Protein AF-A0AAD6MPY4-F1 (afdb_monomer_lite)

pLDDT: mean 84.37, std 13.66, range [28.3, 98.56]

Organism: NCBI:txid1324776

Foldseek 3Di:
DDDPPPPDPDCLDFLVRVVVVDDPCLQPADLVVLVVLVVVLVVQLVVLLVVLVCLVVDPDPVSSVVSLVVSLQSNLLSLLLLLLSLVCLLLCRSDVDVVVSLVSNLQSCLLLLHLRLLCSLLVLQQLQQFLEQAAHLAQRDDDLVRVCVVVVHDSVCVVVVVPDDPPVVVVVLVCCLQCVVVCCQQFSVGHHNNNFPPPQDDDHRQAHSLDLPGRRDDVVSSVSSVSSNVSNVVSVVVLVVVCVVSHVVSSCSSPVSSSSSNSSCVSVLVCQFQDDPPQHRDYPVGDASSSRLPRTDADDPDCSCVRRNVVCRNDVDSSWSPADDLVVVQVLQVLLQVFPVSVVSNCVLAAQQAWEAADDQWPQTDTDRGPVRCCVPPVVLQQQFKDPPGWRKDFPDSVQFDADSRQWTKTKIWTDCIATDPPRHDQTKIKIWIFHAGSVNGTRYIYIYIPRVSCCVHSVVSVLLVVLLVDDPPDDADPPAADEDPAAEDPQVVVLVVVQQVLLFDLVNLVVNLVQADQFAWEADQPDIATGSVRSSVVSNVVVVFFPTKHKGWHYKAARGHHHQKIKIWTWMWTQTPVRDIDIWTKIWIFGWDDDVGIHTRYIHMDTSCSVPPPD

InterPro domains:
  IPR005804 Fatty acid desaturase domain [PF00487] (67-286)
  IPR012171 Fatty acid desaturase [PTHR32100] (12-321)
  IPR032710 NTF2-like domain superfamily [SSF54427] (345-457)
  IPR032710 NTF2-like domain superfamily [SSF54427] (494-606)

Structure (mmCIF, N/CA/C/O backbone):
data_AF-A0AAD6MPY4-F1
#
_entry.id   AF-A0AAD6MPY4-F1
#
loop_
_atom_site.group_PDB
_atom_site.id
_atom_site.type_symbol
_atom_site.label_atom_id
_atom_site.label_alt_id
_atom_site.label_comp_id
_atom_site.label_asym_id
_atom_site.label_entity_id
_atom_site.label_seq_id
_atom_site.pdbx_PDB_ins_code
_atom_site.Cartn_x
_atom_site.Cartn_y
_atom_site.Cartn_z
_atom_site.occupancy
_atom_site.B_iso_or_equiv
_atom_site.auth_seq_id
_atom_site.auth_comp_id
_atom_site.auth_asym_id
_atom_site.auth_atom_id
_atom_site.pdbx_PDB_model_num
ATOM 1 N N . MET A 1 1 ? -25.322 -12.530 -41.875 1.00 32.28 1 MET A N 1
ATOM 2 C CA . MET A 1 1 ? -25.881 -12.567 -40.505 1.00 32.28 1 MET A CA 1
ATOM 3 C C . MET A 1 1 ? -24.979 -13.442 -39.644 1.00 32.28 1 MET A C 1
ATOM 5 O O . MET A 1 1 ? -25.150 -14.650 -39.621 1.00 32.28 1 MET A O 1
ATOM 9 N N . SER A 1 2 ? -23.955 -12.846 -39.028 1.00 31.94 2 SER A N 1
ATOM 10 C CA . SER A 1 2 ? -23.051 -13.550 -38.111 1.00 31.94 2 SER A CA 1
ATOM 11 C C . SER A 1 2 ? -23.654 -13.478 -36.710 1.00 31.94 2 SER A C 1
ATOM 13 O O . SER A 1 2 ? -23.861 -12.381 -36.185 1.00 31.94 2 SER A O 1
ATOM 15 N N . GLN A 1 3 ? -24.023 -14.629 -36.149 1.00 30.62 3 GLN A N 1
ATOM 16 C CA . GLN A 1 3 ? -24.527 -14.736 -34.785 1.00 30.62 3 GLN A CA 1
ATOM 17 C C . GLN A 1 3 ? -23.417 -14.322 -33.811 1.00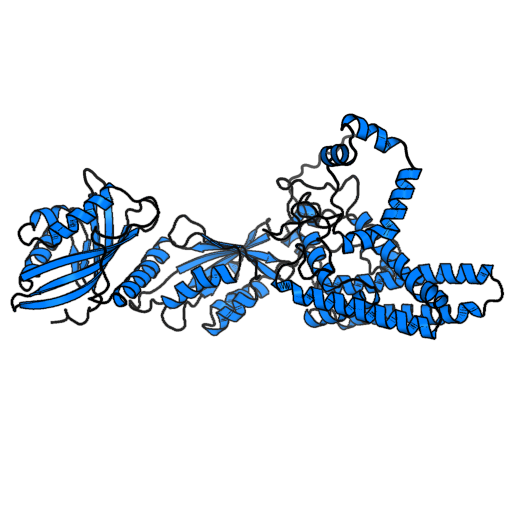 30.62 3 GLN A C 1
ATOM 19 O O . GLN A 1 3 ? -22.562 -15.122 -33.439 1.00 30.62 3 GLN A O 1
ATOM 24 N N . LYS A 1 4 ? -23.445 -13.058 -33.372 1.00 34.44 4 LYS A N 1
ATOM 25 C CA . LYS A 1 4 ? -22.760 -12.629 -32.153 1.00 34.44 4 LYS A CA 1
ATOM 26 C C . LYS A 1 4 ? -23.381 -13.405 -30.994 1.00 34.44 4 LYS A C 1
ATOM 28 O O . LYS A 1 4 ? -24.486 -13.093 -30.551 1.00 34.44 4 LYS A O 1
ATOM 33 N N . LYS A 1 5 ? -22.680 -14.440 -30.531 1.00 30.41 5 LYS A N 1
ATOM 34 C CA . LYS A 1 5 ? -22.959 -15.112 -29.263 1.00 30.41 5 LYS A CA 1
ATOM 35 C C . LYS A 1 5 ? -22.887 -14.034 -28.175 1.00 30.41 5 LYS A C 1
ATOM 37 O O . LYS A 1 5 ? -21.803 -13.563 -27.845 1.00 30.41 5 LYS A O 1
ATOM 42 N N . LYS A 1 6 ? -24.041 -13.590 -27.668 1.00 33.69 6 LYS A N 1
ATOM 43 C CA . LYS A 1 6 ? -24.117 -12.843 -26.409 1.00 33.69 6 LYS A CA 1
ATOM 44 C C . LYS A 1 6 ? -23.603 -13.788 -25.326 1.00 33.69 6 LYS A C 1
ATOM 46 O O . LYS A 1 6 ? -24.326 -14.686 -24.907 1.00 33.69 6 LYS A O 1
ATOM 51 N N . ILE A 1 7 ? -22.344 -13.627 -24.935 1.00 34.72 7 ILE A N 1
ATOM 52 C CA . ILE A 1 7 ? -21.832 -14.210 -23.699 1.00 34.72 7 ILE A CA 1
ATOM 53 C C . ILE A 1 7 ? -22.545 -13.447 -22.583 1.00 34.72 7 ILE A C 1
ATOM 55 O O . ILE A 1 7 ? -22.389 -12.233 -22.457 1.00 34.72 7 ILE A O 1
ATOM 59 N N . ALA A 1 8 ? -23.417 -14.137 -21.852 1.00 31.97 8 ALA A N 1
ATOM 60 C CA . ALA A 1 8 ? -23.993 -13.605 -20.630 1.00 31.97 8 ALA A CA 1
ATOM 61 C C . ALA A 1 8 ? -22.843 -13.345 -19.645 1.00 31.97 8 ALA A C 1
ATOM 63 O O . ALA A 1 8 ? -22.059 -14.241 -19.346 1.00 31.97 8 ALA A O 1
ATOM 64 N N . CYS A 1 9 ? -22.706 -12.094 -19.218 1.00 41.47 9 CYS A N 1
ATOM 65 C CA . CYS A 1 9 ? -21.720 -11.656 -18.245 1.00 41.47 9 CYS A CA 1
ATOM 66 C C . CYS A 1 9 ? -22.318 -11.861 -16.851 1.00 41.47 9 CYS A C 1
ATOM 68 O O . CYS A 1 9 ? -23.134 -11.039 -16.438 1.00 41.47 9 CYS A O 1
ATOM 70 N N . THR A 1 10 ? -21.957 -12.941 -16.153 1.00 46.44 10 THR A N 1
ATOM 71 C CA . THR A 1 10 ? -22.218 -13.039 -14.703 1.00 46.44 10 THR A CA 1
ATOM 72 C C . THR A 1 10 ? -21.074 -13.612 -13.876 1.00 46.44 10 THR A C 1
ATOM 74 O O . THR A 1 10 ? -20.912 -13.146 -12.758 1.00 46.44 10 THR A O 1
ATOM 77 N N . ASP A 1 11 ? -20.204 -14.487 -14.383 1.00 56.12 11 ASP A N 1
ATOM 78 C CA . ASP A 1 11 ? -19.299 -15.199 -13.463 1.00 56.12 11 ASP A CA 1
ATOM 79 C C . ASP A 1 11 ? -17.841 -14.767 -13.675 1.00 56.12 11 ASP A C 1
ATOM 81 O O . ASP A 1 11 ? -17.071 -15.397 -14.398 1.00 56.12 11 ASP A O 1
ATOM 85 N N . THR A 1 12 ? -17.453 -13.635 -13.076 1.00 59.59 12 THR A N 1
ATOM 86 C CA . THR A 1 12 ? -16.022 -13.307 -12.937 1.00 59.59 12 THR A CA 1
ATOM 87 C C . THR A 1 12 ? -15.449 -14.216 -11.847 1.00 59.59 12 THR A C 1
ATOM 89 O O . THR A 1 12 ? -15.938 -14.124 -10.716 1.00 59.59 12 THR A O 1
ATOM 92 N N . PRO A 1 13 ? -14.434 -15.054 -12.138 1.00 66.19 13 PRO A N 1
ATOM 93 C CA . PRO A 1 13 ? -13.916 -16.020 -11.176 1.00 66.19 13 PRO A CA 1
ATOM 94 C C . PRO A 1 13 ? -13.463 -15.317 -9.896 1.00 66.19 13 PRO A C 1
ATOM 96 O O . PRO A 1 13 ? -12.927 -14.201 -9.910 1.00 66.19 13 PRO A O 1
ATOM 99 N N . THR A 1 14 ? -13.714 -15.962 -8.767 1.00 64.25 14 THR A N 1
ATOM 100 C CA . THR A 1 14 ? -13.265 -15.493 -7.457 1.00 64.25 14 THR A CA 1
ATOM 101 C C . THR A 1 14 ? -11.738 -15.530 -7.373 1.00 64.25 14 THR A C 1
ATOM 103 O O . THR A 1 14 ? -11.068 -16.295 -8.070 1.00 64.25 14 THR A O 1
ATOM 106 N N . VAL A 1 15 ? -11.160 -14.720 -6.481 1.00 62.31 15 VAL A N 1
ATOM 107 C CA . VAL A 1 15 ? -9.705 -14.725 -6.241 1.00 62.31 15 VAL A CA 1
ATOM 108 C C . VAL A 1 15 ? -9.219 -16.120 -5.819 1.00 62.31 15 VAL A C 1
ATOM 110 O O . VAL A 1 15 ? -8.157 -16.562 -6.251 1.00 62.31 15 VAL A O 1
ATOM 113 N N . ASP A 1 16 ? -10.015 -16.855 -5.037 1.00 55.31 16 ASP A N 1
ATOM 114 C CA . ASP A 1 16 ? -9.676 -18.214 -4.605 1.00 55.31 16 ASP A CA 1
ATOM 115 C C . ASP A 1 16 ? -9.765 -19.246 -5.744 1.00 55.31 16 ASP A C 1
ATOM 117 O O . ASP A 1 16 ? -8.997 -20.209 -5.762 1.00 55.31 16 ASP A O 1
ATOM 121 N N . GLU A 1 17 ? -10.676 -19.082 -6.707 1.00 66.38 17 GLU A N 1
ATOM 122 C CA . GLU A 1 17 ? -10.710 -19.912 -7.921 1.00 66.38 17 GLU A CA 1
ATOM 123 C C . GLU A 1 17 ? -9.486 -19.670 -8.798 1.00 66.38 17 GLU A C 1
ATOM 125 O O . GLU A 1 17 ? -8.829 -20.632 -9.198 1.00 66.38 17 GLU A O 1
ATOM 130 N N . LEU A 1 18 ? -9.128 -18.403 -9.018 1.00 72.06 18 LEU A N 1
ATOM 131 C CA . LEU A 1 18 ? -7.921 -18.030 -9.757 1.00 72.06 18 LEU A CA 1
ATOM 132 C C . LEU A 1 18 ? -6.668 -18.589 -9.079 1.00 72.06 18 LEU A C 1
ATOM 134 O O . LEU A 1 18 ? -5.834 -19.216 -9.727 1.00 72.06 18 LEU A O 1
ATOM 138 N N . ARG A 1 19 ? -6.567 -18.458 -7.753 1.00 69.19 19 ARG A N 1
ATOM 139 C CA . ARG A 1 19 ? -5.446 -19.008 -6.986 1.00 69.19 19 ARG A CA 1
ATOM 140 C C . ARG A 1 19 ? -5.370 -20.530 -7.075 1.00 69.19 19 ARG A C 1
ATOM 142 O O . ARG A 1 19 ? -4.277 -21.067 -7.219 1.00 69.19 19 ARG A O 1
ATOM 149 N N . ARG A 1 20 ? -6.503 -21.235 -6.974 1.00 72.69 20 ARG A N 1
ATOM 150 C CA . ARG A 1 20 ? -6.549 -22.705 -7.087 1.00 72.69 20 ARG A CA 1
ATOM 151 C C . ARG A 1 20 ? -6.167 -23.202 -8.480 1.00 72.69 20 ARG A C 1
ATOM 153 O O . ARG A 1 20 ? -5.688 -24.327 -8.586 1.00 72.69 20 ARG A O 1
ATOM 160 N N . ALA A 1 21 ? -6.362 -22.387 -9.516 1.00 82.19 21 ALA A N 1
ATOM 161 C CA . ALA A 1 21 ? -5.938 -22.708 -10.875 1.00 82.19 21 ALA A CA 1
ATOM 162 C C . ALA A 1 21 ? -4.412 -22.613 -11.068 1.00 82.19 21 ALA A C 1
ATOM 164 O O . ALA A 1 21 ? -3.872 -23.261 -11.964 1.00 82.19 21 ALA A O 1
ATOM 165 N N . ILE A 1 22 ? -3.708 -21.849 -10.225 1.00 81.44 22 ILE A N 1
ATOM 166 C CA . ILE A 1 22 ? -2.252 -21.690 -10.296 1.00 81.44 22 ILE A CA 1
ATOM 167 C C . ILE A 1 22 ? -1.564 -22.853 -9.552 1.00 81.44 22 ILE A C 1
ATOM 169 O O . ILE A 1 22 ? -1.865 -23.104 -8.379 1.00 81.44 22 ILE A O 1
ATOM 173 N N . PRO A 1 23 ? -0.611 -23.570 -10.182 1.00 85.56 23 PRO A N 1
ATOM 174 C CA . PRO A 1 23 ? 0.137 -24.635 -9.520 1.00 85.56 23 PRO A CA 1
ATOM 175 C C . PRO A 1 23 ? 0.851 -24.163 -8.245 1.00 85.56 23 PRO A C 1
ATOM 177 O O . PRO A 1 23 ? 1.473 -23.105 -8.222 1.00 85.56 23 PRO A O 1
ATOM 180 N N . LYS A 1 24 ? 0.833 -24.986 -7.184 1.00 79.31 24 LYS A N 1
ATOM 181 C CA . LYS A 1 24 ? 1.408 -24.624 -5.869 1.00 79.31 24 LYS A CA 1
ATOM 182 C C . LYS A 1 24 ? 2.877 -24.191 -5.934 1.00 79.31 24 LYS A C 1
ATOM 184 O O . LYS A 1 24 ? 3.253 -23.244 -5.254 1.00 79.31 24 LYS A O 1
ATOM 189 N N . HIS A 1 25 ? 3.674 -24.845 -6.779 1.00 81.75 25 HIS A N 1
ATOM 190 C CA . HIS A 1 25 ? 5.096 -24.534 -6.934 1.00 81.75 25 HIS A CA 1
ATOM 191 C C . HIS A 1 25 ? 5.347 -23.127 -7.507 1.00 81.75 25 HIS A C 1
ATOM 193 O O . HIS A 1 25 ? 6.415 -22.574 -7.281 1.00 81.75 25 HIS A O 1
ATOM 199 N N . CYS A 1 26 ? 4.377 -22.506 -8.196 1.00 82.81 26 CYS A N 1
ATOM 200 C CA . CYS A 1 26 ? 4.499 -21.124 -8.675 1.00 82.81 26 CYS A CA 1
ATOM 201 C C . CYS A 1 26 ? 4.508 -20.096 -7.529 1.00 82.81 26 CYS A C 1
ATOM 203 O O . CYS A 1 26 ? 4.938 -18.966 -7.732 1.00 82.81 26 CYS A O 1
ATOM 205 N N . PHE A 1 27 ? 4.055 -20.477 -6.329 1.00 79.50 27 PHE A N 1
ATOM 206 C CA . PHE A 1 27 ? 4.105 -19.633 -5.130 1.00 79.50 27 PHE A CA 1
ATOM 207 C C . PHE A 1 27 ? 5.394 -19.836 -4.311 1.00 79.50 27 PHE A C 1
ATOM 209 O O . PHE A 1 27 ? 5.620 -19.133 -3.323 1.00 79.50 27 PHE A O 1
ATOM 216 N N . GLU A 1 28 ? 6.245 -20.794 -4.691 1.00 81.50 28 GLU A N 1
ATOM 217 C CA . GLU A 1 28 ? 7.492 -21.100 -3.991 1.00 81.50 28 GLU A CA 1
ATOM 218 C C . GLU A 1 28 ? 8.643 -20.253 -4.547 1.00 81.50 28 GLU A C 1
ATOM 220 O O . GLU A 1 28 ? 9.189 -20.503 -5.620 1.00 81.50 28 GLU A O 1
ATOM 225 N N . LYS A 1 29 ? 9.031 -19.224 -3.789 1.00 86.38 29 LYS A N 1
ATOM 226 C CA . LYS A 1 29 ? 10.104 -18.297 -4.171 1.00 86.38 29 LYS A CA 1
ATOM 227 C C . LYS A 1 29 ? 11.466 -18.933 -3.897 1.00 86.38 29 LYS A C 1
ATOM 229 O O . LYS A 1 29 ? 11.774 -19.273 -2.754 1.00 86.38 29 LYS A O 1
ATOM 234 N N . SER A 1 30 ? 12.310 -19.041 -4.922 1.00 91.69 30 SER A N 1
ATOM 235 C CA . SER A 1 30 ? 13.659 -19.605 -4.803 1.00 91.69 30 SER A CA 1
ATOM 236 C C . SER A 1 30 ? 14.726 -18.521 -4.898 1.00 91.69 30 SER A C 1
ATOM 238 O O . SER A 1 30 ? 14.998 -17.991 -5.972 1.00 91.69 30 SER A O 1
ATOM 240 N N . VAL A 1 31 ? 15.393 -18.251 -3.773 1.00 93.38 31 VAL A N 1
ATOM 241 C CA . VAL A 1 31 ? 16.500 -17.282 -3.698 1.00 93.38 31 VAL A CA 1
ATOM 242 C C . VAL A 1 31 ? 17.601 -17.628 -4.705 1.00 93.38 31 VAL A C 1
ATOM 244 O O . VAL A 1 31 ? 18.106 -16.748 -5.392 1.00 93.38 31 VAL A O 1
ATOM 247 N N . ILE A 1 32 ? 17.941 -18.912 -4.852 1.00 96.25 32 ILE A N 1
ATOM 248 C CA . ILE A 1 32 ? 18.998 -19.356 -5.774 1.00 96.25 32 ILE A CA 1
ATOM 249 C C . ILE A 1 32 ? 18.630 -19.031 -7.225 1.00 96.25 32 ILE A C 1
ATOM 251 O O . ILE A 1 32 ? 19.474 -18.544 -7.972 1.00 96.25 32 ILE A O 1
ATOM 255 N N . ILE A 1 33 ? 17.376 -19.269 -7.620 1.00 95.12 33 ILE A N 1
ATOM 256 C CA . ILE A 1 33 ? 16.914 -18.997 -8.986 1.00 95.12 33 ILE A CA 1
ATOM 257 C C . ILE A 1 33 ? 16.892 -17.487 -9.246 1.00 95.12 33 ILE A C 1
ATOM 259 O O . ILE A 1 33 ? 17.448 -17.040 -10.247 1.00 95.12 33 ILE A O 1
ATOM 263 N N . SER A 1 34 ? 16.334 -16.694 -8.328 1.00 95.50 34 SER A N 1
ATOM 264 C CA . SER A 1 34 ? 16.256 -15.234 -8.460 1.00 95.50 34 SER A CA 1
ATOM 265 C C . SER A 1 34 ? 17.635 -14.584 -8.585 1.00 95.50 34 SER A C 1
ATOM 267 O O . SER A 1 34 ? 17.875 -13.786 -9.493 1.00 95.50 34 SER A O 1
ATOM 269 N N . PHE A 1 35 ? 18.586 -14.979 -7.733 1.00 97.69 35 PHE A N 1
ATOM 270 C CA . PHE A 1 35 ? 19.968 -14.507 -7.842 1.00 97.69 35 PHE A CA 1
ATOM 271 C C . PHE A 1 35 ? 20.701 -15.083 -9.058 1.00 97.69 35 PHE A C 1
ATOM 273 O O . PHE A 1 35 ? 21.584 -14.417 -9.591 1.00 97.69 35 PHE A O 1
ATOM 280 N N . GLY A 1 36 ? 20.323 -16.269 -9.539 1.00 98.25 36 GLY A N 1
ATOM 281 C CA . GLY A 1 36 ? 20.811 -16.826 -10.800 1.00 98.25 36 GLY A CA 1
ATOM 282 C C . GLY A 1 36 ? 20.428 -15.963 -12.005 1.00 98.25 36 GLY A C 1
ATOM 283 O O . GLY A 1 36 ? 21.293 -15.645 -12.823 1.00 98.25 36 GLY A O 1
ATOM 284 N N . TYR A 1 37 ? 19.169 -15.517 -12.083 1.00 97.75 37 TYR A N 1
ATOM 285 C CA . TYR A 1 37 ? 18.713 -14.569 -13.107 1.00 97.75 37 TYR A CA 1
ATOM 286 C C . TYR A 1 37 ? 19.421 -13.220 -12.995 1.00 97.75 37 TYR A C 1
ATOM 288 O O . TYR A 1 37 ? 19.902 -12.699 -14.001 1.00 97.75 37 TYR A O 1
ATOM 296 N N . LEU A 1 38 ? 19.568 -12.690 -11.777 1.00 98.06 38 LEU A N 1
ATOM 297 C CA . LEU A 1 38 ? 20.302 -11.444 -11.566 1.00 98.06 38 LEU A CA 1
ATOM 298 C C . LEU A 1 38 ? 21.765 -11.562 -12.011 1.00 98.06 38 LEU A C 1
ATOM 300 O O . LEU A 1 38 ? 22.259 -10.713 -12.749 1.00 98.06 38 LEU A O 1
ATOM 304 N N . PHE A 1 39 ? 22.461 -12.625 -11.606 1.00 98.31 39 PHE A N 1
ATOM 305 C CA . PHE A 1 39 ? 23.849 -12.863 -12.000 1.00 98.31 39 PHE A CA 1
ATOM 306 C C . PHE A 1 39 ? 23.999 -12.976 -13.521 1.00 98.31 39 PHE A C 1
ATOM 308 O O . PHE A 1 39 ? 24.903 -12.369 -14.096 1.00 98.31 39 PHE A O 1
ATOM 315 N N . ARG A 1 40 ? 23.094 -13.711 -14.180 1.00 98.06 40 ARG A N 1
ATOM 316 C CA . ARG A 1 40 ? 23.048 -13.837 -15.642 1.00 98.06 40 ARG A CA 1
ATOM 317 C C . ARG A 1 40 ? 22.935 -12.469 -16.315 1.00 98.06 40 ARG A C 1
ATOM 319 O O . ARG A 1 40 ? 23.710 -12.176 -17.225 1.00 98.06 40 ARG A O 1
ATOM 326 N N . ASP A 1 41 ? 22.006 -11.633 -15.865 1.00 98.19 41 ASP A N 1
ATOM 327 C CA . ASP A 1 41 ? 21.770 -10.327 -16.479 1.00 98.19 41 ASP A CA 1
ATOM 328 C C . ASP A 1 41 ? 22.965 -9.387 -16.256 1.00 98.19 41 ASP A C 1
ATOM 330 O O . ASP A 1 41 ? 23.419 -8.739 -17.198 1.00 98.19 41 ASP A O 1
ATOM 334 N N . ILE A 1 42 ? 23.572 -9.389 -15.063 1.00 98.12 42 ILE A N 1
ATOM 335 C CA . ILE A 1 42 ? 24.805 -8.628 -14.790 1.00 98.12 42 ILE A CA 1
ATOM 336 C C . ILE A 1 42 ? 25.980 -9.106 -15.658 1.00 98.12 42 ILE A C 1
ATOM 338 O O . ILE A 1 42 ? 26.760 -8.280 -16.149 1.00 98.12 42 ILE A O 1
ATOM 342 N N . LEU A 1 43 ? 26.104 -10.415 -15.894 1.00 98.44 43 LEU A N 1
ATOM 343 C CA . LEU A 1 43 ? 27.112 -10.972 -16.797 1.00 98.44 43 LEU A CA 1
ATOM 344 C C . LEU A 1 43 ? 26.908 -10.477 -18.236 1.00 98.44 43 LEU A C 1
ATOM 346 O O . LEU A 1 43 ? 27.881 -10.087 -18.888 1.00 98.44 43 LEU A O 1
ATOM 350 N N . TYR A 1 44 ? 25.666 -10.438 -18.726 1.00 98.50 44 TYR A N 1
ATOM 351 C CA . TYR A 1 44 ? 25.354 -9.872 -20.041 1.00 98.50 44 TYR A CA 1
ATOM 352 C C . TYR A 1 44 ? 25.684 -8.381 -20.115 1.00 98.50 44 TYR A C 1
ATOM 354 O O . TYR A 1 44 ? 26.370 -7.972 -21.053 1.00 98.50 44 TYR A O 1
ATOM 362 N N . VAL A 1 45 ? 25.283 -7.596 -19.107 1.00 98.12 45 VAL A N 1
ATOM 363 C CA . VAL A 1 45 ? 25.620 -6.165 -19.004 1.00 98.12 45 VAL A CA 1
ATOM 364 C C . VAL A 1 45 ? 27.132 -5.965 -19.097 1.00 98.12 45 VAL A C 1
ATOM 366 O O . VAL A 1 45 ? 27.612 -5.182 -19.911 1.00 98.12 45 VAL A O 1
ATOM 369 N N . SER A 1 46 ? 27.899 -6.709 -18.303 1.00 97.38 46 SER A N 1
ATOM 370 C CA . SER A 1 46 ? 29.357 -6.571 -18.253 1.00 97.38 46 SER A CA 1
ATOM 371 C C . SER A 1 46 ? 30.027 -6.995 -19.559 1.00 97.38 46 SER A C 1
ATOM 373 O O . SER A 1 46 ? 30.947 -6.327 -20.026 1.00 97.38 46 SER A O 1
ATOM 375 N N . THR A 1 47 ? 29.541 -8.068 -20.185 1.00 98.19 47 THR A N 1
ATOM 376 C CA . THR A 1 47 ? 30.076 -8.568 -21.459 1.00 98.19 47 THR A CA 1
ATOM 377 C C . THR A 1 47 ? 29.848 -7.569 -22.592 1.00 98.19 47 THR A C 1
ATOM 379 O O . THR A 1 47 ? 30.765 -7.280 -23.363 1.00 98.19 47 THR A O 1
ATOM 382 N N . LEU A 1 48 ? 28.642 -7.007 -22.683 1.00 98.19 48 LEU A N 1
ATOM 383 C CA . LEU A 1 48 ? 28.299 -6.012 -23.696 1.00 98.19 48 LEU A CA 1
ATOM 384 C C . LEU A 1 48 ? 29.079 -4.708 -23.488 1.00 98.19 48 LEU A C 1
ATOM 386 O O . LEU A 1 48 ? 29.632 -4.187 -24.456 1.00 98.19 48 LEU A O 1
ATOM 390 N N . ILE A 1 49 ? 29.199 -4.220 -22.246 1.00 96.12 49 ILE A N 1
ATOM 391 C CA . ILE A 1 49 ? 30.026 -3.045 -21.919 1.00 96.12 49 ILE A CA 1
ATOM 392 C C . ILE A 1 49 ? 31.485 -3.292 -22.310 1.00 96.12 49 ILE A C 1
ATOM 394 O O . ILE A 1 49 ? 32.101 -2.446 -22.959 1.00 96.12 49 ILE A O 1
ATOM 398 N N . PHE A 1 50 ? 32.040 -4.457 -21.969 1.00 95.25 50 PHE A N 1
ATOM 399 C CA . PHE A 1 50 ? 33.408 -4.814 -22.339 1.00 95.25 50 PHE A CA 1
ATOM 400 C C . PHE A 1 50 ? 33.612 -4.797 -23.861 1.00 95.25 50 PHE A C 1
ATOM 402 O O . PHE A 1 50 ? 34.596 -4.235 -24.347 1.00 95.25 50 PHE A O 1
ATOM 409 N N . GLY A 1 51 ? 32.665 -5.343 -24.629 1.00 95.56 51 GLY A N 1
ATOM 410 C CA . GLY A 1 51 ? 32.681 -5.257 -26.091 1.00 95.56 51 GLY A CA 1
ATOM 411 C C . GLY A 1 51 ? 32.598 -3.814 -26.599 1.00 95.56 51 GLY A C 1
ATOM 412 O O . GLY A 1 51 ? 33.368 -3.420 -27.477 1.00 95.56 51 GLY A O 1
ATOM 413 N N . ALA A 1 52 ? 31.723 -2.996 -26.009 1.00 95.50 52 ALA A N 1
ATOM 414 C CA . ALA A 1 52 ? 31.539 -1.597 -26.386 1.00 95.50 52 ALA A CA 1
ATOM 415 C C . ALA A 1 52 ? 32.801 -0.750 -26.182 1.00 95.50 52 ALA A C 1
ATOM 417 O O . ALA A 1 52 ? 33.126 0.090 -27.025 1.00 95.50 52 ALA A O 1
ATOM 418 N N . LEU A 1 53 ? 33.572 -1.029 -25.125 1.00 92.62 53 LEU A N 1
ATOM 419 C CA . LEU A 1 53 ? 34.862 -0.379 -24.879 1.00 92.62 53 LEU A CA 1
ATOM 420 C C . LEU A 1 53 ? 35.866 -0.596 -26.022 1.00 92.62 53 LEU A C 1
ATOM 422 O O . LEU A 1 53 ? 36.747 0.239 -26.202 1.00 92.62 53 LEU A O 1
ATOM 426 N N . HIS A 1 54 ? 35.706 -1.639 -26.841 1.00 93.38 54 HIS A N 1
ATOM 427 C CA . HIS A 1 54 ? 36.577 -1.949 -27.981 1.00 93.38 54 HIS A CA 1
ATOM 428 C C . HIS A 1 54 ? 36.010 -1.501 -29.340 1.00 93.38 54 HIS A C 1
ATOM 430 O O . HIS A 1 54 ? 36.675 -1.668 -30.363 1.00 93.38 54 HIS A O 1
ATOM 436 N N . ILE A 1 55 ? 34.825 -0.873 -29.396 1.00 94.12 55 ILE A N 1
ATOM 437 C CA . ILE A 1 55 ? 34.241 -0.384 -30.664 1.00 94.12 55 ILE A CA 1
ATOM 438 C C . ILE A 1 55 ? 35.169 0.626 -31.353 1.00 94.12 55 ILE A C 1
ATOM 440 O O . ILE A 1 55 ? 35.232 0.681 -32.581 1.00 94.12 55 ILE A O 1
ATOM 444 N N . HIS A 1 56 ? 35.942 1.398 -30.586 1.00 90.19 56 HIS A N 1
ATOM 445 C CA . HIS A 1 56 ? 36.904 2.355 -31.134 1.00 90.19 56 HIS A CA 1
ATOM 446 C C . HIS A 1 56 ? 38.000 1.700 -32.000 1.00 90.19 56 HIS A C 1
ATOM 448 O O . HIS A 1 56 ? 38.560 2.377 -32.859 1.00 90.19 56 HIS A O 1
ATOM 454 N N . CYS A 1 57 ? 38.270 0.400 -31.828 1.00 93.75 57 CYS A N 1
ATOM 455 C CA . CYS A 1 57 ? 39.231 -0.356 -32.636 1.00 93.75 57 CYS A CA 1
ATOM 456 C C . CYS A 1 57 ? 38.723 -0.658 -34.062 1.00 93.75 57 CYS A C 1
ATOM 458 O O . CYS A 1 57 ? 39.494 -1.091 -34.920 1.00 93.75 57 CYS A O 1
ATOM 460 N N . ILE A 1 58 ? 37.433 -0.447 -34.346 1.00 94.81 58 ILE A N 1
ATOM 461 C CA . ILE A 1 58 ? 36.850 -0.659 -35.675 1.00 94.81 58 ILE A CA 1
ATOM 462 C C . ILE A 1 58 ? 37.202 0.533 -36.578 1.00 94.81 58 ILE A C 1
ATOM 464 O O . ILE A 1 58 ? 36.744 1.654 -36.368 1.00 94.81 58 ILE A O 1
ATOM 468 N N . HIS A 1 59 ? 37.980 0.292 -37.634 1.00 93.81 59 HIS A N 1
ATOM 469 C CA . HIS A 1 59 ? 38.466 1.353 -38.527 1.00 93.81 59 HIS A CA 1
ATOM 470 C C . HIS A 1 59 ? 37.327 2.087 -39.265 1.00 93.81 59 HIS A C 1
ATOM 472 O O . HIS A 1 59 ? 37.290 3.321 -39.316 1.00 93.81 59 HIS A O 1
ATOM 478 N N . SER A 1 60 ? 36.351 1.342 -39.796 1.00 96.44 60 SER A N 1
ATOM 479 C CA . SER A 1 60 ? 35.219 1.910 -40.538 1.00 96.44 60 SER A CA 1
ATOM 480 C C . SER A 1 60 ? 34.274 2.694 -39.623 1.00 96.44 60 SER 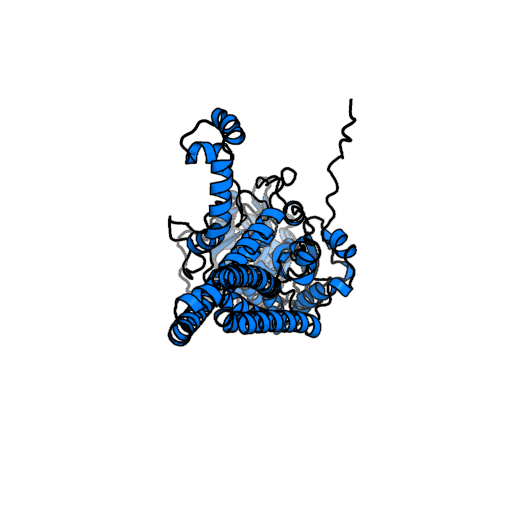A C 1
ATOM 482 O O . SER A 1 60 ? 33.754 2.164 -38.642 1.00 96.44 60 SER A O 1
ATOM 484 N N . VAL A 1 61 ? 34.020 3.963 -39.961 1.00 94.75 61 VAL A N 1
ATOM 485 C CA . VAL A 1 61 ? 33.070 4.830 -39.238 1.00 94.75 61 VAL A CA 1
ATOM 486 C C . VAL A 1 61 ? 31.658 4.247 -39.287 1.00 94.75 61 VAL A C 1
ATOM 488 O O . VAL A 1 61 ? 30.993 4.172 -38.258 1.00 94.75 61 VAL A O 1
ATOM 491 N N . THR A 1 62 ? 31.222 3.768 -40.453 1.00 96.19 62 THR A N 1
ATOM 492 C CA . THR A 1 62 ? 29.898 3.155 -40.616 1.00 96.19 62 THR A CA 1
ATOM 493 C C . THR A 1 62 ? 29.743 1.932 -39.719 1.00 96.19 62 THR A C 1
ATOM 495 O O . THR A 1 62 ? 28.747 1.817 -39.011 1.00 96.19 62 THR A O 1
ATOM 498 N N . LEU A 1 63 ? 30.750 1.050 -39.678 1.00 96.31 63 LEU A N 1
ATOM 499 C CA . LEU A 1 63 ? 30.705 -0.129 -38.809 1.00 96.31 63 LEU A CA 1
ATOM 500 C C . LEU A 1 63 ? 30.739 0.244 -37.323 1.00 96.31 63 LEU A C 1
ATOM 502 O O . LEU A 1 63 ? 30.085 -0.423 -36.531 1.00 96.31 63 LEU A O 1
ATOM 506 N N . ARG A 1 64 ? 31.428 1.326 -36.936 1.00 94.94 64 ARG A N 1
ATOM 507 C CA . ARG A 1 64 ? 31.377 1.848 -35.560 1.00 94.94 64 ARG A CA 1
ATOM 508 C C . ARG A 1 64 ? 29.991 2.341 -35.174 1.00 94.94 64 ARG A C 1
ATOM 510 O O . ARG A 1 64 ? 29.520 2.009 -34.093 1.00 94.94 64 ARG A O 1
ATOM 517 N N . ILE A 1 65 ? 29.343 3.117 -36.041 1.00 94.75 65 ILE A N 1
ATOM 518 C CA . ILE A 1 65 ? 27.984 3.622 -35.797 1.00 94.75 65 ILE A CA 1
ATOM 519 C C . ILE A 1 65 ? 27.011 2.448 -35.652 1.00 94.75 65 ILE A C 1
ATOM 521 O O . ILE A 1 65 ? 26.236 2.409 -34.699 1.00 94.75 65 ILE A O 1
ATOM 525 N N . LEU A 1 66 ? 27.094 1.463 -36.551 1.00 96.44 66 LEU A N 1
ATOM 526 C CA . LEU A 1 66 ? 26.274 0.255 -36.474 1.00 96.44 66 LEU A CA 1
ATOM 527 C C . LEU A 1 66 ? 26.560 -0.548 -35.199 1.00 96.44 66 LEU A C 1
ATOM 529 O O . LEU A 1 66 ? 25.620 -0.977 -34.539 1.00 96.44 66 LEU A O 1
ATOM 533 N N . ALA A 1 67 ? 27.827 -0.703 -34.808 1.00 96.94 67 ALA A N 1
ATOM 534 C CA . ALA A 1 67 ? 28.196 -1.392 -33.573 1.00 96.94 67 ALA A CA 1
ATOM 535 C C . ALA A 1 67 ? 27.638 -0.684 -32.328 1.00 96.94 67 ALA A C 1
ATOM 537 O O . ALA A 1 67 ? 27.103 -1.350 -31.446 1.00 96.94 67 ALA A O 1
ATOM 538 N N . TRP A 1 68 ? 27.691 0.651 -32.273 1.00 96.50 68 TRP A N 1
ATOM 539 C CA . TRP A 1 68 ? 27.079 1.431 -31.192 1.00 96.50 68 TRP A CA 1
ATOM 540 C C . TRP A 1 68 ? 25.556 1.296 -31.158 1.00 96.50 68 TRP A C 1
ATOM 542 O O . TRP A 1 68 ? 24.988 1.171 -30.075 1.00 96.50 68 TRP A O 1
ATOM 552 N N . ALA A 1 69 ? 24.894 1.287 -32.317 1.00 96.50 69 ALA A N 1
ATOM 553 C CA . ALA A 1 69 ? 23.449 1.088 -32.399 1.00 96.50 69 ALA A CA 1
ATOM 554 C C . ALA A 1 69 ? 23.040 -0.313 -31.916 1.00 96.50 69 ALA A C 1
ATOM 556 O O . ALA A 1 69 ? 22.118 -0.443 -31.110 1.00 96.50 69 ALA A O 1
ATOM 557 N N . VAL A 1 70 ? 23.763 -1.351 -32.354 1.00 97.75 70 VAL A N 1
ATOM 558 C CA . VAL A 1 70 ? 23.544 -2.741 -31.927 1.00 97.75 70 VAL A CA 1
ATOM 559 C C . VAL A 1 70 ? 23.801 -2.897 -30.430 1.00 97.75 70 VAL A C 1
ATOM 561 O O . VAL A 1 70 ? 22.962 -3.462 -29.734 1.00 97.75 70 VAL A O 1
ATOM 564 N N . TYR A 1 71 ? 24.911 -2.358 -29.917 1.00 98.12 71 TYR A N 1
ATOM 565 C CA . TYR A 1 71 ? 25.192 -2.343 -28.482 1.00 98.12 71 TYR A CA 1
ATOM 566 C C . TYR A 1 71 ? 24.070 -1.649 -27.709 1.00 98.12 71 TYR A C 1
ATOM 568 O O . TYR A 1 71 ? 23.532 -2.241 -26.782 1.00 98.12 71 TYR A O 1
ATOM 576 N N . GLY A 1 72 ? 23.685 -0.433 -28.106 1.00 97.94 72 GLY A N 1
ATOM 577 C CA . GLY A 1 72 ? 22.657 0.346 -27.419 1.00 97.94 72 GLY A CA 1
ATOM 578 C C . GLY A 1 72 ? 21.336 -0.409 -27.303 1.00 97.94 72 GLY A C 1
ATOM 579 O O . GLY A 1 72 ? 20.755 -0.466 -26.222 1.00 97.94 72 GLY A O 1
ATOM 580 N N . PHE A 1 73 ? 20.909 -1.044 -28.397 1.00 97.56 73 PHE A N 1
ATOM 581 C CA . PHE A 1 73 ? 19.702 -1.863 -28.431 1.00 97.56 73 PHE A CA 1
ATOM 582 C C . PHE A 1 73 ? 19.812 -3.107 -27.535 1.00 97.56 73 PHE A C 1
ATOM 584 O O . PHE A 1 73 ? 18.954 -3.320 -26.681 1.00 97.56 73 PHE A O 1
ATOM 591 N N . LEU A 1 74 ? 20.875 -3.909 -27.683 1.00 98.38 74 LEU A N 1
ATOM 592 C CA . LEU A 1 74 ? 21.064 -5.140 -26.902 1.00 98.38 74 LEU A CA 1
ATOM 593 C C . LEU A 1 74 ? 21.242 -4.855 -25.407 1.00 98.38 74 LEU A C 1
ATOM 595 O O . LEU A 1 74 ? 20.635 -5.521 -24.572 1.00 98.38 74 LEU A O 1
ATOM 599 N N . GLN A 1 75 ? 22.037 -3.843 -25.068 1.00 98.44 75 GLN A N 1
ATOM 600 C CA . GLN A 1 75 ? 22.237 -3.391 -23.696 1.00 98.44 75 GLN A CA 1
ATOM 601 C C . GLN A 1 75 ? 20.929 -2.863 -23.100 1.00 98.44 75 GLN A C 1
ATOM 603 O O . GLN A 1 75 ? 20.665 -3.095 -21.923 1.00 98.44 75 GLN A O 1
ATOM 608 N N . GLY A 1 76 ? 20.097 -2.203 -23.912 1.00 98.00 76 GLY A N 1
ATOM 609 C CA . GLY A 1 76 ? 18.740 -1.812 -23.550 1.00 98.00 76 GLY A CA 1
ATOM 610 C C . GLY A 1 76 ? 17.861 -3.007 -23.186 1.00 98.00 76 GLY A C 1
ATOM 611 O O . GLY A 1 76 ? 17.255 -2.995 -22.122 1.00 98.00 76 GLY A O 1
ATOM 612 N N . LEU A 1 77 ? 17.848 -4.068 -24.004 1.00 97.81 77 LEU A N 1
ATOM 613 C CA . LEU A 1 77 ? 17.084 -5.292 -23.712 1.00 97.81 77 LEU A CA 1
ATOM 614 C C . LEU A 1 77 ? 17.502 -5.934 -22.384 1.00 97.81 77 LEU A C 1
ATOM 616 O O . LEU A 1 77 ? 16.655 -6.266 -21.557 1.00 97.81 77 LEU A O 1
ATOM 620 N N . VAL A 1 78 ? 18.811 -6.081 -22.167 1.00 98.19 78 VAL A N 1
ATOM 621 C CA . VAL A 1 78 ? 19.353 -6.644 -20.922 1.00 98.19 78 VAL A CA 1
ATOM 622 C C . VAL A 1 78 ? 19.050 -5.727 -19.733 1.00 98.19 78 VAL A C 1
ATOM 624 O O . VAL A 1 78 ? 18.661 -6.202 -18.669 1.00 98.19 78 VAL A O 1
ATOM 627 N N . GLY A 1 79 ? 19.189 -4.411 -19.905 1.00 98.06 79 GLY A N 1
ATOM 628 C CA . GLY A 1 79 ? 18.869 -3.420 -18.879 1.00 98.06 79 GLY A CA 1
ATOM 629 C C . GLY A 1 79 ? 17.391 -3.431 -18.484 1.00 98.06 79 GLY A C 1
ATOM 630 O O . GLY A 1 79 ? 17.080 -3.279 -17.305 1.00 98.06 79 GLY A O 1
ATOM 631 N N . THR A 1 80 ? 16.483 -3.684 -19.429 1.00 97.62 80 THR A N 1
ATOM 632 C CA . THR A 1 80 ? 15.061 -3.912 -19.139 1.00 97.62 80 THR A CA 1
ATOM 633 C C . THR A 1 80 ? 14.865 -5.169 -18.294 1.00 97.62 80 THR A C 1
ATOM 635 O O . THR A 1 80 ? 14.090 -5.128 -17.345 1.00 97.62 80 THR A O 1
ATOM 638 N N . GLY A 1 81 ? 15.612 -6.247 -18.548 1.00 97.31 81 GLY A N 1
ATOM 639 C CA . GLY A 1 81 ? 15.622 -7.431 -17.679 1.00 97.31 81 GLY A CA 1
ATOM 640 C C . GLY A 1 81 ? 16.023 -7.110 -16.237 1.00 97.31 81 GLY A C 1
ATOM 641 O O . GLY A 1 81 ? 15.321 -7.480 -15.297 1.00 97.31 81 GLY A O 1
ATOM 642 N N . VAL A 1 82 ? 17.083 -6.317 -16.053 1.00 98.31 82 VAL A N 1
ATOM 643 C CA . VAL A 1 82 ? 17.502 -5.829 -14.725 1.00 98.31 82 VAL A CA 1
ATOM 644 C C . VAL A 1 82 ? 16.413 -4.970 -14.072 1.00 98.31 82 VAL A C 1
ATOM 646 O O . VAL A 1 82 ? 16.147 -5.117 -12.877 1.00 98.31 82 VAL A O 1
ATOM 649 N N . TRP A 1 83 ? 15.758 -4.099 -14.846 1.00 97.88 83 TRP A N 1
ATOM 650 C CA . TRP A 1 83 ? 14.633 -3.295 -14.367 1.00 97.88 83 TRP A CA 1
ATOM 651 C C . TRP A 1 83 ? 13.483 -4.175 -13.866 1.00 97.88 83 TRP A C 1
ATOM 653 O O . TRP A 1 83 ? 12.920 -3.898 -12.807 1.00 97.88 83 TRP A O 1
ATOM 663 N N . ILE A 1 84 ? 13.174 -5.249 -14.598 1.00 96.19 84 ILE A N 1
ATOM 664 C CA . ILE A 1 84 ? 12.105 -6.202 -14.278 1.00 96.19 84 ILE A CA 1
ATOM 665 C C . ILE A 1 84 ? 12.423 -6.980 -12.999 1.00 96.19 84 ILE A C 1
ATOM 667 O O . ILE A 1 84 ? 11.565 -7.098 -12.133 1.00 96.19 84 ILE A O 1
ATOM 671 N N . LEU A 1 85 ? 13.663 -7.431 -12.795 1.00 96.69 85 LEU A N 1
ATOM 672 C CA . LEU A 1 85 ? 14.043 -8.089 -11.535 1.00 96.69 85 LEU A CA 1
ATOM 673 C C . LEU A 1 85 ? 13.872 -7.159 -10.324 1.00 96.69 85 LEU A C 1
ATOM 675 O O . LEU A 1 85 ? 13.400 -7.579 -9.268 1.00 96.69 85 LEU A O 1
ATOM 679 N N . ALA A 1 86 ? 14.202 -5.877 -10.478 1.00 97.44 86 ALA A N 1
ATOM 680 C CA . ALA A 1 86 ? 13.963 -4.870 -9.449 1.00 97.44 86 ALA A CA 1
ATOM 681 C C . ALA A 1 86 ? 12.466 -4.540 -9.270 1.00 97.44 86 ALA A C 1
ATOM 683 O O . ALA A 1 86 ? 12.021 -4.258 -8.157 1.00 97.44 86 ALA A O 1
ATOM 684 N N . HIS A 1 87 ? 11.668 -4.639 -10.332 1.00 94.69 87 HIS A N 1
ATOM 685 C CA . HIS A 1 87 ? 10.209 -4.589 -10.256 1.00 94.69 87 HIS A CA 1
ATOM 686 C C . HIS A 1 87 ? 9.644 -5.764 -9.438 1.00 94.69 87 HIS A C 1
ATOM 688 O O . HIS A 1 87 ? 8.832 -5.543 -8.537 1.00 94.69 87 HIS A O 1
ATOM 694 N N . GLU A 1 88 ? 10.149 -6.984 -9.641 1.00 92.25 88 GLU A N 1
ATOM 695 C CA . GLU A 1 88 ? 9.770 -8.162 -8.847 1.00 92.25 88 GLU A CA 1
ATOM 696 C C . GLU A 1 88 ? 10.181 -8.041 -7.372 1.00 92.25 88 GLU A C 1
ATOM 698 O O . GLU A 1 88 ? 9.495 -8.562 -6.487 1.00 92.25 88 GLU A O 1
ATOM 703 N N . CYS A 1 89 ? 11.264 -7.318 -7.065 1.00 94.44 89 CYS A N 1
ATOM 704 C CA . CYS A 1 89 ? 11.573 -6.922 -5.690 1.00 94.44 89 CYS A CA 1
ATOM 705 C C . CYS A 1 89 ? 10.462 -6.040 -5.095 1.00 94.44 89 CYS A C 1
ATOM 707 O O . CYS A 1 89 ? 10.045 -6.263 -3.956 1.00 94.44 89 CYS A O 1
ATOM 709 N N . GLY A 1 90 ? 9.936 -5.088 -5.873 1.00 87.62 90 GLY A N 1
ATOM 710 C CA . GLY A 1 90 ? 8.826 -4.219 -5.474 1.00 87.62 90 GLY A CA 1
ATOM 711 C C . GLY A 1 90 ? 7.543 -4.986 -5.136 1.00 87.62 90 GLY A C 1
ATOM 712 O O . GLY A 1 90 ? 6.857 -4.628 -4.175 1.00 87.62 90 GLY A O 1
ATOM 713 N N . HIS A 1 91 ? 7.276 -6.080 -5.855 1.00 85.44 91 HIS A N 1
ATOM 714 C CA . HIS A 1 91 ? 6.172 -7.018 -5.586 1.00 85.44 91 HIS A CA 1
ATOM 715 C C . HIS A 1 91 ? 6.466 -8.037 -4.484 1.00 85.44 91 HIS A C 1
ATOM 717 O O . HIS A 1 91 ? 5.574 -8.753 -4.034 1.00 85.44 91 HIS A O 1
ATOM 723 N N . GLY A 1 92 ? 7.720 -8.138 -4.045 1.00 86.12 92 GLY A N 1
ATOM 724 C CA . GLY A 1 92 ? 8.159 -9.171 -3.114 1.00 86.12 92 GLY A CA 1
ATOM 725 C C . GLY A 1 92 ? 8.174 -10.581 -3.717 1.00 86.12 92 GLY A C 1
ATOM 726 O O . GLY A 1 92 ? 8.098 -11.561 -2.972 1.00 86.12 92 GLY A O 1
ATOM 727 N N . ALA A 1 93 ? 8.237 -10.700 -5.044 1.00 86.31 93 ALA A N 1
ATOM 728 C CA . ALA A 1 93 ? 8.331 -11.969 -5.765 1.00 86.31 93 ALA A CA 1
ATOM 729 C C . ALA A 1 93 ? 9.784 -12.454 -5.894 1.00 86.31 93 ALA A C 1
ATOM 731 O O . ALA A 1 93 ? 10.025 -13.660 -5.913 1.00 86.31 93 ALA A O 1
ATOM 732 N N . PHE A 1 94 ? 10.756 -11.532 -5.889 1.00 90.12 94 PHE A N 1
ATOM 733 C CA . PHE A 1 94 ? 12.177 -11.863 -6.033 1.00 90.12 94 PHE A CA 1
ATOM 734 C C . PHE A 1 94 ? 12.678 -12.803 -4.918 1.00 90.12 94 PHE A C 1
ATOM 736 O O . PHE A 1 94 ? 13.332 -13.806 -5.192 1.00 90.12 94 PHE A O 1
ATOM 743 N N . THR A 1 95 ? 12.325 -12.556 -3.656 1.00 89.88 95 THR A N 1
ATOM 744 C CA . THR A 1 95 ? 12.575 -13.467 -2.523 1.00 89.88 95 THR A CA 1
ATOM 745 C C . THR A 1 95 ? 11.440 -13.405 -1.501 1.00 89.88 95 THR A C 1
ATOM 747 O O . THR A 1 95 ? 10.627 -12.484 -1.517 1.00 89.88 95 THR A O 1
ATOM 750 N N . SER A 1 96 ? 11.393 -14.345 -0.553 1.00 82.81 96 SER A N 1
ATOM 751 C CA . SER A 1 96 ? 10.467 -14.281 0.589 1.00 82.81 96 SER A CA 1
ATOM 752 C C . SER A 1 96 ? 10.852 -13.237 1.651 1.00 82.81 96 SER A C 1
ATOM 754 O O . SER A 1 96 ? 10.067 -12.990 2.564 1.00 82.81 96 SER A O 1
ATOM 756 N N . ASN A 1 97 ? 12.035 -12.615 1.553 1.00 83.31 97 ASN A N 1
ATOM 757 C CA . ASN A 1 97 ? 12.527 -11.635 2.519 1.00 83.31 97 ASN A CA 1
ATOM 758 C C . ASN A 1 97 ? 12.357 -10.205 1.984 1.00 83.31 97 ASN A C 1
ATOM 760 O O . ASN A 1 97 ? 13.056 -9.776 1.067 1.00 83.31 97 ASN A O 1
ATOM 764 N N . THR A 1 98 ? 11.467 -9.439 2.614 1.00 83.94 98 THR A N 1
ATOM 765 C CA . THR A 1 98 ? 11.161 -8.056 2.223 1.00 83.94 98 THR A CA 1
ATOM 766 C C . THR A 1 98 ? 12.374 -7.132 2.280 1.00 83.94 98 THR A C 1
ATOM 768 O O . THR A 1 98 ? 12.564 -6.337 1.367 1.00 83.94 98 THR A O 1
ATOM 771 N N . THR A 1 99 ? 13.226 -7.245 3.302 1.00 85.12 99 THR A N 1
ATOM 772 C CA . THR A 1 99 ? 14.439 -6.420 3.414 1.00 85.12 99 THR A CA 1
ATOM 773 C C . THR A 1 99 ? 15.413 -6.716 2.281 1.00 85.12 99 THR A C 1
ATOM 775 O O . THR A 1 99 ? 16.015 -5.797 1.729 1.00 85.12 99 THR A O 1
ATOM 778 N N . LEU A 1 100 ? 15.551 -7.989 1.906 1.00 91.44 100 LEU A N 1
ATOM 779 C CA . LEU A 1 100 ? 16.417 -8.396 0.804 1.00 91.44 100 LEU A CA 1
ATOM 780 C C . LEU A 1 100 ? 15.892 -7.860 -0.532 1.00 91.44 100 LEU A C 1
ATOM 782 O O . LEU A 1 100 ? 16.655 -7.264 -1.290 1.00 91.44 100 LEU A O 1
ATOM 786 N N . ASN A 1 101 ? 14.587 -7.989 -0.770 1.00 91.38 101 ASN A N 1
ATOM 787 C CA . ASN A 1 101 ? 13.929 -7.404 -1.936 1.00 91.38 101 ASN A CA 1
ATOM 788 C C . ASN A 1 101 ? 14.141 -5.889 -1.985 1.00 91.38 101 ASN A C 1
ATOM 790 O O . ASN A 1 101 ? 14.602 -5.370 -2.992 1.00 91.38 101 ASN A O 1
ATOM 794 N N . ASP A 1 102 ? 13.894 -5.181 -0.884 1.00 94.56 102 ASP A N 1
ATOM 795 C CA . ASP A 1 102 ? 14.043 -3.727 -0.847 1.00 94.56 102 ASP A CA 1
ATOM 796 C C . ASP A 1 102 ? 15.486 -3.264 -1.030 1.00 94.56 102 ASP A C 1
ATOM 798 O O . ASP A 1 102 ? 15.723 -2.266 -1.705 1.00 94.56 102 ASP A O 1
ATOM 802 N N . THR A 1 103 ? 16.457 -4.017 -0.516 1.00 97.81 103 THR A N 1
ATOM 803 C CA . THR A 1 103 ? 17.881 -3.721 -0.715 1.00 97.81 103 THR A CA 1
ATOM 804 C C . THR A 1 103 ? 18.271 -3.843 -2.187 1.00 97.81 103 THR A C 1
ATOM 806 O O . THR A 1 103 ? 18.844 -2.915 -2.758 1.00 97.81 103 THR A O 1
ATOM 809 N N . PHE A 1 104 ? 17.954 -4.975 -2.822 1.00 98.12 104 PHE A N 1
ATOM 810 C CA . PHE A 1 104 ? 18.341 -5.215 -4.213 1.00 98.12 104 PHE A CA 1
ATOM 811 C C . PHE A 1 104 ? 17.505 -4.400 -5.197 1.00 98.12 104 PHE A C 1
ATOM 813 O O . PHE A 1 104 ? 18.060 -3.856 -6.147 1.00 98.12 104 PHE A O 1
ATOM 820 N N . GLY A 1 105 ? 16.209 -4.238 -4.943 1.00 98.19 105 GLY A N 1
ATOM 821 C CA . GLY A 1 105 ? 15.347 -3.341 -5.704 1.00 98.19 105 GLY A CA 1
ATOM 822 C C . GLY A 1 105 ? 15.887 -1.913 -5.695 1.00 98.19 105 GLY A C 1
ATOM 823 O O . GLY A 1 105 ? 16.081 -1.332 -6.761 1.00 98.19 105 GLY A O 1
ATOM 824 N N . TRP A 1 106 ? 16.255 -1.390 -4.519 1.00 98.56 106 TRP A N 1
ATOM 825 C CA . TRP A 1 106 ? 16.848 -0.058 -4.394 1.00 98.56 106 TRP A CA 1
ATOM 826 C C . TRP A 1 106 ? 18.164 0.086 -5.163 1.00 98.56 106 TRP A C 1
ATOM 828 O O . TRP A 1 106 ? 18.323 1.056 -5.902 1.00 98.56 106 TRP A O 1
ATOM 838 N N . ILE A 1 107 ? 19.082 -0.881 -5.059 1.00 98.50 107 ILE A N 1
ATOM 839 C CA . ILE A 1 107 ? 20.362 -0.855 -5.789 1.00 98.50 107 ILE A CA 1
ATOM 840 C C . ILE A 1 107 ? 20.133 -0.870 -7.307 1.00 98.50 107 ILE A C 1
ATOM 842 O O . ILE A 1 107 ? 20.660 -0.019 -8.024 1.00 98.50 107 ILE A O 1
ATOM 846 N N . LEU A 1 108 ? 19.351 -1.829 -7.803 1.00 98.44 108 LEU A N 1
ATOM 847 C CA . LEU A 1 108 ? 19.183 -2.069 -9.236 1.00 98.44 108 LEU A CA 1
ATOM 848 C C . LEU A 1 108 ? 18.400 -0.948 -9.925 1.00 98.44 108 LEU A C 1
ATOM 850 O O . LEU A 1 108 ? 18.804 -0.486 -10.991 1.00 98.44 108 LEU A O 1
ATOM 854 N N . HIS A 1 109 ? 17.323 -0.456 -9.308 1.00 98.31 109 HIS A N 1
ATOM 855 C CA . HIS A 1 109 ? 16.609 0.712 -9.829 1.00 98.31 109 HIS A CA 1
ATOM 856 C C . HIS A 1 109 ? 17.448 1.987 -9.730 1.00 98.31 109 HIS A C 1
ATOM 858 O O . HIS A 1 109 ? 17.434 2.761 -10.682 1.00 98.31 109 HIS A O 1
ATOM 864 N N . SER A 1 110 ? 18.265 2.176 -8.686 1.00 98.31 110 SER A N 1
ATOM 865 C CA . SER A 1 110 ? 19.182 3.330 -8.617 1.00 98.31 110 SER A CA 1
ATOM 866 C C . SER A 1 110 ? 20.202 3.328 -9.757 1.00 98.31 110 SER A C 1
ATOM 868 O O . SER A 1 110 ? 20.425 4.372 -10.368 1.00 98.31 110 SER A O 1
ATOM 870 N N . ILE A 1 111 ? 20.767 2.161 -10.103 1.00 97.25 111 ILE A N 1
ATOM 871 C CA . ILE A 1 111 ? 21.664 1.995 -11.267 1.00 97.25 111 ILE A CA 1
ATOM 872 C C . ILE A 1 111 ? 20.971 2.407 -12.570 1.00 97.25 111 ILE A C 1
ATOM 874 O O . ILE A 1 111 ? 21.634 2.881 -13.491 1.00 97.25 111 ILE A O 1
ATOM 878 N N . LEU A 1 112 ? 19.651 2.260 -12.644 1.00 97.19 112 LEU A N 1
ATOM 879 C CA . LEU A 1 112 ? 18.813 2.641 -13.778 1.00 97.19 112 LEU A CA 1
ATOM 880 C C . LEU A 1 112 ? 18.102 3.986 -13.570 1.00 97.19 112 LEU A C 1
ATOM 882 O O . LEU A 1 112 ? 17.131 4.252 -14.259 1.00 97.19 112 LEU A O 1
ATOM 886 N N . LEU A 1 113 ? 18.546 4.820 -12.625 1.00 97.06 113 LEU A N 1
ATOM 887 C CA . LEU A 1 113 ? 17.954 6.126 -12.298 1.00 97.06 113 LEU A CA 1
ATOM 888 C C . LEU A 1 113 ? 16.428 6.104 -12.058 1.00 97.06 113 LEU A C 1
ATOM 890 O O . LEU A 1 113 ? 15.722 7.070 -12.354 1.00 97.06 113 LEU A O 1
ATOM 894 N N . VAL A 1 114 ? 15.921 5.021 -11.470 1.00 96.94 114 VAL A N 1
ATOM 895 C CA . VAL A 1 114 ? 14.528 4.871 -11.037 1.00 96.94 114 VAL A CA 1
ATOM 896 C C . VAL A 1 114 ? 14.441 5.000 -9.511 1.00 96.94 114 VAL A C 1
ATOM 898 O O . VAL A 1 114 ? 15.158 4.295 -8.798 1.00 96.94 114 VAL A O 1
ATOM 901 N N . PRO A 1 115 ? 13.592 5.893 -8.963 1.00 97.44 115 PRO A N 1
ATOM 902 C CA . PRO A 1 115 ? 13.479 6.065 -7.518 1.00 97.44 115 PRO A CA 1
ATOM 903 C C . PRO A 1 115 ? 12.677 4.904 -6.907 1.00 97.44 115 PRO A C 1
ATOM 905 O O . PRO A 1 115 ? 11.453 4.969 -6.817 1.00 97.44 115 PRO A O 1
ATOM 908 N N . TYR A 1 116 ? 13.368 3.829 -6.508 1.00 98.06 116 TYR A N 1
ATOM 909 C CA . TYR A 1 116 ? 12.766 2.531 -6.164 1.00 98.06 116 TYR A CA 1
ATOM 910 C C . TYR A 1 116 ? 11.576 2.601 -5.203 1.00 98.06 116 TYR A C 1
ATOM 912 O O . TYR A 1 116 ? 10.516 2.084 -5.532 1.00 98.06 116 TYR A O 1
ATOM 920 N N . PHE A 1 117 ? 11.706 3.219 -4.025 1.00 97.06 117 PHE A N 1
ATOM 921 C CA . PHE A 1 117 ? 10.608 3.233 -3.054 1.00 97.06 117 PHE A CA 1
ATOM 922 C C . PHE A 1 117 ? 9.473 4.153 -3.495 1.00 97.06 117 PHE A C 1
ATOM 924 O O . PHE A 1 117 ? 8.307 3.796 -3.325 1.00 97.06 117 PHE A O 1
ATOM 931 N N . SER A 1 118 ? 9.800 5.302 -4.093 1.00 96.56 118 SER A N 1
ATOM 932 C CA . SER A 1 118 ? 8.806 6.211 -4.669 1.00 96.56 118 SER A CA 1
ATOM 933 C C . SER A 1 118 ? 7.954 5.491 -5.707 1.00 96.56 118 SER A C 1
ATOM 935 O O . SER A 1 118 ? 6.726 5.514 -5.626 1.00 96.56 118 SER A O 1
ATOM 937 N N . TRP A 1 119 ? 8.619 4.801 -6.634 1.00 95.75 119 TRP A N 1
ATOM 938 C CA . TRP A 1 119 ? 7.989 3.993 -7.665 1.00 95.75 119 TRP A CA 1
ATOM 939 C C . TRP A 1 119 ? 7.241 2.796 -7.072 1.00 95.75 119 TRP A C 1
ATOM 941 O O . TRP A 1 119 ? 6.075 2.613 -7.380 1.00 95.75 119 TRP A O 1
ATOM 951 N N . LYS A 1 120 ? 7.837 2.023 -6.159 1.00 94.12 120 LYS A N 1
ATOM 952 C CA . LYS A 1 120 ? 7.199 0.865 -5.506 1.00 94.12 120 LYS A CA 1
ATOM 953 C C . LYS A 1 120 ? 5.855 1.246 -4.879 1.00 94.12 120 LYS A C 1
ATOM 955 O O . LYS A 1 120 ? 4.887 0.498 -4.989 1.00 94.12 120 LYS A O 1
ATOM 960 N N . ILE A 1 121 ? 5.776 2.412 -4.233 1.00 89.06 121 ILE A N 1
ATOM 961 C CA . ILE A 1 121 ? 4.551 2.900 -3.583 1.00 89.06 121 ILE A CA 1
ATOM 962 C C . ILE A 1 121 ? 3.480 3.303 -4.608 1.00 89.06 121 ILE A C 1
ATOM 964 O O . ILE A 1 121 ? 2.301 2.992 -4.417 1.00 89.06 121 ILE A O 1
ATOM 968 N N . THR A 1 122 ? 3.840 4.031 -5.667 1.00 89.81 122 THR A N 1
ATOM 969 C CA . THR A 1 122 ? 2.878 4.434 -6.710 1.00 89.81 122 THR A CA 1
ATOM 970 C C . THR A 1 122 ? 2.461 3.244 -7.566 1.00 89.81 122 THR A C 1
ATOM 972 O O . THR A 1 122 ? 1.274 3.057 -7.804 1.00 89.81 122 THR A O 1
ATOM 975 N N . HIS A 1 123 ? 3.390 2.354 -7.888 1.00 89.88 123 HIS A N 1
ATOM 976 C CA . HIS A 1 123 ? 3.151 1.097 -8.591 1.00 89.88 123 HIS A CA 1
ATOM 977 C C . HIS A 1 123 ? 2.222 0.147 -7.827 1.00 89.88 123 HIS A C 1
ATOM 979 O O . HIS A 1 123 ? 1.276 -0.401 -8.388 1.00 89.88 1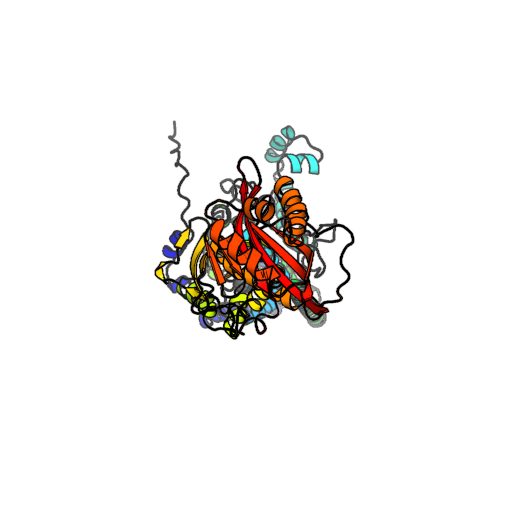23 HIS A O 1
ATOM 985 N N . ALA A 1 124 ? 2.399 0.008 -6.510 1.00 82.56 124 ALA A N 1
ATOM 986 C CA . ALA A 1 124 ? 1.470 -0.767 -5.685 1.00 82.56 124 ALA A CA 1
ATOM 987 C C . ALA A 1 124 ? 0.044 -0.180 -5.691 1.00 82.56 124 ALA A C 1
ATOM 989 O O . ALA A 1 124 ? -0.932 -0.925 -5.584 1.00 82.56 124 ALA A O 1
ATOM 990 N N . ARG A 1 125 ? -0.097 1.149 -5.824 1.00 83.25 125 ARG A N 1
ATOM 991 C CA . ARG A 1 125 ? -1.404 1.800 -6.008 1.00 83.25 125 ARG A CA 1
ATOM 992 C C . ARG A 1 125 ? -1.965 1.574 -7.406 1.00 83.25 125 ARG A C 1
ATOM 994 O O . ARG A 1 125 ? -3.151 1.267 -7.491 1.00 83.25 125 ARG A O 1
ATOM 1001 N N . HIS A 1 126 ? -1.138 1.655 -8.450 1.00 86.94 126 HIS A N 1
ATOM 1002 C CA . HIS A 1 126 ? -1.523 1.283 -9.811 1.00 86.94 126 HIS A CA 1
ATOM 1003 C C . HIS A 1 126 ? -2.149 -0.111 -9.822 1.00 86.94 126 HIS A C 1
ATOM 1005 O O . HIS A 1 126 ? -3.320 -0.239 -10.145 1.00 86.94 126 HIS A O 1
ATOM 1011 N N . HIS A 1 127 ? -1.445 -1.136 -9.335 1.00 83.56 127 HIS A N 1
ATOM 1012 C CA . HIS A 1 127 ? -1.972 -2.506 -9.317 1.00 83.56 127 HIS A CA 1
ATOM 1013 C C . HIS A 1 127 ? -3.194 -2.715 -8.409 1.00 83.56 127 HIS A C 1
ATOM 1015 O O . HIS A 1 127 ? -3.945 -3.677 -8.583 1.00 83.56 127 HIS A O 1
ATOM 1021 N N . ARG A 1 128 ? -3.409 -1.841 -7.418 1.00 78.19 128 ARG A N 1
ATOM 1022 C CA . ARG A 1 128 ? -4.622 -1.858 -6.586 1.00 78.19 128 ARG A CA 1
ATOM 1023 C C . ARG A 1 128 ? -5.828 -1.300 -7.336 1.00 78.19 128 ARG A C 1
ATOM 1025 O O . ARG A 1 128 ? -6.937 -1.780 -7.113 1.00 78.19 128 ARG A O 1
ATOM 1032 N N . TYR A 1 129 ? -5.619 -0.285 -8.169 1.00 82.06 129 TYR A N 1
ATOM 1033 C CA . TYR A 1 129 ? -6.676 0.489 -8.815 1.00 82.06 129 TYR A CA 1
ATOM 1034 C C . TYR A 1 129 ? -6.650 0.406 -10.341 1.00 82.06 129 TYR A C 1
ATOM 1036 O O . TYR A 1 129 ? -7.291 1.233 -10.980 1.00 82.06 129 TYR A O 1
ATOM 1044 N N . THR A 1 130 ? -5.967 -0.582 -10.924 1.00 85.94 130 THR A N 1
ATOM 1045 C CA . THR A 1 130 ? -5.794 -0.710 -12.377 1.00 85.94 130 THR A CA 1
ATOM 1046 C C . THR A 1 130 ? -7.125 -0.547 -13.108 1.00 85.94 130 THR A C 1
ATOM 1048 O O . THR A 1 130 ? -8.129 -1.176 -12.752 1.00 85.94 130 THR A O 1
ATOM 1051 N N . GLY A 1 131 ? -7.156 0.339 -14.100 1.00 87.25 131 GLY A N 1
ATOM 1052 C CA . GLY A 1 131 ? -8.338 0.625 -14.908 1.00 87.25 131 GLY A CA 1
ATOM 1053 C C . GLY A 1 131 ? -9.423 1.441 -14.196 1.00 87.25 131 GLY A C 1
ATOM 1054 O O . GLY A 1 131 ? -10.498 1.621 -14.761 1.00 87.25 131 GLY A O 1
ATOM 1055 N N . HIS A 1 132 ? -9.203 1.937 -12.974 1.00 88.69 132 HIS A N 1
ATOM 1056 C CA . HIS A 1 132 ? -10.128 2.847 -12.292 1.00 88.69 132 HIS A CA 1
ATOM 1057 C C . HIS A 1 132 ? -9.890 4.294 -12.745 1.00 88.69 132 HIS A C 1
ATOM 1059 O O . HIS A 1 132 ? -8.855 4.880 -12.433 1.00 88.69 132 HIS A O 1
ATOM 1065 N N . MET A 1 133 ? -10.893 4.930 -13.359 1.00 90.06 133 MET A N 1
ATOM 1066 C CA . MET A 1 133 ? -10.765 6.265 -13.978 1.00 90.06 133 MET A CA 1
ATOM 1067 C C . MET A 1 133 ? -10.300 7.392 -13.038 1.00 90.06 133 MET A C 1
ATOM 1069 O O . MET A 1 133 ? -9.733 8.378 -13.489 1.00 90.06 133 MET A O 1
ATOM 1073 N N . GLU A 1 134 ? -10.552 7.283 -11.732 1.00 87.50 134 GLU A N 1
ATOM 1074 C CA . GLU A 1 134 ? -10.149 8.324 -10.773 1.00 87.50 134 GLU A CA 1
ATOM 1075 C C . GLU A 1 134 ? -8.953 7.970 -9.880 1.00 87.50 134 GLU A C 1
ATOM 1077 O O . GLU A 1 134 ? -8.280 8.883 -9.408 1.00 87.50 134 GLU A O 1
ATOM 1082 N N . LYS A 1 135 ? -8.703 6.682 -9.610 1.00 85.75 135 LYS A N 1
ATOM 1083 C CA . LYS A 1 135 ? -7.789 6.225 -8.546 1.00 85.75 135 LYS A CA 1
ATOM 1084 C C . LYS A 1 135 ? -6.543 5.518 -9.066 1.00 85.75 135 LYS A C 1
ATOM 1086 O O . LYS A 1 135 ? -5.580 5.381 -8.314 1.00 85.75 135 LYS A O 1
ATOM 1091 N N . ASP A 1 136 ? -6.554 5.074 -10.320 1.00 88.38 136 ASP A N 1
ATOM 1092 C CA . ASP A 1 136 ? -5.361 4.537 -10.961 1.00 88.38 136 ASP A CA 1
ATOM 1093 C C . ASP A 1 136 ? -4.291 5.638 -11.087 1.00 88.38 136 ASP A C 1
ATOM 1095 O O . ASP A 1 136 ? -4.598 6.825 -11.214 1.00 88.38 136 ASP A O 1
ATOM 1099 N N . THR A 1 137 ? -3.024 5.258 -10.994 1.00 86.44 137 THR A N 1
ATOM 1100 C CA . THR A 1 137 ? -1.877 6.166 -11.020 1.00 86.44 137 THR A CA 1
ATOM 1101 C C . THR A 1 137 ? -1.163 6.180 -12.369 1.00 86.44 137 THR A C 1
ATOM 1103 O O . THR A 1 137 ? -0.270 7.008 -12.556 1.00 86.44 137 THR A O 1
ATOM 1106 N N . ALA A 1 138 ? -1.490 5.267 -13.287 1.00 84.69 138 ALA A N 1
ATOM 1107 C CA . ALA A 1 138 ? -0.788 5.123 -14.559 1.00 84.69 138 ALA A CA 1
ATOM 1108 C C . ALA A 1 138 ? -1.761 5.013 -15.740 1.00 84.69 138 ALA A C 1
ATOM 1110 O O . ALA A 1 138 ? -2.769 4.323 -15.665 1.00 84.69 138 ALA A O 1
ATOM 1111 N N . PHE A 1 139 ? -1.420 5.688 -16.842 1.00 84.75 139 PHE A N 1
ATOM 1112 C CA . PHE A 1 139 ? -2.126 5.637 -18.131 1.00 84.75 139 PHE A CA 1
ATOM 1113 C C . PHE A 1 139 ? -3.638 5.917 -18.094 1.00 84.75 139 PHE A C 1
ATOM 1115 O O . PHE A 1 139 ? -4.358 5.479 -18.987 1.00 84.75 139 PHE A O 1
ATOM 1122 N N . VAL A 1 140 ? -4.121 6.701 -17.123 1.00 87.88 140 VAL A N 1
ATOM 1123 C CA . VAL A 1 140 ? -5.543 7.059 -17.046 1.00 87.88 140 VAL A CA 1
ATOM 1124 C C . VAL A 1 140 ? -5.937 7.924 -18.251 1.00 87.88 140 VAL A C 1
ATOM 1126 O O . VAL A 1 140 ? -5.392 9.021 -18.417 1.00 87.88 140 VAL A O 1
ATOM 1129 N N . PRO A 1 141 ? -6.874 7.476 -19.107 1.00 86.06 141 PRO A N 1
ATOM 1130 C CA . PRO A 1 141 ? -7.293 8.253 -20.260 1.00 86.06 141 PRO A CA 1
ATOM 1131 C C . PRO A 1 141 ? -8.164 9.436 -19.831 1.00 86.06 141 PRO A C 1
ATOM 1133 O O . PRO A 1 141 ? -8.903 9.384 -18.848 1.00 86.06 141 PRO A O 1
ATOM 1136 N N . LEU A 1 142 ? -8.119 10.512 -20.616 1.00 82.88 142 LEU A N 1
ATOM 1137 C CA . LEU A 1 142 ? -9.091 11.593 -20.486 1.00 82.88 142 LEU A CA 1
ATOM 1138 C C . LEU A 1 142 ? -10.452 11.120 -21.005 1.00 82.88 142 LEU A C 1
ATOM 1140 O O . LEU A 1 142 ? -10.526 10.439 -22.027 1.00 82.88 142 LEU A O 1
ATOM 1144 N N . THR A 1 143 ? -11.529 11.530 -20.336 1.00 83.75 143 THR A N 1
ATOM 1145 C CA . THR A 1 143 ? -12.875 11.430 -20.913 1.00 83.75 143 THR A CA 1
ATOM 1146 C C . THR A 1 143 ? -12.997 12.361 -22.120 1.00 83.75 143 THR A C 1
ATOM 1148 O O . THR A 1 143 ? -12.254 13.341 -22.224 1.00 83.75 143 THR A O 1
ATOM 1151 N N . GLU A 1 144 ? -13.942 12.086 -23.022 1.00 81.38 144 GLU A N 1
ATOM 1152 C CA . GLU A 1 144 ? -14.214 12.948 -24.183 1.00 81.38 144 GLU A CA 1
ATOM 1153 C C . GLU A 1 144 ? -14.461 14.402 -23.750 1.00 81.38 144 GLU A C 1
ATOM 1155 O O . GLU A 1 144 ? -13.811 15.313 -24.260 1.00 81.38 144 GLU A O 1
ATOM 1160 N N . ASP A 1 145 ? -15.272 14.608 -22.708 1.00 82.75 145 ASP A N 1
ATOM 1161 C CA . ASP A 1 145 ? -15.533 15.923 -22.109 1.00 82.75 145 ASP A CA 1
ATOM 1162 C C . ASP A 1 145 ? -14.255 16.613 -21.610 1.00 82.75 145 ASP A C 1
ATOM 1164 O O . ASP A 1 145 ? -14.022 17.801 -21.859 1.00 82.75 145 ASP A O 1
ATOM 1168 N N . ALA A 1 146 ? -13.400 15.877 -20.890 1.00 81.62 146 ALA A N 1
ATOM 1169 C CA . ALA A 1 146 ? -12.155 16.416 -20.353 1.00 81.62 146 ALA A CA 1
ATOM 1170 C C . ALA A 1 146 ? -11.166 16.755 -21.477 1.00 81.62 146 ALA A C 1
ATOM 1172 O O . ALA A 1 146 ? -10.467 17.769 -21.402 1.00 81.62 146 ALA A O 1
ATOM 1173 N N . PHE A 1 147 ? -11.127 15.940 -22.531 1.00 81.06 147 PHE A N 1
ATOM 1174 C CA . PHE A 1 147 ? -10.301 16.168 -23.708 1.00 81.06 147 PHE A CA 1
ATOM 1175 C C . PHE A 1 147 ? -10.777 17.382 -24.516 1.00 81.06 147 PHE A C 1
ATOM 1177 O O . PHE A 1 147 ? -9.955 18.248 -24.832 1.00 81.06 147 PHE A O 1
ATOM 1184 N N . ALA A 1 148 ? -12.081 17.493 -24.786 1.00 81.31 148 ALA A N 1
ATOM 1185 C CA . ALA A 1 148 ? -12.713 18.659 -25.406 1.00 81.31 148 ALA A CA 1
ATOM 1186 C C . ALA A 1 148 ? -12.358 19.938 -24.639 1.00 81.31 148 ALA A C 1
ATOM 1188 O O . ALA A 1 148 ? -11.791 20.878 -25.201 1.00 81.31 148 ALA A O 1
ATOM 1189 N N . LYS A 1 149 ? -12.569 19.935 -23.318 1.00 83.50 149 LYS A N 1
ATOM 1190 C CA . LYS A 1 149 ? -12.271 21.078 -22.449 1.00 83.50 149 LYS A CA 1
ATOM 1191 C C . LYS A 1 149 ? -10.785 21.443 -22.429 1.00 83.50 149 LYS A C 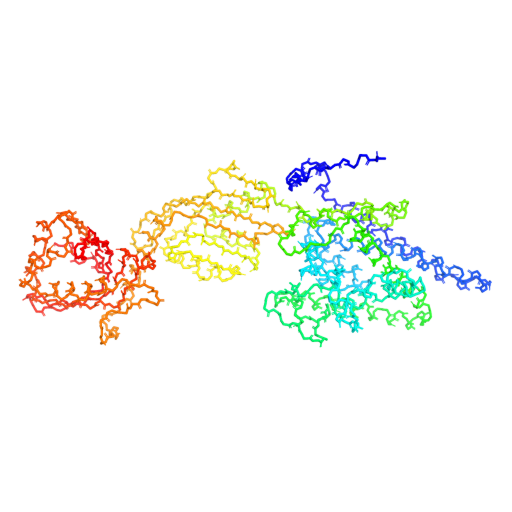1
ATOM 1193 O O . LYS A 1 149 ? -10.458 22.626 -22.495 1.00 83.50 149 LYS A O 1
ATOM 1198 N N . LYS A 1 150 ? -9.880 20.457 -22.348 1.00 79.44 150 LYS A N 1
ATOM 1199 C CA . LYS A 1 150 ? -8.419 20.685 -22.325 1.00 79.44 150 LYS A CA 1
ATOM 1200 C C . LYS A 1 150 ? -7.917 21.323 -23.623 1.00 79.44 150 LYS A C 1
ATOM 1202 O O . LYS A 1 150 ? -6.968 22.100 -23.579 1.00 79.44 150 LYS A O 1
ATOM 1207 N N . ASN A 1 151 ? -8.550 21.008 -24.751 1.00 74.94 151 ASN A N 1
ATOM 1208 C CA . ASN A 1 151 ? -8.139 21.480 -26.073 1.00 74.94 151 ASN A CA 1
ATOM 1209 C C . ASN A 1 151 ? -9.012 22.624 -26.622 1.00 74.94 151 ASN A C 1
ATOM 1211 O O . ASN A 1 151 ? -8.745 23.098 -27.722 1.00 74.94 151 ASN A O 1
ATOM 1215 N N . GLY A 1 152 ? -10.031 23.077 -25.882 1.00 77.12 152 GLY A N 1
ATOM 1216 C CA . GLY A 1 152 ? -10.944 24.135 -26.327 1.00 77.12 152 GLY A CA 1
ATOM 1217 C C . GLY A 1 152 ? -11.816 23.738 -27.524 1.00 77.12 152 GLY A C 1
ATOM 1218 O O . GLY A 1 152 ? -12.073 24.575 -28.384 1.00 77.12 152 GLY A O 1
ATOM 1219 N N . MET A 1 153 ? -12.231 22.471 -27.599 1.00 72.44 153 MET A N 1
ATOM 1220 C CA . MET A 1 153 ? -12.996 21.892 -28.715 1.00 72.44 153 MET A CA 1
ATOM 1221 C C . MET A 1 153 ? -14.401 21.469 -28.268 1.00 72.44 153 MET A C 1
ATOM 1223 O O . MET A 1 153 ? -14.632 21.309 -27.068 1.00 72.44 153 MET A O 1
ATOM 1227 N N . GLN A 1 154 ? -15.327 21.266 -29.212 1.00 74.56 154 GLN A N 1
ATOM 1228 C CA . GLN A 1 154 ? -16.601 20.588 -28.935 1.00 74.56 154 GLN A CA 1
ATOM 1229 C C . GLN A 1 154 ? -16.440 19.065 -29.058 1.00 74.56 154 GLN A C 1
ATOM 1231 O O . GLN A 1 154 ? -15.507 18.583 -29.703 1.00 74.56 154 GLN A O 1
ATOM 1236 N N . ILE A 1 155 ? -17.312 18.297 -28.399 1.00 67.69 155 ILE A N 1
ATOM 1237 C CA . ILE A 1 155 ? -17.205 16.827 -28.333 1.00 67.69 155 ILE A CA 1
ATOM 1238 C C . ILE A 1 155 ? -17.441 16.213 -29.718 1.00 67.69 155 ILE A C 1
ATOM 1240 O O . ILE A 1 155 ? -16.752 15.273 -30.114 1.00 67.69 155 ILE A O 1
ATOM 1244 N N . GLU A 1 156 ? -18.351 16.801 -30.491 1.00 68.12 156 GLU A N 1
ATOM 1245 C CA . GLU A 1 156 ? -18.726 16.391 -31.844 1.00 68.12 156 GLU A CA 1
ATOM 1246 C C . GLU A 1 156 ? -17.542 16.448 -32.830 1.00 68.12 156 GLU A C 1
ATOM 1248 O O . GLU A 1 156 ? -17.491 15.667 -33.781 1.00 68.12 156 GLU A O 1
ATOM 1253 N N . ASP A 1 157 ? -16.549 17.304 -32.563 1.00 65.69 157 ASP A N 1
ATOM 1254 C CA . ASP A 1 157 ? -15.346 17.474 -33.388 1.00 65.69 157 ASP A CA 1
ATOM 1255 C C . ASP A 1 157 ? -14.243 16.438 -33.072 1.00 65.69 157 ASP A C 1
ATOM 1257 O O . ASP A 1 157 ? -13.308 16.251 -33.860 1.00 65.69 157 ASP A O 1
ATOM 1261 N N . ILE A 1 158 ? -14.334 15.723 -31.939 1.00 63.44 158 ILE A N 1
ATOM 1262 C CA . ILE A 1 158 ? -13.328 14.728 -31.511 1.00 63.44 158 ILE A CA 1
ATOM 1263 C C . ILE A 1 158 ? -13.284 13.542 -32.484 1.00 63.44 158 ILE A C 1
ATOM 1265 O O . ILE A 1 158 ? -12.199 13.066 -32.835 1.00 63.44 158 ILE A O 1
ATOM 1269 N N . GLY A 1 159 ? -14.451 13.092 -32.958 1.00 56.69 159 GLY A N 1
ATOM 1270 C CA . GLY A 1 159 ? -14.574 11.948 -33.867 1.00 56.69 159 GLY A CA 1
ATOM 1271 C C . GLY A 1 159 ? -13.841 12.141 -35.201 1.00 56.69 159 GLY A C 1
ATOM 1272 O O . GLY A 1 159 ? -13.276 11.182 -35.725 1.00 56.69 159 GLY A O 1
ATOM 1273 N N . GLY A 1 160 ? -13.778 13.377 -35.714 1.00 57.84 160 GLY A N 1
ATOM 1274 C CA . GLY A 1 160 ? -13.043 13.721 -36.941 1.00 57.84 160 GLY A CA 1
ATOM 1275 C C . GLY A 1 160 ? -11.524 13.829 -36.747 1.00 57.84 160 GLY A C 1
ATOM 1276 O O . GLY A 1 160 ? -10.756 13.502 -37.647 1.00 57.84 160 GLY A O 1
ATOM 1277 N N . LEU A 1 161 ? -11.056 14.212 -35.553 1.00 58.19 161 LEU A N 1
ATOM 1278 C CA . LEU A 1 161 ? -9.623 14.322 -35.232 1.00 58.19 161 LEU A CA 1
ATOM 1279 C C . LEU A 1 161 ? -8.926 12.969 -35.065 1.00 58.19 161 LEU A C 1
ATOM 1281 O O . LEU A 1 161 ? -7.728 12.859 -35.339 1.00 58.19 161 LEU A O 1
ATOM 1285 N N . MET A 1 162 ? -9.657 11.945 -34.618 1.00 54.53 162 MET A N 1
ATOM 1286 C CA . MET A 1 162 ? -9.122 10.586 -34.488 1.00 54.53 162 MET A CA 1
ATOM 1287 C C . MET A 1 162 ? -8.853 9.914 -35.841 1.00 54.53 162 MET A C 1
ATOM 1289 O O . MET A 1 162 ? -8.099 8.942 -35.884 1.00 54.53 162 MET A O 1
ATOM 1293 N N . GLN A 1 163 ? -9.427 10.422 -36.937 1.00 51.94 163 GLN A N 1
ATOM 1294 C CA . GLN A 1 163 ? -9.359 9.764 -38.241 1.00 51.94 163 GLN A CA 1
ATOM 1295 C C . GLN A 1 163 ? -8.165 10.202 -39.116 1.00 51.94 163 GLN A C 1
ATOM 1297 O O . GLN A 1 163 ? -7.729 9.391 -39.925 1.00 51.94 163 GLN A O 1
ATOM 1302 N N . ASP A 1 164 ? -7.542 11.379 -38.910 1.00 56.56 164 ASP A N 1
ATOM 1303 C CA . ASP A 1 164 ? -6.746 11.995 -40.000 1.00 56.56 164 ASP A CA 1
ATOM 1304 C C . ASP A 1 164 ? -5.368 12.620 -39.677 1.00 56.56 164 ASP A C 1
ATOM 1306 O O . ASP A 1 164 ? -4.906 13.505 -40.396 1.00 56.56 164 ASP A O 1
ATOM 1310 N N . THR A 1 165 ? -4.604 12.161 -38.673 1.00 72.62 165 THR A N 1
ATOM 1311 C CA . THR A 1 165 ? -3.198 12.637 -38.541 1.00 72.62 165 THR A CA 1
ATOM 1312 C C . THR A 1 165 ? -2.158 11.569 -38.163 1.00 72.62 165 THR A C 1
ATOM 1314 O O . THR A 1 165 ? -1.534 11.669 -37.103 1.00 72.62 165 THR A O 1
ATOM 1317 N N . PRO A 1 166 ? -1.847 10.593 -39.049 1.00 80.00 166 PRO A N 1
ATOM 1318 C CA . PRO A 1 166 ? -0.815 9.575 -38.799 1.00 80.00 166 PRO A CA 1
ATOM 1319 C C . PRO A 1 166 ? 0.527 10.146 -38.326 1.00 80.00 166 PRO A C 1
ATOM 1321 O O . PRO A 1 166 ? 1.167 9.584 -37.441 1.00 80.00 166 PRO A O 1
ATOM 1324 N N . LEU A 1 167 ? 0.929 11.304 -38.861 1.00 79.31 167 LEU A N 1
ATOM 1325 C CA . LEU A 1 167 ? 2.172 11.972 -38.476 1.00 79.31 167 LEU A CA 1
ATOM 1326 C C . LEU A 1 167 ? 2.125 12.555 -37.054 1.00 79.31 167 LEU A C 1
ATOM 1328 O O . LEU A 1 167 ? 3.113 12.468 -36.329 1.00 79.31 167 LEU A O 1
ATOM 1332 N N . LYS A 1 168 ? 0.984 13.112 -36.628 1.00 78.12 168 LYS A N 1
ATOM 1333 C CA . LYS A 1 168 ? 0.789 13.613 -35.257 1.00 78.12 168 LYS A CA 1
ATOM 1334 C C . LYS A 1 168 ? 0.744 12.455 -34.266 1.00 78.12 168 LYS A C 1
ATOM 1336 O O . LYS A 1 168 ? 1.377 12.542 -33.219 1.00 78.12 168 LYS A O 1
ATOM 1341 N N . THR A 1 169 ? 0.056 11.366 -34.612 1.00 81.62 169 THR A N 1
ATOM 1342 C CA . THR A 1 169 ? 0.034 10.135 -33.811 1.00 81.62 169 THR A CA 1
ATOM 1343 C C . THR A 1 169 ? 1.436 9.554 -33.669 1.00 81.62 169 THR A C 1
ATOM 1345 O O . THR A 1 169 ? 1.861 9.261 -32.556 1.00 81.62 169 THR A O 1
ATOM 1348 N N . LEU A 1 170 ? 2.200 9.464 -34.761 1.00 84.06 170 LEU A N 1
ATOM 1349 C CA . LEU A 1 170 ? 3.589 9.008 -34.726 1.00 84.06 170 LEU A CA 1
ATOM 1350 C C . LEU A 1 170 ? 4.469 9.918 -33.858 1.00 84.06 170 LEU A C 1
ATOM 1352 O O . LEU A 1 170 ? 5.208 9.421 -33.013 1.00 84.06 170 LEU A O 1
ATOM 1356 N N . ALA A 1 171 ? 4.368 11.241 -34.018 1.00 82.94 171 ALA A N 1
ATOM 1357 C CA . ALA A 1 171 ? 5.118 12.197 -33.206 1.00 82.94 171 ALA A CA 1
ATOM 1358 C C . ALA A 1 171 ? 4.759 12.094 -31.714 1.00 82.94 171 ALA A C 1
ATOM 1360 O O . ALA A 1 171 ? 5.648 12.115 -30.864 1.00 82.94 171 ALA A O 1
ATOM 1361 N N . HIS A 1 172 ? 3.473 11.928 -31.395 1.00 83.94 172 HIS A N 1
ATOM 1362 C CA . HIS A 1 172 ? 3.007 11.714 -30.030 1.00 83.94 172 HIS A CA 1
ATOM 1363 C C . HIS A 1 172 ? 3.544 10.403 -29.450 1.00 83.94 172 HIS A C 1
ATOM 1365 O O . HIS A 1 172 ? 4.054 10.411 -28.335 1.00 83.94 172 HIS A O 1
ATOM 1371 N N . LEU A 1 173 ? 3.502 9.302 -30.207 1.00 85.25 173 LEU A N 1
ATOM 1372 C CA . LEU A 1 173 ? 4.057 8.018 -29.777 1.00 85.25 173 LEU A CA 1
ATOM 1373 C C . LEU A 1 173 ? 5.565 8.115 -29.535 1.00 85.25 173 LEU A C 1
ATOM 1375 O O . LEU A 1 173 ? 6.035 7.648 -28.505 1.00 85.25 173 LEU A O 1
ATOM 1379 N N . ILE A 1 174 ? 6.324 8.769 -30.418 1.00 87.06 174 ILE A N 1
ATOM 1380 C CA . ILE A 1 174 ? 7.766 8.982 -30.217 1.00 87.06 174 ILE A CA 1
ATOM 1381 C C . ILE A 1 174 ? 8.019 9.799 -28.943 1.00 87.06 174 ILE A C 1
ATOM 1383 O O . ILE A 1 174 ? 8.841 9.406 -28.117 1.00 87.06 174 ILE A O 1
ATOM 1387 N N . ALA A 1 175 ? 7.294 10.904 -28.748 1.00 87.06 175 ALA A N 1
ATOM 1388 C CA . ALA A 1 175 ? 7.431 11.727 -27.548 1.00 87.06 175 ALA A CA 1
ATOM 1389 C C . ALA A 1 175 ? 7.070 10.944 -26.275 1.00 87.06 175 ALA A C 1
ATOM 1391 O O . ALA A 1 175 ? 7.790 11.009 -25.281 1.00 87.06 175 ALA A O 1
ATOM 1392 N N . HIS A 1 176 ? 5.994 10.163 -26.325 1.00 87.31 176 HIS A N 1
ATOM 1393 C CA . HIS A 1 176 ? 5.542 9.313 -25.232 1.00 87.31 176 HIS A CA 1
ATOM 1394 C C . HIS A 1 176 ? 6.590 8.255 -24.861 1.00 87.31 176 HIS A C 1
ATOM 1396 O O . HIS A 1 176 ? 6.926 8.113 -23.689 1.00 87.31 176 HIS A O 1
ATOM 1402 N N . GLN A 1 177 ? 7.168 7.573 -25.852 1.00 88.94 177 GLN A N 1
ATOM 1403 C CA . GLN A 1 177 ? 8.176 6.533 -25.633 1.00 88.94 177 GLN A CA 1
ATOM 1404 C C . GLN A 1 177 ? 9.511 7.077 -25.100 1.00 88.94 177 GLN A C 1
ATOM 1406 O O . GLN A 1 177 ? 10.196 6.379 -24.359 1.00 88.94 177 GLN A O 1
ATOM 1411 N N . LEU A 1 178 ? 9.888 8.310 -25.454 1.00 85.44 178 LEU A N 1
ATOM 1412 C CA . LEU A 1 178 ? 11.162 8.904 -25.030 1.00 85.44 178 LEU A CA 1
ATOM 1413 C C . LEU A 1 178 ? 11.074 9.689 -23.715 1.00 85.44 178 LEU A C 1
ATOM 1415 O O . LEU A 1 178 ? 12.046 9.706 -22.956 1.00 85.44 178 LEU A O 1
ATOM 1419 N N . PHE A 1 179 ? 9.943 10.359 -23.470 1.00 87.38 179 PHE A N 1
ATOM 1420 C CA . PHE A 1 179 ? 9.795 11.337 -22.386 1.00 87.38 179 PHE A CA 1
ATOM 1421 C C . PHE A 1 179 ? 8.653 11.035 -21.412 1.00 87.38 179 PHE A C 1
ATOM 1423 O O . PHE A 1 179 ? 8.576 11.681 -20.365 1.00 87.38 179 PHE A O 1
ATOM 1430 N N . GLY A 1 180 ? 7.759 10.091 -21.726 1.00 88.00 180 GLY A N 1
ATOM 1431 C CA . GLY A 1 180 ? 6.580 9.801 -20.906 1.00 88.00 180 GLY A CA 1
ATOM 1432 C C . GLY A 1 180 ? 6.944 9.378 -19.485 1.00 88.00 180 GLY A C 1
ATOM 1433 O O . GLY A 1 180 ? 6.372 9.885 -18.523 1.00 88.00 180 GLY A O 1
ATOM 1434 N N . TRP A 1 181 ? 7.962 8.529 -19.342 1.00 90.50 181 TRP A N 1
ATOM 1435 C CA . TRP A 1 181 ? 8.443 8.070 -18.040 1.00 90.50 181 TRP A CA 1
ATOM 1436 C C . TRP A 1 181 ? 9.017 9.202 -17.178 1.00 90.50 181 TRP A C 1
ATOM 1438 O O . TRP A 1 181 ? 8.680 9.342 -16.005 1.00 90.50 181 TRP A O 1
ATOM 1448 N N . GLN A 1 182 ? 9.856 10.055 -17.759 1.00 89.94 182 GLN A N 1
ATOM 1449 C CA . GLN A 1 182 ? 10.466 11.179 -17.056 1.00 89.94 182 GLN A CA 1
ATOM 1450 C C . GLN A 1 182 ? 9.383 12.176 -16.645 1.00 89.94 182 GLN A C 1
ATOM 1452 O O . GLN A 1 182 ? 9.347 12.602 -15.493 1.00 89.94 182 GLN A O 1
ATOM 1457 N N . LEU A 1 183 ? 8.456 12.495 -17.553 1.00 88.81 183 LEU A N 1
ATOM 1458 C CA . LEU A 1 183 ? 7.323 13.360 -17.243 1.00 88.81 183 LEU A CA 1
ATOM 1459 C C . LEU A 1 183 ? 6.487 12.779 -16.094 1.00 88.81 183 LEU A C 1
ATOM 1461 O O . LEU A 1 183 ? 6.168 13.508 -15.157 1.00 88.81 183 LEU A O 1
ATOM 1465 N N . TYR A 1 184 ? 6.204 11.475 -16.109 1.00 89.62 184 TYR A N 1
ATOM 1466 C CA . TYR A 1 184 ? 5.500 10.798 -15.021 1.00 89.62 184 TYR A CA 1
ATOM 1467 C C . TYR A 1 184 ? 6.225 10.937 -13.676 1.00 89.62 184 TYR A C 1
ATOM 1469 O O . TYR A 1 184 ? 5.604 11.305 -12.677 1.00 89.62 184 TYR A O 1
ATOM 1477 N N . LEU A 1 185 ? 7.543 10.724 -13.643 1.00 92.31 185 LEU A N 1
ATOM 1478 C CA . LEU A 1 185 ? 8.317 10.858 -12.410 1.00 92.31 185 LEU A CA 1
ATOM 1479 C C . LEU A 1 185 ? 8.292 12.289 -11.855 1.00 92.31 185 LEU A C 1
ATOM 1481 O O . LEU A 1 185 ? 8.079 12.461 -10.656 1.00 92.31 185 LEU A O 1
ATOM 1485 N N . PHE A 1 186 ? 8.451 13.305 -12.708 1.00 91.06 186 PHE A N 1
ATOM 1486 C CA . PHE A 1 186 ? 8.530 14.707 -12.278 1.00 91.06 186 PHE A CA 1
ATOM 1487 C C . PHE A 1 186 ? 7.179 15.387 -12.036 1.00 91.06 186 PHE A C 1
ATOM 1489 O O . PHE A 1 186 ? 7.140 16.389 -11.325 1.00 91.06 186 PHE A O 1
ATOM 1496 N N . THR A 1 187 ? 6.100 14.905 -12.658 1.00 88.06 187 THR A N 1
ATOM 1497 C CA . THR A 1 187 ? 4.817 15.636 -12.683 1.00 88.06 187 THR A CA 1
ATOM 1498 C C . THR A 1 187 ? 3.588 14.795 -12.369 1.00 88.06 187 THR A C 1
ATOM 1500 O O . THR A 1 187 ? 2.521 15.366 -12.158 1.00 88.06 187 THR A O 1
ATOM 1503 N N . TYR A 1 188 ? 3.709 13.463 -12.340 1.00 88.31 188 TYR A N 1
ATOM 1504 C CA . TYR A 1 188 ? 2.594 12.552 -12.064 1.00 88.31 188 TYR A CA 1
ATOM 1505 C C . TYR A 1 188 ? 1.400 12.704 -13.036 1.00 88.31 188 TYR A C 1
ATOM 1507 O O . TYR A 1 188 ? 0.276 12.329 -12.713 1.00 88.31 188 TYR A O 1
ATOM 1515 N N . GLU A 1 189 ? 1.641 13.235 -14.244 1.00 81.44 189 GLU A N 1
ATOM 1516 C CA . GLU A 1 189 ? 0.611 13.662 -15.216 1.00 81.44 189 GLU A CA 1
ATOM 1517 C C . GLU A 1 189 ? -0.361 12.544 -15.644 1.00 81.44 189 GLU A C 1
ATOM 1519 O O . GLU A 1 189 ? -1.461 12.831 -16.103 1.00 81.44 189 GLU A O 1
ATOM 1524 N N . THR A 1 190 ? 0.016 11.269 -15.499 1.00 82.56 190 THR A N 1
ATOM 1525 C CA . THR A 1 190 ? -0.818 10.120 -15.900 1.00 82.56 190 THR A CA 1
ATOM 1526 C C . THR A 1 190 ? -1.710 9.567 -14.784 1.00 82.56 190 THR A C 1
ATOM 1528 O O . THR A 1 190 ? -2.387 8.563 -15.005 1.00 82.56 190 THR A O 1
ATOM 1531 N N . GLY A 1 191 ? -1.669 10.152 -13.582 1.00 84.12 191 GLY A N 1
ATOM 1532 C CA . GLY A 1 191 ? -2.482 9.724 -12.446 1.00 84.12 191 GLY A CA 1
ATOM 1533 C C . GLY A 1 191 ? -3.904 10.281 -12.491 1.00 84.12 191 GLY A C 1
ATOM 1534 O O . GLY A 1 191 ? -4.133 11.422 -12.890 1.00 84.12 191 GLY A O 1
ATOM 1535 N N . GLY A 1 192 ? -4.870 9.485 -12.039 1.00 84.38 192 GLY A N 1
ATOM 1536 C CA . GLY A 1 192 ? -6.259 9.907 -11.895 1.00 84.38 192 GLY A CA 1
ATOM 1537 C C . GLY A 1 192 ? -6.426 11.014 -10.848 1.00 84.38 192 GLY A C 1
ATOM 1538 O O . GLY A 1 192 ? -5.624 11.148 -9.919 1.00 84.38 192 GLY A O 1
ATOM 1539 N N . ALA A 1 193 ? -7.495 11.802 -10.981 1.00 81.88 193 ALA A N 1
ATOM 1540 C CA . ALA A 1 193 ? -7.735 12.989 -10.153 1.00 81.88 193 ALA A CA 1
ATOM 1541 C C . ALA A 1 193 ? -7.820 12.700 -8.639 1.00 81.88 193 ALA A C 1
ATOM 1543 O O . ALA A 1 193 ? -7.459 13.557 -7.837 1.00 81.88 193 ALA A O 1
ATOM 1544 N N . ASN A 1 194 ? -8.240 11.488 -8.259 1.00 84.19 194 ASN A N 1
ATOM 1545 C CA . ASN A 1 194 ? -8.406 11.030 -6.876 1.00 84.19 194 ASN A CA 1
ATOM 1546 C C . ASN A 1 194 ? -7.418 9.897 -6.522 1.00 84.19 194 ASN A C 1
ATOM 1548 O O . ASN A 1 194 ? -7.710 9.049 -5.682 1.00 84.19 194 ASN A O 1
ATOM 1552 N N . SER A 1 195 ? -6.260 9.843 -7.186 1.00 85.75 195 SER A N 1
ATOM 1553 C CA . SER A 1 195 ? -5.239 8.796 -6.984 1.00 85.75 195 SER A CA 1
ATOM 1554 C C . SER A 1 195 ? -4.238 9.096 -5.852 1.00 85.75 195 SER A C 1
ATOM 1556 O O . SER A 1 195 ? -3.371 8.277 -5.513 1.00 85.75 195 SER A O 1
ATOM 1558 N N . LEU A 1 196 ? -4.341 10.285 -5.256 1.00 86.12 196 LEU A N 1
ATOM 1559 C CA . LEU A 1 196 ? -3.536 10.720 -4.117 1.00 86.12 196 LEU A CA 1
ATOM 1560 C C . LEU A 1 196 ? -4.120 10.186 -2.796 1.00 86.12 196 LEU A C 1
ATOM 1562 O O . LEU A 1 196 ? -5.300 9.845 -2.751 1.00 86.12 196 LEU A O 1
ATOM 1566 N N . PRO A 1 197 ? -3.319 10.101 -1.718 1.00 77.38 197 PRO A N 1
ATOM 1567 C CA . PRO A 1 197 ? -3.828 9.782 -0.386 1.00 77.38 197 PRO A CA 1
ATOM 1568 C C . PRO A 1 197 ? -4.942 10.746 0.052 1.00 77.38 197 PRO A C 1
ATOM 1570 O O . PRO A 1 197 ? -4.904 11.934 -0.273 1.00 77.38 197 PRO A O 1
ATOM 1573 N N . ASP A 1 198 ? -5.910 10.251 0.825 1.00 65.56 198 ASP A N 1
ATOM 1574 C CA . ASP A 1 198 ? -7.054 11.051 1.267 1.00 65.56 198 ASP A CA 1
ATOM 1575 C C . ASP A 1 198 ? -6.613 12.302 2.047 1.00 65.56 198 ASP A C 1
ATOM 1577 O O . ASP A 1 198 ? -5.747 12.258 2.923 1.00 65.56 198 ASP A O 1
ATOM 1581 N N . GLY A 1 199 ? -7.211 13.447 1.704 1.00 65.00 199 GLY A N 1
ATOM 1582 C CA . GLY A 1 199 ? -6.864 14.750 2.280 1.00 65.00 199 GLY A CA 1
ATOM 1583 C C . GLY A 1 199 ? -5.602 15.399 1.696 1.00 65.00 199 GLY A C 1
ATOM 1584 O O . GLY A 1 199 ? -5.269 16.522 2.083 1.00 65.00 199 GLY A O 1
ATOM 1585 N N . ALA A 1 200 ? -4.907 14.749 0.757 1.00 73.62 200 ALA A N 1
ATOM 1586 C CA . ALA A 1 200 ? -3.821 15.374 0.015 1.00 73.62 200 ALA A CA 1
ATOM 1587 C C . ALA A 1 200 ? -4.371 16.383 -1.006 1.00 73.62 200 ALA A C 1
ATOM 1589 O O . ALA A 1 200 ? -5.290 16.091 -1.770 1.00 73.62 200 ALA A O 1
ATOM 1590 N N . ILE A 1 201 ? -3.783 17.579 -1.042 1.00 69.25 201 ILE A N 1
ATOM 1591 C CA . ILE A 1 201 ? -4.131 18.625 -2.008 1.00 69.25 201 ILE A CA 1
ATOM 1592 C C . ILE A 1 201 ? -2.994 18.714 -3.023 1.00 69.25 201 ILE A C 1
ATOM 1594 O O . ILE A 1 201 ? -1.883 19.115 -2.676 1.00 69.25 201 ILE A O 1
ATOM 1598 N N . ALA A 1 202 ? -3.267 18.357 -4.279 1.00 68.06 202 ALA A N 1
ATOM 1599 C CA . ALA A 1 202 ? -2.338 18.622 -5.371 1.00 68.06 202 ALA A CA 1
ATOM 1600 C C . ALA A 1 202 ? -2.355 20.106 -5.732 1.00 68.06 202 ALA A C 1
ATOM 1602 O O . ALA A 1 202 ? -3.385 20.658 -6.122 1.00 68.06 202 ALA A O 1
ATOM 1603 N N . THR A 1 203 ? -1.193 20.745 -5.660 1.00 64.50 203 THR A N 1
ATOM 1604 C CA . THR A 1 203 ? -0.965 22.048 -6.285 1.00 64.50 203 THR A CA 1
ATOM 1605 C C . THR A 1 203 ? -0.147 21.852 -7.557 1.00 64.50 203 THR A C 1
ATOM 1607 O O . THR A 1 203 ? 0.668 20.938 -7.678 1.00 64.50 203 THR A O 1
ATOM 1610 N N . LYS A 1 204 ? -0.402 22.678 -8.573 1.00 57.34 204 LYS A N 1
ATOM 1611 C CA . LYS A 1 204 ? 0.234 22.527 -9.885 1.00 57.34 204 LYS A CA 1
ATOM 1612 C C . LYS A 1 204 ? 1.761 22.635 -9.736 1.00 57.34 204 LYS A C 1
ATOM 1614 O O . LYS A 1 204 ? 2.253 23.677 -9.315 1.00 57.34 204 LYS A O 1
ATOM 1619 N N . GLY A 1 205 ? 2.486 21.564 -10.067 1.00 59.12 205 GLY A N 1
ATOM 1620 C CA . GLY A 1 205 ? 3.950 21.492 -9.966 1.00 59.12 205 GLY A CA 1
ATOM 1621 C C . GLY A 1 205 ? 4.521 20.938 -8.652 1.00 59.12 205 GLY A C 1
ATOM 1622 O O . GLY A 1 205 ? 5.739 20.884 -8.532 1.00 59.12 205 GLY A O 1
ATOM 1623 N N . THR A 1 206 ? 3.697 20.505 -7.688 1.00 64.56 206 THR A N 1
ATOM 1624 C CA . THR A 1 206 ? 4.172 19.892 -6.422 1.00 64.56 206 THR A CA 1
ATOM 1625 C C . THR A 1 206 ? 4.079 18.365 -6.395 1.00 64.56 206 THR A C 1
ATOM 1627 O O . THR A 1 206 ? 4.364 17.737 -5.382 1.00 64.56 206 THR A O 1
ATOM 1630 N N . VAL A 1 207 ? 3.676 17.743 -7.504 1.00 82.69 207 VAL A N 1
ATOM 1631 C CA . VAL A 1 207 ? 3.368 16.310 -7.584 1.00 82.69 207 VAL A CA 1
ATOM 1632 C C . VAL A 1 207 ? 4.529 15.595 -8.287 1.00 82.69 207 VAL A C 1
ATOM 1634 O O . VAL A 1 207 ? 4.527 15.448 -9.503 1.00 82.69 207 VAL A O 1
ATOM 1637 N N . SER A 1 208 ? 5.553 15.199 -7.522 1.00 92.06 208 SER A N 1
ATOM 1638 C CA . SER A 1 208 ? 6.782 14.560 -8.028 1.00 92.06 208 SER A CA 1
ATOM 1639 C C . SER A 1 208 ? 7.187 13.345 -7.191 1.00 92.06 208 SER A C 1
ATOM 1641 O O . SER A 1 208 ? 7.131 13.380 -5.962 1.00 92.06 208 SER A O 1
ATOM 1643 N N . HIS A 1 209 ? 7.662 12.283 -7.845 1.00 94.12 209 HIS A N 1
ATOM 1644 C CA . HIS A 1 209 ? 8.201 11.087 -7.182 1.00 94.12 209 HIS A CA 1
ATOM 1645 C C . HIS A 1 209 ? 9.497 11.358 -6.401 1.00 94.12 209 HIS A C 1
ATOM 1647 O O . HIS A 1 209 ? 9.891 10.526 -5.585 1.00 94.12 209 HIS A O 1
ATOM 1653 N N . PHE A 1 210 ? 10.134 12.503 -6.650 1.00 94.88 210 PHE A N 1
ATOM 1654 C CA . PHE A 1 210 ? 11.360 12.957 -5.988 1.00 94.88 210 PHE A CA 1
ATOM 1655 C C . PHE A 1 210 ? 11.093 13.974 -4.866 1.00 94.88 210 PHE A C 1
ATOM 1657 O O . PHE A 1 210 ? 12.022 14.618 -4.389 1.00 94.88 210 PHE A O 1
ATOM 1664 N N . ASP A 1 211 ? 9.827 14.203 -4.493 1.00 93.06 211 ASP A N 1
ATOM 1665 C CA . ASP A 1 211 ? 9.476 15.084 -3.377 1.00 93.06 211 ASP A CA 1
ATOM 1666 C C . ASP A 1 211 ? 8.949 14.262 -2.185 1.00 93.06 211 ASP A C 1
ATOM 1668 O O . ASP A 1 211 ? 7.776 13.873 -2.169 1.00 93.06 211 ASP A O 1
ATOM 1672 N N . PRO A 1 212 ? 9.769 14.027 -1.140 1.00 91.75 212 PRO A N 1
ATOM 1673 C CA . PRO A 1 212 ? 9.333 13.367 0.092 1.00 91.75 212 PRO A CA 1
ATOM 1674 C C . PRO A 1 212 ? 8.193 14.101 0.801 1.00 91.75 212 PRO A C 1
ATOM 1676 O O . PRO A 1 212 ? 7.459 13.505 1.587 1.00 91.75 212 PRO A O 1
ATOM 1679 N N . HIS A 1 213 ? 8.044 15.403 0.581 1.00 89.25 213 HIS A N 1
ATOM 1680 C CA . HIS A 1 213 ? 6.975 16.205 1.164 1.00 89.25 213 HIS A CA 1
ATOM 1681 C C . HIS A 1 213 ? 5.774 16.362 0.228 1.00 89.25 213 HIS A C 1
ATOM 1683 O O . HIS A 1 213 ? 4.758 16.911 0.665 1.00 89.25 213 HIS A O 1
ATOM 1689 N N . GLY A 1 214 ? 5.871 15.834 -0.993 1.00 86.88 214 GLY A N 1
ATOM 1690 C CA . GLY A 1 214 ? 4.849 15.919 -2.019 1.00 86.88 214 GLY A CA 1
ATOM 1691 C C . GLY A 1 214 ? 3.556 15.190 -1.634 1.00 86.88 214 GLY A C 1
ATOM 1692 O O . GLY A 1 214 ? 3.564 14.255 -0.827 1.00 86.88 214 GLY A O 1
ATOM 1693 N N . PRO A 1 215 ? 2.421 15.572 -2.244 1.00 88.88 215 PRO A N 1
ATOM 1694 C CA . PRO A 1 215 ? 1.104 15.030 -1.922 1.00 88.88 215 PRO A CA 1
ATOM 1695 C C . PRO A 1 215 ? 0.923 13.579 -2.391 1.00 88.88 215 PRO A C 1
ATOM 1697 O O . PRO A 1 215 ? -0.086 12.965 -2.072 1.00 88.88 215 PRO A O 1
ATOM 1700 N N . ILE A 1 216 ? 1.879 13.014 -3.140 1.00 88.94 216 ILE A N 1
ATOM 1701 C CA . ILE A 1 216 ? 1.855 11.615 -3.592 1.00 88.94 216 ILE A CA 1
ATOM 1702 C C . ILE A 1 216 ? 2.032 10.647 -2.414 1.00 88.94 216 ILE A C 1
ATOM 1704 O O . ILE A 1 216 ? 1.514 9.529 -2.482 1.00 88.94 216 ILE A O 1
ATOM 1708 N N . PHE A 1 217 ? 2.752 11.049 -1.360 1.00 87.62 217 PHE A N 1
ATOM 1709 C CA . PHE A 1 217 ? 3.216 10.161 -0.293 1.00 87.62 217 PHE A CA 1
ATOM 1710 C C . PHE A 1 217 ? 2.691 10.572 1.084 1.00 87.62 217 PHE A C 1
ATOM 1712 O O . PHE A 1 217 ? 2.522 11.752 1.395 1.00 87.62 217 PHE A O 1
ATOM 1719 N N . THR A 1 218 ? 2.477 9.589 1.958 1.00 85.06 218 THR A N 1
ATOM 1720 C CA . THR A 1 218 ? 2.104 9.851 3.354 1.00 85.06 218 THR A CA 1
ATOM 1721 C C . THR A 1 218 ? 3.322 10.267 4.183 1.00 85.06 218 THR A C 1
ATOM 1723 O O . THR A 1 218 ? 4.476 10.000 3.838 1.00 85.06 218 THR A O 1
ATOM 1726 N N . ARG A 1 219 ? 3.094 10.885 5.353 1.00 84.56 219 ARG A N 1
ATOM 1727 C CA . ARG A 1 219 ? 4.186 11.303 6.259 1.00 84.56 219 ARG A CA 1
ATOM 1728 C C . ARG A 1 219 ? 5.096 10.148 6.697 1.00 84.56 219 ARG A C 1
ATOM 1730 O O . ARG A 1 219 ? 6.261 10.389 6.994 1.00 84.56 219 ARG A O 1
ATOM 1737 N N . LYS A 1 220 ? 4.583 8.916 6.734 1.00 81.38 220 LYS A N 1
ATOM 1738 C CA . LYS A 1 220 ? 5.349 7.720 7.118 1.00 81.38 220 LYS A CA 1
ATOM 1739 C C . LYS A 1 220 ? 6.275 7.228 6.004 1.00 81.38 220 LYS A C 1
ATOM 1741 O O . LYS A 1 220 ? 7.286 6.599 6.285 1.00 81.38 220 LYS A O 1
ATOM 1746 N N . GLN A 1 221 ? 5.957 7.541 4.750 1.00 86.50 221 GLN A N 1
ATOM 1747 C CA . GLN A 1 221 ? 6.709 7.078 3.581 1.00 86.50 221 GLN A CA 1
ATOM 1748 C C . GLN A 1 221 ? 7.935 7.946 3.270 1.00 86.50 221 GLN A C 1
ATOM 1750 O O . GLN A 1 221 ? 8.829 7.498 2.559 1.00 86.50 221 GLN A O 1
ATOM 1755 N N . ARG A 1 222 ? 8.021 9.161 3.830 1.00 92.38 222 ARG A N 1
ATOM 1756 C CA . ARG A 1 222 ? 9.037 10.174 3.479 1.00 92.38 222 ARG A CA 1
ATOM 1757 C C . ARG A 1 222 ? 10.475 9.674 3.540 1.00 92.38 222 ARG A C 1
ATOM 1759 O O . ARG A 1 222 ? 11.257 9.964 2.644 1.00 92.38 222 ARG A O 1
ATOM 1766 N N . THR A 1 223 ? 10.820 8.900 4.567 1.00 93.81 223 THR A N 1
ATOM 1767 C CA . THR A 1 223 ? 12.174 8.345 4.711 1.00 93.81 223 THR A CA 1
ATOM 1768 C C . THR A 1 223 ? 12.526 7.408 3.557 1.00 93.81 223 THR A C 1
ATOM 1770 O O . THR A 1 223 ? 13.655 7.424 3.080 1.00 93.81 223 THR A O 1
ATOM 1773 N N . ALA A 1 224 ? 11.564 6.629 3.060 1.00 92.62 224 ALA A N 1
ATOM 1774 C CA . ALA A 1 224 ? 11.779 5.747 1.917 1.00 92.62 224 ALA A CA 1
ATOM 1775 C C . ALA A 1 224 ? 11.975 6.542 0.610 1.00 92.62 224 ALA A C 1
ATOM 1777 O O . ALA A 1 224 ? 12.805 6.173 -0.223 1.00 92.62 224 ALA A O 1
ATOM 1778 N N . ILE A 1 225 ? 11.273 7.671 0.458 1.00 96.88 225 ILE A N 1
ATOM 1779 C CA . ILE A 1 225 ? 11.461 8.589 -0.679 1.00 96.88 225 ILE A CA 1
ATOM 1780 C C . ILE A 1 225 ? 12.870 9.181 -0.646 1.00 96.88 225 ILE A C 1
ATOM 1782 O O . ILE A 1 225 ? 13.609 9.050 -1.615 1.00 96.88 225 ILE A O 1
ATOM 1786 N N . LEU A 1 226 ? 13.298 9.685 0.517 1.00 97.25 226 LEU A N 1
ATOM 1787 C CA . LEU A 1 226 ? 14.661 10.187 0.715 1.00 97.25 226 LEU A CA 1
ATOM 1788 C C . LEU A 1 226 ? 15.724 9.133 0.383 1.00 97.25 226 LEU A C 1
ATOM 1790 O O . LEU A 1 226 ? 16.721 9.453 -0.256 1.00 97.25 226 LEU A O 1
ATOM 1794 N N . LEU A 1 227 ? 15.523 7.873 0.784 1.00 97.50 227 LEU A N 1
ATOM 1795 C CA . LEU A 1 227 ? 16.434 6.788 0.412 1.00 97.50 227 LEU A CA 1
ATOM 1796 C C . LEU A 1 227 ? 16.492 6.598 -1.106 1.00 97.50 227 LEU A C 1
ATOM 1798 O O . LEU A 1 227 ? 17.582 6.442 -1.652 1.00 97.50 227 LEU A O 1
ATOM 1802 N N . SER A 1 228 ? 15.353 6.646 -1.799 1.00 97.56 228 SER A N 1
ATOM 1803 C CA . SER A 1 228 ? 15.318 6.573 -3.267 1.00 97.56 228 SER A CA 1
ATOM 1804 C C . SER A 1 228 ? 16.127 7.701 -3.897 1.00 97.56 228 SER A C 1
ATOM 1806 O O . SER A 1 228 ? 17.009 7.429 -4.708 1.00 97.56 228 SER A O 1
ATOM 1808 N N . ASP A 1 229 ? 15.902 8.939 -3.459 1.00 97.94 229 ASP A N 1
ATOM 1809 C CA . ASP A 1 229 ? 16.606 10.118 -3.969 1.00 97.94 229 ASP A CA 1
ATOM 1810 C C . ASP A 1 229 ? 18.116 10.031 -3.714 1.00 97.94 229 ASP A C 1
ATOM 1812 O O . ASP A 1 229 ? 18.917 10.343 -4.596 1.00 97.94 229 ASP A O 1
ATOM 1816 N N . LEU A 1 230 ? 18.529 9.533 -2.544 1.00 98.25 230 LEU A N 1
ATOM 1817 C CA . LEU A 1 230 ? 19.938 9.276 -2.235 1.00 98.25 230 LEU A CA 1
ATOM 1818 C C . LEU A 1 230 ? 20.560 8.245 -3.184 1.00 98.25 230 LEU A C 1
ATOM 1820 O O . LEU A 1 230 ? 21.703 8.423 -3.602 1.00 98.25 230 LEU A O 1
ATOM 1824 N N . GLY A 1 231 ? 19.819 7.197 -3.551 1.00 98.00 231 GLY A N 1
ATOM 1825 C CA . GLY A 1 231 ? 20.263 6.198 -4.526 1.00 98.00 231 GLY A CA 1
ATOM 1826 C C . GLY A 1 231 ? 20.490 6.803 -5.913 1.00 98.00 231 GLY A C 1
ATOM 1827 O O . GLY A 1 231 ? 21.533 6.580 -6.533 1.00 98.00 231 GLY A O 1
ATOM 1828 N N . ILE A 1 232 ? 19.567 7.660 -6.357 1.00 98.00 232 ILE A N 1
ATOM 1829 C CA . ILE A 1 232 ? 19.687 8.413 -7.613 1.00 98.00 232 ILE A CA 1
ATOM 1830 C C . ILE A 1 232 ? 20.894 9.351 -7.582 1.00 98.00 232 ILE A C 1
ATOM 1832 O O . ILE A 1 232 ? 21.709 9.338 -8.505 1.00 98.00 232 ILE A O 1
ATOM 1836 N N . LEU A 1 233 ? 21.047 10.144 -6.519 1.00 98.25 233 LEU A N 1
ATOM 1837 C CA . LEU A 1 233 ? 22.167 11.075 -6.369 1.00 98.25 233 LEU A CA 1
ATOM 1838 C C . LEU A 1 233 ? 23.514 10.346 -6.341 1.00 98.25 233 LEU A C 1
ATOM 1840 O O . LEU A 1 233 ? 24.468 10.798 -6.977 1.00 98.25 233 LEU A O 1
ATOM 1844 N N . ALA A 1 234 ? 23.586 9.204 -5.655 1.00 98.38 234 ALA A N 1
ATOM 1845 C CA . ALA A 1 234 ? 24.774 8.361 -5.643 1.00 98.38 234 ALA A CA 1
ATOM 1846 C C . ALA A 1 234 ? 25.114 7.862 -7.055 1.00 98.38 234 ALA A C 1
ATOM 1848 O O . ALA A 1 234 ? 26.260 7.998 -7.489 1.00 98.38 234 ALA A O 1
ATOM 1849 N N . MET A 1 235 ? 24.125 7.362 -7.804 1.00 97.94 235 MET A N 1
ATOM 1850 C CA . MET A 1 235 ? 24.350 6.893 -9.173 1.00 97.94 235 MET A CA 1
ATOM 1851 C C . MET A 1 235 ? 24.748 8.031 -10.120 1.00 97.94 235 MET A C 1
ATOM 1853 O O . MET A 1 235 ? 25.685 7.877 -10.902 1.00 97.94 235 MET A O 1
ATOM 1857 N N . ILE A 1 236 ? 24.123 9.207 -10.018 1.00 97.56 236 ILE A N 1
ATOM 1858 C CA . ILE A 1 236 ? 24.536 10.399 -10.777 1.00 97.56 236 ILE A CA 1
ATOM 1859 C C . ILE A 1 236 ? 25.995 10.752 -10.463 1.00 97.56 236 ILE A C 1
ATOM 1861 O O . ILE A 1 236 ? 26.773 11.011 -11.382 1.00 97.56 236 ILE A O 1
ATOM 1865 N N . GLY A 1 237 ? 26.396 10.714 -9.189 1.00 97.88 237 GLY A N 1
ATOM 1866 C CA . GLY A 1 237 ? 27.785 10.921 -8.777 1.00 97.88 237 GLY A CA 1
ATOM 1867 C C . GLY A 1 237 ? 28.751 9.928 -9.430 1.00 97.88 237 GLY A C 1
ATOM 1868 O O . GLY A 1 237 ? 29.787 10.339 -9.960 1.00 97.88 237 GLY A O 1
ATOM 1869 N N . ILE A 1 238 ? 28.385 8.642 -9.468 1.00 96.75 238 ILE A N 1
ATOM 1870 C CA . ILE A 1 238 ? 29.153 7.581 -10.142 1.00 96.75 238 ILE A CA 1
ATOM 1871 C C . ILE A 1 238 ? 29.273 7.863 -11.644 1.00 96.75 238 ILE A C 1
ATOM 1873 O O . ILE A 1 238 ? 30.374 7.795 -12.189 1.00 96.75 238 ILE A O 1
ATOM 1877 N N . LEU A 1 239 ? 28.178 8.230 -12.313 1.00 95.94 239 LEU A N 1
ATOM 1878 C CA . LEU A 1 239 ? 28.164 8.531 -13.748 1.00 95.94 239 LEU A CA 1
ATOM 1879 C C . LEU A 1 239 ? 29.004 9.763 -14.092 1.00 95.94 239 LEU A C 1
ATOM 1881 O O . LEU A 1 239 ? 29.755 9.744 -15.067 1.00 95.94 239 LEU A O 1
ATOM 1885 N N . VAL A 1 240 ? 28.929 10.822 -13.283 1.00 95.81 240 VAL A N 1
ATOM 1886 C CA . VAL A 1 240 ? 29.758 12.025 -13.457 1.00 95.81 240 VAL A CA 1
ATOM 1887 C C . VAL A 1 240 ? 31.234 11.686 -13.270 1.00 95.81 240 VAL A C 1
ATOM 1889 O O . VAL A 1 240 ? 32.063 12.096 -14.085 1.00 95.81 240 VAL A O 1
ATOM 1892 N N . TYR A 1 241 ? 31.573 10.923 -12.230 1.00 95.88 241 TYR A N 1
ATOM 1893 C CA . TYR A 1 241 ? 32.945 10.485 -11.986 1.00 95.88 241 TYR A CA 1
ATOM 1894 C C . TYR A 1 241 ? 33.471 9.623 -13.139 1.00 95.88 241 TYR A C 1
ATOM 1896 O O . TYR A 1 241 ? 34.511 9.934 -13.720 1.00 95.88 241 TYR A O 1
ATOM 1904 N N . ALA A 1 242 ? 32.723 8.597 -13.543 1.00 93.00 242 ALA A N 1
ATOM 1905 C CA . ALA A 1 242 ? 33.098 7.732 -14.653 1.00 93.00 242 ALA A CA 1
ATOM 1906 C C . ALA A 1 242 ? 33.204 8.517 -15.973 1.00 93.00 242 ALA A C 1
ATOM 1908 O O . ALA A 1 242 ? 34.146 8.305 -16.732 1.00 93.00 242 ALA A O 1
ATOM 1909 N N . GLY A 1 243 ? 32.319 9.488 -16.220 1.00 93.75 243 GLY A N 1
ATOM 1910 C CA . GLY A 1 243 ? 32.345 10.337 -17.413 1.00 93.75 243 GLY A CA 1
ATOM 1911 C C . GLY A 1 243 ? 33.584 11.230 -17.490 1.00 93.75 243 GLY A C 1
ATOM 1912 O O . GLY A 1 243 ? 34.085 11.480 -18.586 1.00 93.75 243 GLY A O 1
ATOM 1913 N N . ARG A 1 244 ? 34.135 11.652 -16.343 1.00 95.00 244 ARG A N 1
ATOM 1914 C CA . ARG A 1 244 ? 35.436 12.342 -16.283 1.00 95.00 244 ARG A CA 1
ATOM 1915 C C . ARG A 1 244 ? 36.609 11.418 -16.615 1.00 95.00 244 ARG A C 1
ATOM 1917 O O . ARG A 1 244 ? 37.602 11.900 -17.147 1.00 95.00 244 ARG A O 1
ATOM 1924 N N . MET A 1 245 ? 36.491 10.121 -16.329 1.00 92.75 245 MET A N 1
ATOM 1925 C CA . MET A 1 245 ? 37.545 9.131 -16.581 1.00 92.75 245 MET A CA 1
ATOM 1926 C C . MET A 1 245 ? 37.553 8.630 -18.028 1.00 92.75 245 MET A C 1
ATOM 1928 O O . MET A 1 245 ? 38.611 8.549 -18.642 1.00 92.75 245 MET A O 1
ATOM 1932 N N . ILE A 1 246 ? 36.382 8.292 -18.578 1.00 89.56 246 ILE A N 1
ATOM 1933 C CA . ILE A 1 246 ? 36.265 7.662 -19.907 1.00 89.56 246 ILE A CA 1
ATOM 1934 C C . ILE A 1 246 ? 35.841 8.638 -21.009 1.00 89.56 246 ILE A C 1
ATOM 1936 O O . ILE A 1 246 ? 35.846 8.277 -22.183 1.00 89.56 246 ILE A O 1
ATOM 1940 N N . GLY A 1 247 ? 35.488 9.873 -20.651 1.00 91.88 247 GLY A N 1
ATOM 1941 C CA . GLY A 1 247 ? 35.052 10.916 -21.573 1.00 91.88 247 GLY A CA 1
ATOM 1942 C C . GLY A 1 247 ? 33.534 10.977 -21.759 1.00 91.88 247 GLY A C 1
ATOM 1943 O O . GLY A 1 247 ? 32.820 9.973 -21.725 1.00 91.88 247 GLY A O 1
ATOM 1944 N N . PHE A 1 248 ? 33.041 12.191 -22.009 1.00 89.06 248 PHE A N 1
ATOM 1945 C CA . PHE A 1 248 ? 31.613 12.502 -22.101 1.00 89.06 248 PHE A CA 1
ATOM 1946 C C . PHE A 1 248 ? 30.874 11.688 -23.176 1.00 89.06 248 PHE A C 1
ATOM 1948 O O . PHE A 1 248 ? 29.835 11.095 -22.898 1.00 89.06 248 PHE A O 1
ATOM 1955 N N . PHE A 1 249 ? 31.425 11.598 -24.391 1.00 89.12 249 PHE A N 1
ATOM 1956 C CA . PHE A 1 249 ? 30.787 10.862 -25.489 1.00 89.12 249 PHE A CA 1
ATOM 1957 C C . PHE A 1 249 ? 30.741 9.349 -25.251 1.00 89.12 249 PHE A C 1
ATOM 1959 O O . PHE A 1 249 ? 29.748 8.709 -25.591 1.00 89.12 249 PHE A O 1
ATOM 1966 N N . ASN A 1 250 ? 31.771 8.786 -24.613 1.00 90.19 250 ASN A N 1
ATOM 1967 C CA . ASN A 1 250 ? 31.759 7.379 -24.220 1.00 90.19 250 ASN A CA 1
ATOM 1968 C C . ASN A 1 250 ? 30.706 7.128 -23.139 1.00 90.19 250 ASN A C 1
ATOM 1970 O O . ASN A 1 250 ? 30.009 6.125 -23.211 1.00 90.19 250 ASN A O 1
ATOM 1974 N N . MET A 1 251 ? 30.519 8.052 -22.191 1.00 93.56 251 MET A N 1
ATOM 1975 C CA . MET A 1 251 ? 29.449 7.942 -21.196 1.00 93.56 251 MET A CA 1
ATOM 1976 C C . MET A 1 251 ? 28.052 7.989 -21.833 1.00 93.56 251 MET A C 1
ATOM 1978 O O . MET A 1 251 ? 27.175 7.208 -21.463 1.00 93.56 251 MET A O 1
ATOM 1982 N N . ILE A 1 252 ? 27.853 8.851 -22.837 1.00 92.88 252 ILE A N 1
ATOM 1983 C CA . ILE A 1 252 ? 26.604 8.874 -23.611 1.00 92.88 252 ILE A CA 1
ATOM 1984 C C . ILE A 1 252 ? 26.360 7.515 -24.273 1.00 92.88 252 ILE A C 1
ATOM 1986 O O . ILE A 1 252 ? 25.281 6.947 -24.120 1.00 92.88 252 ILE A O 1
ATOM 1990 N N . GLY A 1 253 ? 27.354 6.990 -24.992 1.00 94.44 253 GLY A N 1
ATOM 1991 C CA . GLY A 1 253 ? 27.222 5.722 -25.705 1.00 94.44 253 GLY A CA 1
ATOM 1992 C C . GLY A 1 253 ? 27.018 4.533 -24.768 1.00 94.44 253 GLY A C 1
ATOM 1993 O O . GLY A 1 253 ? 26.142 3.711 -25.013 1.00 94.44 253 GLY A O 1
ATOM 1994 N N . LEU A 1 254 ? 27.800 4.449 -23.689 1.00 95.69 254 LEU A N 1
ATOM 1995 C CA . LEU A 1 254 ? 27.813 3.307 -22.773 1.00 95.69 254 LEU A CA 1
ATOM 1996 C C . LEU A 1 254 ? 26.609 3.264 -21.838 1.00 95.69 254 LEU A C 1
ATOM 1998 O O . LEU A 1 254 ? 26.178 2.164 -21.502 1.00 95.69 254 LEU A O 1
ATOM 2002 N N . TYR A 1 255 ? 26.087 4.420 -21.421 1.00 96.12 255 TYR A N 1
ATOM 2003 C CA . TYR A 1 255 ? 25.037 4.492 -20.408 1.00 96.12 255 TYR A CA 1
ATOM 2004 C C . TYR A 1 255 ? 23.766 5.178 -20.907 1.00 96.12 255 TYR A C 1
ATOM 2006 O O . TYR A 1 255 ? 22.699 4.571 -20.863 1.00 96.12 255 TYR A O 1
ATOM 2014 N N . LEU A 1 256 ? 23.856 6.415 -21.416 1.00 94.44 256 LEU A N 1
ATOM 2015 C CA . LEU A 1 256 ? 22.660 7.198 -21.756 1.00 94.44 256 LEU A CA 1
ATOM 2016 C C . LEU A 1 256 ? 21.843 6.556 -22.886 1.00 94.44 256 LEU A C 1
ATOM 2018 O O . LEU A 1 256 ? 20.621 6.490 -22.792 1.00 94.44 256 LEU A O 1
ATOM 2022 N N . VAL A 1 257 ? 22.497 6.069 -23.943 1.00 95.12 257 VAL A N 1
ATOM 2023 C CA . VAL A 1 257 ? 21.803 5.428 -25.071 1.00 95.12 257 VAL A CA 1
ATOM 2024 C C . VAL A 1 257 ? 21.083 4.141 -24.632 1.00 95.12 257 VAL A C 1
ATOM 2026 O O . VAL A 1 257 ? 19.880 4.046 -24.880 1.00 95.12 257 VAL A O 1
ATOM 2029 N N . PRO A 1 258 ? 21.731 3.176 -23.947 1.00 96.62 258 PRO A N 1
ATOM 2030 C CA . PRO A 1 258 ? 21.022 2.026 -23.384 1.00 96.62 258 PRO A CA 1
ATOM 2031 C C . PRO A 1 258 ? 19.915 2.399 -22.397 1.00 96.62 258 PRO A C 1
ATOM 2033 O O . PRO A 1 258 ? 18.843 1.807 -22.440 1.00 96.62 258 PRO A O 1
ATOM 2036 N N . TYR A 1 259 ? 20.137 3.395 -21.540 1.00 94.94 259 TYR A N 1
ATOM 2037 C CA . TYR A 1 259 ? 19.140 3.882 -20.585 1.00 94.94 259 TYR A CA 1
ATOM 2038 C C . TYR A 1 259 ? 17.856 4.365 -21.277 1.00 94.94 259 TYR A C 1
ATOM 2040 O O . TYR A 1 259 ? 16.755 4.011 -20.860 1.00 94.94 259 TYR A O 1
ATOM 2048 N N . LEU A 1 260 ? 17.978 5.092 -22.393 1.00 93.69 260 LEU A N 1
ATOM 2049 C CA . LEU A 1 260 ? 16.820 5.491 -23.199 1.00 93.69 260 LEU A CA 1
ATOM 2050 C C . LEU A 1 260 ? 16.089 4.287 -23.812 1.00 93.69 260 LEU A C 1
ATOM 2052 O O . LEU A 1 260 ? 14.863 4.308 -23.902 1.00 93.69 260 LEU A O 1
ATOM 2056 N N . TRP A 1 261 ? 16.807 3.223 -24.185 1.00 95.75 261 TRP A N 1
ATOM 2057 C CA . TRP A 1 261 ? 16.178 1.969 -24.612 1.00 95.75 261 TRP A CA 1
ATOM 2058 C C . TRP A 1 261 ? 15.440 1.265 -23.470 1.00 95.75 261 TRP A C 1
ATOM 2060 O O . TRP A 1 261 ? 14.323 0.803 -23.686 1.00 95.75 261 TRP A O 1
ATOM 2070 N N . VAL A 1 262 ? 16.011 1.220 -22.260 1.00 95.75 262 VAL A N 1
ATOM 2071 C CA . VAL A 1 262 ? 15.323 0.671 -21.075 1.00 95.75 262 VAL A CA 1
ATOM 2072 C C . VAL A 1 262 ? 14.009 1.413 -20.835 1.00 95.75 262 VAL A C 1
ATOM 2074 O O . VAL A 1 262 ? 12.972 0.787 -20.635 1.00 95.75 262 VAL A O 1
ATOM 2077 N N . HIS A 1 263 ? 14.039 2.743 -20.919 1.00 93.50 263 HIS A N 1
ATOM 2078 C CA . HIS A 1 263 ? 12.863 3.594 -20.745 1.00 93.50 263 HIS A CA 1
ATOM 2079 C C . HIS A 1 263 ? 11.813 3.385 -21.829 1.00 93.50 263 HIS A C 1
ATOM 2081 O O . HIS A 1 263 ? 10.628 3.276 -21.516 1.00 93.50 263 HIS A O 1
ATOM 2087 N N . HIS A 1 264 ? 12.243 3.283 -23.087 1.00 93.62 264 HIS A N 1
ATOM 2088 C CA . HIS A 1 264 ? 11.348 2.935 -24.179 1.00 93.62 264 HIS A CA 1
ATOM 2089 C C . HIS A 1 264 ? 10.628 1.616 -23.891 1.00 93.62 264 HIS A C 1
ATOM 2091 O O . HIS A 1 264 ? 9.403 1.566 -23.954 1.00 93.62 264 HIS A O 1
ATOM 2097 N N . TRP A 1 265 ? 11.361 0.560 -23.529 1.00 94.31 265 TRP A N 1
ATOM 2098 C CA . TRP A 1 265 ? 10.742 -0.733 -23.250 1.00 94.31 265 TRP A CA 1
ATOM 2099 C C . TRP A 1 265 ? 9.823 -0.694 -22.032 1.00 94.31 265 TRP A C 1
ATOM 2101 O O . TRP A 1 265 ? 8.746 -1.274 -22.090 1.00 94.31 265 TRP A O 1
ATOM 2111 N N . LEU A 1 266 ? 10.179 0.040 -20.977 1.00 92.50 266 LEU A N 1
ATOM 2112 C CA . LEU A 1 266 ? 9.317 0.241 -19.811 1.00 92.50 266 LEU A CA 1
ATOM 2113 C C . LEU A 1 266 ? 7.961 0.854 -20.197 1.00 92.50 266 LEU A C 1
ATOM 2115 O O . LEU A 1 266 ? 6.906 0.326 -19.833 1.00 92.50 266 LEU A O 1
ATOM 2119 N N . VAL A 1 267 ? 7.982 1.949 -20.963 1.00 91.75 267 VAL A N 1
ATOM 2120 C CA . VAL A 1 267 ? 6.760 2.631 -21.411 1.00 91.75 267 VAL A CA 1
ATOM 2121 C C . VAL A 1 267 ? 5.989 1.751 -22.393 1.00 91.75 267 VAL A C 1
ATOM 2123 O O . VAL A 1 267 ? 4.771 1.640 -22.284 1.00 91.75 267 VAL A O 1
ATOM 2126 N N . ALA A 1 268 ? 6.676 1.102 -23.335 1.00 91.88 268 ALA A N 1
ATOM 2127 C CA . ALA A 1 268 ? 6.060 0.226 -24.321 1.00 91.88 268 ALA A CA 1
ATOM 2128 C C . ALA A 1 268 ? 5.370 -0.978 -23.672 1.00 91.88 268 ALA A C 1
ATOM 2130 O O . ALA A 1 268 ? 4.199 -1.199 -23.954 1.00 91.88 268 ALA A O 1
ATOM 2131 N N . ILE A 1 269 ? 6.052 -1.724 -22.798 1.00 91.00 269 ILE A N 1
ATOM 2132 C CA . ILE A 1 269 ? 5.503 -2.912 -22.126 1.00 91.00 269 ILE A CA 1
ATOM 2133 C C . ILE A 1 269 ? 4.248 -2.524 -21.341 1.00 91.00 269 ILE A C 1
ATOM 2135 O O . ILE A 1 269 ? 3.170 -3.038 -21.627 1.00 91.00 269 ILE A O 1
ATOM 2139 N N . THR A 1 270 ? 4.357 -1.533 -20.452 1.00 88.12 270 THR A N 1
ATOM 2140 C CA . THR A 1 270 ? 3.230 -1.104 -19.608 1.00 88.12 270 THR A CA 1
ATOM 2141 C C . THR A 1 270 ? 2.051 -0.592 -20.442 1.00 88.12 270 THR A C 1
ATOM 2143 O O . THR A 1 270 ? 0.903 -0.970 -20.214 1.00 88.12 270 THR A O 1
ATOM 2146 N N . TYR A 1 271 ? 2.316 0.226 -21.466 1.00 88.00 271 TYR A N 1
ATOM 2147 C CA . TYR A 1 271 ? 1.266 0.708 -22.364 1.00 88.00 271 TYR A CA 1
ATOM 2148 C C . TYR A 1 271 ? 0.577 -0.448 -23.100 1.00 88.00 271 TYR A C 1
ATOM 2150 O O . TYR A 1 271 ? -0.648 -0.480 -23.196 1.00 88.00 271 TYR A O 1
ATOM 2158 N N . LEU A 1 272 ? 1.351 -1.410 -23.604 1.00 88.62 272 LEU A N 1
ATOM 2159 C CA . LEU A 1 272 ? 0.844 -2.552 -24.359 1.00 88.62 272 LEU A CA 1
ATOM 2160 C C . LEU A 1 272 ? 0.063 -3.550 -23.491 1.00 88.62 272 LEU A C 1
ATOM 2162 O O . LEU A 1 272 ? -0.850 -4.183 -24.031 1.00 88.62 272 LEU A O 1
ATOM 2166 N N . HIS A 1 273 ? 0.395 -3.661 -22.199 1.00 86.69 273 HIS A N 1
ATOM 2167 C CA . HIS A 1 273 ? -0.330 -4.455 -21.199 1.00 86.69 273 HIS A CA 1
ATOM 2168 C C . HIS A 1 273 ? -1.698 -3.876 -20.865 1.00 86.69 273 HIS A C 1
ATOM 2170 O O . HIS A 1 273 ? -2.666 -4.626 -20.762 1.00 86.69 273 HIS A O 1
ATOM 2176 N N . HIS A 1 274 ? -1.786 -2.555 -20.711 1.00 85.69 274 HIS A N 1
ATOM 2177 C CA . HIS A 1 274 ? -2.987 -1.892 -20.191 1.00 85.69 274 HIS A CA 1
ATOM 2178 C C . HIS A 1 274 ? -3.823 -1.174 -21.257 1.00 85.69 274 HIS A C 1
ATOM 2180 O O . HIS A 1 274 ? -4.893 -0.654 -20.951 1.00 85.69 274 HIS A O 1
ATOM 2186 N N . THR A 1 275 ? -3.373 -1.159 -22.517 1.00 84.94 275 THR A N 1
ATOM 2187 C CA . THR A 1 275 ? -4.082 -0.485 -23.613 1.00 84.94 275 THR A CA 1
ATOM 2188 C C . THR A 1 275 ? -4.454 -1.457 -24.726 1.00 84.94 275 THR A C 1
ATOM 2190 O O . THR A 1 275 ? -3.610 -1.924 -25.499 1.00 84.94 275 THR A O 1
ATOM 2193 N N . HIS A 1 276 ? -5.755 -1.717 -24.847 1.00 85.56 276 HIS A N 1
ATOM 2194 C CA . HIS A 1 276 ? -6.350 -2.471 -25.945 1.00 85.56 276 HIS A CA 1
ATOM 2195 C C . HIS A 1 276 ? -7.811 -2.037 -26.149 1.00 85.56 276 HIS A C 1
ATOM 2197 O O . HIS A 1 276 ? -8.482 -1.774 -25.153 1.00 85.56 276 HIS A O 1
ATOM 2203 N N . PRO A 1 277 ? -8.347 -1.997 -27.388 1.00 83.44 277 PRO A N 1
ATOM 2204 C CA . PRO A 1 277 ? -9.741 -1.605 -27.637 1.00 83.44 277 PRO A CA 1
ATOM 2205 C C . PRO A 1 277 ? -10.794 -2.431 -26.882 1.00 83.44 277 PRO A C 1
ATOM 2207 O O . PRO A 1 277 ? -11.915 -1.973 -26.691 1.00 83.44 277 PRO A O 1
ATOM 2210 N N . GLU A 1 278 ? -10.442 -3.648 -26.464 1.00 83.81 278 GLU A N 1
ATOM 2211 C CA . GLU A 1 278 ? -11.330 -4.550 -25.718 1.00 83.81 278 GLU A CA 1
ATOM 2212 C C . GLU A 1 278 ? -11.166 -4.461 -24.192 1.00 83.81 278 GLU A C 1
ATOM 2214 O O . GLU A 1 278 ? -11.949 -5.077 -23.472 1.00 83.81 278 GLU A O 1
ATOM 2219 N N . ILE A 1 279 ? -10.182 -3.705 -23.684 1.00 85.38 279 ILE A N 1
ATOM 2220 C CA . ILE A 1 279 ? -9.984 -3.500 -22.244 1.00 85.38 279 ILE A CA 1
ATOM 2221 C C . ILE A 1 279 ? -10.581 -2.148 -21.843 1.00 85.38 279 ILE A C 1
ATOM 2223 O O . ILE A 1 279 ? -10.034 -1.101 -22.201 1.00 85.38 279 ILE A O 1
ATOM 2227 N N . PRO A 1 280 ? -11.698 -2.133 -21.097 1.00 86.69 280 PRO A N 1
ATOM 2228 C CA . PRO A 1 280 ? -12.310 -0.892 -20.657 1.00 86.69 280 PRO A CA 1
ATOM 2229 C C . PRO A 1 280 ? -11.582 -0.309 -19.442 1.00 86.69 280 PRO A C 1
ATOM 2231 O O . PRO A 1 280 ? -11.117 -1.031 -18.561 1.00 86.69 280 PRO A O 1
ATOM 2234 N N . HIS A 1 281 ? -11.591 1.019 -19.352 1.00 88.25 281 HIS A N 1
ATOM 2235 C CA . HIS A 1 281 ? -11.443 1.706 -18.075 1.00 88.25 281 HIS A CA 1
ATOM 2236 C C . HIS A 1 281 ? -12.828 1.889 -17.442 1.00 88.25 281 HIS A C 1
ATOM 2238 O O . HIS A 1 281 ? -13.820 2.129 -18.133 1.00 88.25 281 HIS A O 1
ATOM 2244 N N . TYR A 1 282 ? -12.908 1.764 -16.123 1.00 86.75 282 TYR A N 1
ATOM 2245 C CA . TYR A 1 282 ? -14.159 1.722 -15.379 1.00 86.75 282 TYR A CA 1
ATOM 2246 C C . TYR A 1 282 ? -14.361 2.997 -14.556 1.00 86.75 282 TYR A C 1
ATOM 2248 O O . TYR A 1 282 ? -13.460 3.462 -13.851 1.00 86.75 282 TYR A O 1
ATOM 2256 N N . ALA A 1 283 ? -15.587 3.523 -14.587 1.00 86.44 283 ALA A N 1
ATOM 2257 C CA . ALA A 1 283 ? -16.051 4.490 -13.597 1.00 86.44 283 ALA A CA 1
ATOM 2258 C C . ALA A 1 283 ? -16.087 3.854 -12.195 1.00 86.44 283 ALA A C 1
ATOM 2260 O O . ALA A 1 283 ? -16.226 2.634 -12.070 1.00 86.44 283 ALA A O 1
ATOM 2261 N N . ALA A 1 284 ? -16.033 4.677 -11.143 1.00 80.94 284 ALA A N 1
ATOM 2262 C CA . ALA A 1 284 ? -15.965 4.208 -9.755 1.00 80.94 284 ALA A CA 1
ATOM 2263 C C . ALA A 1 284 ? -17.087 3.223 -9.375 1.00 80.94 284 ALA A C 1
ATOM 2265 O O . ALA A 1 284 ? -16.844 2.245 -8.676 1.00 80.94 284 ALA A O 1
ATOM 2266 N N . SER A 1 285 ? -18.305 3.437 -9.884 1.00 78.50 285 SER A N 1
ATOM 2267 C CA . SER A 1 285 ? -19.465 2.570 -9.630 1.00 78.50 285 SER A CA 1
ATOM 2268 C C . SER A 1 285 ? -19.411 1.214 -10.342 1.00 78.50 285 SER A C 1
ATOM 2270 O O . SER A 1 285 ? -20.066 0.270 -9.910 1.00 78.50 285 SER A O 1
ATOM 2272 N N . ALA A 1 286 ? -18.660 1.109 -11.441 1.00 78.88 286 ALA A N 1
ATOM 2273 C CA . ALA A 1 286 ? -18.567 -0.100 -12.262 1.00 78.88 286 ALA A CA 1
ATOM 2274 C C . ALA A 1 286 ? -17.281 -0.903 -12.004 1.00 78.88 286 ALA A C 1
ATOM 2276 O O . ALA A 1 286 ? -17.201 -2.084 -12.379 1.00 78.88 286 ALA A O 1
ATOM 2277 N N . TRP A 1 287 ? -16.285 -0.256 -11.393 1.00 86.75 287 TRP A N 1
ATOM 2278 C CA . TRP A 1 287 ? -14.987 -0.833 -11.092 1.00 86.75 287 TRP A CA 1
ATOM 2279 C C . TRP A 1 287 ? -15.072 -1.835 -9.937 1.00 86.75 287 TRP A C 1
ATOM 2281 O O . TRP A 1 287 ? -15.797 -1.661 -8.962 1.00 86.75 287 TRP A O 1
ATOM 2291 N N . SER A 1 288 ? -14.274 -2.891 -10.037 1.00 72.38 288 SER A N 1
ATOM 2292 C CA . SER A 1 288 ? -13.949 -3.765 -8.913 1.00 72.38 288 SER A CA 1
ATOM 2293 C C . SER A 1 288 ? -12.495 -4.185 -9.052 1.00 72.38 288 SER A C 1
ATOM 2295 O O . SER A 1 288 ? -11.990 -4.268 -10.174 1.00 72.38 288 SER A O 1
ATOM 2297 N N . PHE A 1 289 ? -11.851 -4.520 -7.935 1.00 71.94 289 PHE A N 1
ATOM 2298 C CA . PHE A 1 289 ? -10.465 -4.986 -7.939 1.00 71.94 289 PHE A CA 1
ATOM 2299 C C . PHE A 1 289 ? -10.239 -6.132 -8.938 1.00 71.94 289 PHE A C 1
ATOM 2301 O O . PHE A 1 289 ? -9.300 -6.076 -9.721 1.00 71.94 289 PHE A O 1
ATOM 2308 N N . LYS A 1 290 ? -11.148 -7.119 -8.992 1.00 75.44 290 LYS A N 1
ATOM 2309 C CA . LYS A 1 290 ? -11.063 -8.253 -9.930 1.00 75.44 290 LYS A CA 1
ATOM 2310 C C . LYS A 1 290 ? -11.084 -7.803 -11.393 1.00 75.44 290 LYS A C 1
ATOM 2312 O O . LYS A 1 290 ? -10.244 -8.232 -12.173 1.00 75.44 290 LYS A O 1
ATOM 2317 N N . LYS A 1 291 ? -12.021 -6.920 -11.761 1.00 79.94 291 LYS A N 1
ATOM 2318 C CA . LYS A 1 291 ? -12.133 -6.392 -13.133 1.00 79.94 291 LYS A CA 1
ATOM 2319 C C . LYS A 1 291 ? -10.898 -5.596 -13.555 1.00 79.94 291 LYS A C 1
ATOM 2321 O O . LYS A 1 291 ? -10.503 -5.685 -14.710 1.00 79.94 291 LYS A O 1
ATOM 2326 N N . GLY A 1 292 ? -10.319 -4.828 -12.632 1.00 82.12 292 GLY A N 1
ATOM 2327 C CA . GLY A 1 292 ? -9.084 -4.086 -12.873 1.00 82.12 292 GLY A CA 1
ATOM 2328 C C . GLY A 1 292 ? -7.873 -5.005 -13.017 1.00 82.12 292 GLY A C 1
ATOM 2329 O O . GLY A 1 292 ? -7.158 -4.936 -14.008 1.00 82.12 292 GLY A O 1
ATOM 2330 N N . ALA A 1 293 ? -7.686 -5.917 -12.061 1.00 78.88 293 ALA A N 1
ATOM 2331 C CA . ALA A 1 293 ? -6.547 -6.831 -12.015 1.00 78.88 293 ALA A CA 1
ATOM 2332 C C . ALA A 1 293 ? -6.513 -7.835 -13.182 1.00 78.88 293 ALA A C 1
ATOM 2334 O O . ALA A 1 293 ? -5.434 -8.225 -13.611 1.00 78.88 293 ALA A O 1
ATOM 2335 N N . LEU A 1 294 ? -7.679 -8.242 -13.700 1.00 80.50 294 LEU A N 1
ATOM 2336 C CA . LEU A 1 294 ? -7.801 -9.099 -14.889 1.00 80.50 294 LEU A CA 1
ATOM 2337 C C . LEU A 1 294 ? -7.771 -8.312 -16.211 1.00 80.50 294 LEU A C 1
ATOM 2339 O O . LEU A 1 294 ? -7.792 -8.911 -17.283 1.00 80.50 294 LEU A O 1
ATOM 2343 N N . GLY A 1 295 ? -7.768 -6.979 -16.152 1.00 83.25 295 GLY A N 1
ATOM 2344 C CA . GLY A 1 295 ? -7.804 -6.095 -17.313 1.00 83.25 295 GLY A CA 1
ATOM 2345 C C . GLY A 1 295 ? -6.429 -5.877 -17.939 1.00 83.25 295 GLY A C 1
ATOM 2346 O O . GLY A 1 295 ? -6.004 -4.729 -18.060 1.00 83.25 295 GLY A O 1
ATOM 2347 N N . THR A 1 296 ? -5.738 -6.949 -18.336 1.00 84.81 296 THR A N 1
ATOM 2348 C CA . THR A 1 296 ? -4.419 -6.888 -18.995 1.00 84.81 296 THR A CA 1
ATOM 2349 C C . THR A 1 296 ? -4.371 -7.714 -20.282 1.00 84.81 296 THR A C 1
ATOM 2351 O O . THR A 1 296 ? -5.073 -8.716 -20.409 1.00 84.81 296 THR A O 1
ATOM 2354 N N . VAL A 1 297 ? -3.544 -7.304 -21.251 1.00 86.94 297 VAL A N 1
ATOM 2355 C CA . VAL A 1 297 ? -3.266 -8.069 -22.481 1.00 86.94 297 VAL A CA 1
ATOM 2356 C C . VAL A 1 297 ? -1.873 -8.673 -22.427 1.00 86.94 297 VAL A C 1
ATOM 2358 O O . VAL A 1 297 ? -0.885 -7.943 -22.473 1.00 86.94 297 VAL A O 1
ATOM 2361 N N . ASP A 1 298 ? -1.804 -9.999 -22.457 1.00 86.81 298 ASP A N 1
ATOM 2362 C CA . ASP A 1 298 ? -0.556 -10.721 -22.689 1.00 86.81 298 ASP A CA 1
ATOM 2363 C C . ASP A 1 298 ? -0.140 -10.613 -24.165 1.00 86.81 298 ASP A C 1
ATOM 2365 O O . ASP A 1 298 ? -0.952 -10.793 -25.083 1.00 86.81 298 ASP A O 1
ATOM 2369 N N . ARG A 1 299 ? 1.139 -10.327 -24.422 1.00 87.25 299 ARG A N 1
ATOM 2370 C CA . ARG A 1 299 ? 1.698 -10.255 -25.779 1.00 87.25 299 ARG A CA 1
ATOM 2371 C C . ARG A 1 299 ? 2.989 -11.044 -25.856 1.00 87.25 299 ARG A C 1
ATOM 2373 O O . ARG A 1 299 ? 3.920 -10.772 -25.114 1.00 87.25 299 ARG A O 1
ATOM 2380 N N . SER A 1 300 ? 3.093 -11.950 -26.827 1.00 87.44 300 SER A N 1
ATOM 2381 C CA . SER A 1 300 ? 4.329 -12.714 -26.977 1.00 87.44 300 SER A CA 1
ATOM 2382 C C . SER A 1 300 ? 5.380 -11.984 -27.795 1.00 87.44 300 SER A C 1
ATOM 2384 O O . SER A 1 300 ? 5.161 -11.643 -28.960 1.00 87.44 300 SER A O 1
ATOM 2386 N N . PHE A 1 301 ? 6.546 -11.770 -27.184 1.00 89.62 301 PHE A N 1
ATOM 2387 C CA . PHE A 1 301 ? 7.726 -11.176 -27.829 1.00 89.62 301 PHE A CA 1
ATOM 2388 C C . PHE A 1 301 ? 8.770 -12.246 -28.195 1.00 89.62 301 PHE A C 1
ATOM 2390 O O . PHE A 1 301 ? 9.944 -11.950 -28.448 1.00 89.62 301 PHE A O 1
ATOM 2397 N N . GLY A 1 302 ? 8.350 -13.514 -28.224 1.00 92.19 302 GLY A N 1
ATOM 2398 C CA . GLY A 1 302 ? 9.194 -14.650 -28.567 1.00 92.19 302 GLY A CA 1
ATOM 2399 C C . GLY A 1 302 ? 10.412 -14.755 -27.650 1.00 92.19 302 GLY A C 1
ATOM 2400 O O . GLY A 1 302 ? 10.305 -14.677 -26.429 1.00 92.19 302 GLY A O 1
ATOM 2401 N N . PHE A 1 303 ? 11.593 -14.931 -28.247 1.00 94.44 303 PHE A N 1
ATOM 2402 C CA . PHE A 1 303 ? 12.837 -15.072 -27.488 1.00 94.44 303 PHE A CA 1
ATOM 2403 C C . PHE A 1 303 ? 13.160 -13.840 -26.633 1.00 94.44 303 PHE A C 1
ATOM 2405 O O . PHE A 1 303 ? 13.677 -13.995 -25.532 1.00 94.44 303 PHE A O 1
ATOM 2412 N N . ILE A 1 304 ? 12.843 -12.629 -27.107 1.00 94.25 304 ILE A N 1
ATOM 2413 C CA . ILE A 1 304 ? 13.147 -11.403 -26.360 1.00 94.25 304 ILE A CA 1
ATOM 2414 C C . ILE A 1 304 ? 12.305 -11.336 -25.084 1.00 94.25 304 ILE A C 1
ATOM 2416 O O . ILE A 1 304 ? 12.868 -11.138 -24.008 1.00 94.25 304 ILE A O 1
ATOM 2420 N N . GLY A 1 305 ? 10.992 -11.566 -25.206 1.00 91.38 305 GLY A N 1
ATOM 2421 C CA . GLY A 1 305 ? 10.063 -11.592 -24.071 1.00 91.38 305 GLY A CA 1
ATOM 2422 C C . GLY A 1 305 ? 10.488 -12.606 -23.012 1.00 91.38 305 GLY A C 1
ATOM 2423 O O . GLY A 1 305 ? 10.708 -12.257 -21.855 1.00 91.38 305 GLY A O 1
ATOM 2424 N N . ARG A 1 306 ? 10.737 -13.842 -23.448 1.00 91.56 306 ARG A N 1
ATOM 2425 C CA . ARG A 1 306 ? 11.093 -14.953 -22.560 1.00 91.56 306 ARG A CA 1
ATOM 2426 C C . ARG A 1 306 ? 12.460 -14.822 -21.907 1.00 91.56 306 ARG A C 1
ATOM 2428 O O . ARG A 1 306 ? 12.628 -15.087 -20.723 1.00 91.56 306 ARG A O 1
ATOM 2435 N N . HIS A 1 307 ? 13.478 -14.460 -22.686 1.00 94.62 307 HIS A N 1
ATOM 2436 C CA . HIS A 1 307 ? 14.857 -14.507 -22.202 1.00 94.62 307 HIS A CA 1
ATOM 2437 C C . HIS A 1 307 ? 15.274 -13.220 -21.500 1.00 94.62 307 HIS A C 1
ATOM 2439 O O . HIS A 1 307 ? 15.844 -13.285 -20.412 1.00 94.62 307 HIS A O 1
ATOM 2445 N N . PHE A 1 308 ? 15.007 -12.064 -22.114 1.00 95.19 308 PHE A N 1
ATOM 2446 C CA . PHE A 1 308 ? 15.458 -10.767 -21.601 1.00 95.19 308 PHE A CA 1
ATOM 2447 C C . PHE A 1 308 ? 14.407 -10.079 -20.738 1.00 95.19 308 PHE A C 1
ATOM 2449 O O . PHE A 1 308 ? 14.775 -9.445 -19.758 1.00 95.19 308 PHE A O 1
ATOM 2456 N N . PHE A 1 309 ? 13.119 -10.204 -21.069 1.00 94.31 309 PHE A N 1
ATOM 2457 C CA . PHE A 1 309 ? 12.049 -9.562 -20.297 1.00 94.31 309 PHE A CA 1
ATOM 2458 C C . PHE A 1 309 ? 11.418 -10.482 -19.247 1.00 94.31 309 PHE A C 1
ATOM 2460 O O . PHE A 1 309 ? 10.390 -10.131 -18.677 1.00 94.31 309 PHE A O 1
ATOM 2467 N N . HIS A 1 310 ? 12.028 -11.638 -18.969 1.00 93.12 310 HIS A N 1
ATOM 2468 C CA . HIS A 1 310 ? 11.585 -12.568 -17.921 1.00 93.12 310 HIS A CA 1
ATOM 2469 C C . HIS A 1 310 ? 10.082 -12.888 -17.995 1.00 93.12 310 HIS A C 1
ATOM 2471 O O . HIS A 1 310 ? 9.403 -12.937 -16.975 1.00 93.12 310 HIS A O 1
ATOM 2477 N N . ASP A 1 311 ? 9.564 -13.029 -19.220 1.00 90.12 311 ASP A N 1
ATOM 2478 C CA . ASP A 1 311 ? 8.158 -13.301 -19.533 1.00 90.12 311 ASP A CA 1
ATOM 2479 C C . ASP A 1 311 ? 7.147 -12.263 -19.003 1.00 90.12 311 ASP A C 1
ATOM 2481 O O . ASP A 1 311 ? 5.947 -12.498 -19.098 1.00 90.12 311 ASP A O 1
ATOM 2485 N N . ILE A 1 312 ? 7.568 -11.080 -18.527 1.00 88.69 312 ILE A N 1
ATOM 2486 C CA . ILE A 1 312 ? 6.633 -10.075 -17.977 1.00 88.69 312 ILE A CA 1
ATOM 2487 C C . ILE A 1 312 ? 5.564 -9.659 -18.996 1.00 88.69 312 ILE A C 1
ATOM 2489 O O . ILE A 1 312 ? 4.431 -9.352 -18.636 1.00 88.69 312 ILE A O 1
ATOM 2493 N N . ILE A 1 313 ? 5.926 -9.635 -20.284 1.00 84.25 313 ILE A N 1
ATOM 2494 C CA . ILE A 1 313 ? 5.020 -9.242 -21.364 1.00 84.25 313 ILE A CA 1
ATOM 2495 C C . ILE A 1 313 ? 4.086 -10.376 -21.802 1.00 84.25 313 ILE A C 1
ATOM 2497 O O . ILE A 1 313 ? 2.942 -10.121 -22.180 1.00 84.25 313 ILE A O 1
ATOM 2501 N N . ASP A 1 314 ? 4.567 -11.613 -21.706 1.00 82.69 314 ASP A N 1
ATOM 2502 C CA . ASP A 1 314 ? 3.840 -12.837 -22.036 1.00 82.69 314 ASP A CA 1
ATOM 2503 C C . ASP A 1 314 ? 2.897 -13.259 -20.894 1.00 82.69 314 ASP A C 1
ATOM 2505 O O . ASP A 1 314 ? 1.877 -13.900 -21.141 1.00 82.69 314 ASP A O 1
ATOM 2509 N N . HIS A 1 315 ? 3.241 -12.904 -19.655 1.00 77.38 315 HIS A N 1
ATOM 2510 C CA . HIS A 1 315 ? 2.516 -13.228 -18.436 1.00 77.38 315 HIS A CA 1
ATOM 2511 C C . HIS A 1 315 ? 2.489 -11.999 -17.531 1.00 77.38 315 HIS A C 1
ATOM 2513 O O . HIS A 1 315 ? 3.351 -11.832 -16.662 1.00 77.38 315 HIS A O 1
ATOM 2519 N N . HIS A 1 316 ? 1.485 -11.137 -17.698 1.00 72.62 316 HIS A N 1
ATOM 2520 C CA . HIS A 1 316 ? 1.262 -10.090 -16.709 1.00 72.62 316 HIS A CA 1
ATOM 2521 C C . HIS A 1 316 ? 0.707 -10.728 -15.428 1.00 72.62 316 HIS A C 1
ATOM 2523 O O . HIS A 1 316 ? -0.494 -10.968 -15.277 1.00 72.62 316 HIS A O 1
ATOM 2529 N N . VAL A 1 317 ? 1.612 -11.080 -14.514 1.00 58.56 317 VAL A N 1
ATOM 2530 C CA . VAL A 1 317 ? 1.263 -11.786 -13.283 1.00 58.56 317 VAL A CA 1
ATOM 2531 C C . VAL A 1 317 ? 0.340 -10.905 -12.448 1.00 58.56 317 VAL A C 1
ATOM 2533 O O . VAL A 1 317 ? 0.658 -9.760 -12.127 1.00 58.56 317 VAL A O 1
ATOM 2536 N N . ILE A 1 318 ? -0.792 -11.469 -12.028 1.00 55.69 318 ILE A N 1
ATOM 2537 C CA . ILE A 1 318 ? -1.657 -10.869 -11.015 1.00 55.69 318 ILE A CA 1
ATOM 2538 C C . ILE A 1 318 ? -0.950 -10.990 -9.653 1.00 55.69 318 ILE A C 1
ATOM 2540 O O . ILE A 1 318 ? -1.313 -11.801 -8.799 1.00 55.69 318 ILE A O 1
ATOM 2544 N N . THR A 1 319 ? 0.105 -10.205 -9.442 1.00 45.94 319 THR A N 1
ATOM 2545 C CA . THR A 1 319 ? 0.901 -10.198 -8.202 1.00 45.94 319 THR A CA 1
ATOM 2546 C C . THR A 1 319 ? 0.095 -9.690 -7.003 1.00 45.94 319 THR A C 1
ATOM 2548 O O . THR A 1 319 ? 0.462 -9.918 -5.853 1.00 45.94 319 THR A O 1
ATOM 2551 N N . THR A 1 320 ? -1.057 -9.060 -7.245 1.00 43.84 320 THR A N 1
ATOM 2552 C CA . THR A 1 320 ? -1.958 -8.529 -6.217 1.00 43.84 320 THR A CA 1
ATOM 2553 C C . THR A 1 320 ? -2.964 -9.533 -5.648 1.00 43.84 320 THR A C 1
ATOM 2555 O O . THR A 1 320 ? -3.732 -9.161 -4.761 1.00 43.84 320 THR A O 1
ATOM 2558 N N . MET A 1 321 ? -2.961 -10.800 -6.083 1.00 45.88 321 MET A N 1
ATOM 2559 C CA . MET A 1 321 ? -3.886 -11.833 -5.578 1.00 45.88 321 MET A CA 1
ATOM 2560 C C . MET A 1 321 ? -3.321 -12.735 -4.464 1.00 45.88 321 MET A C 1
ATOM 2562 O O . MET A 1 321 ? -3.959 -13.721 -4.082 1.00 45.88 321 MET A O 1
ATOM 2566 N N . GLU A 1 322 ? -2.171 -12.409 -3.865 1.00 50.84 322 GLU A N 1
ATOM 2567 C CA . GLU A 1 322 ? -1.727 -13.089 -2.639 1.00 50.84 322 GLU A CA 1
ATOM 2568 C C . GLU A 1 322 ? -2.527 -12.614 -1.410 1.00 50.84 322 GLU A C 1
ATOM 2570 O O . GLU A 1 322 ? -2.025 -11.909 -0.538 1.00 50.84 322 GLU A O 1
ATOM 2575 N N . SER A 1 323 ? -3.782 -13.053 -1.282 1.00 54.59 323 SER A N 1
ATOM 2576 C CA . SER A 1 323 ? -4.425 -13.102 0.036 1.00 54.59 323 SER A CA 1
ATOM 2577 C C . SER A 1 323 ? -3.689 -14.124 0.921 1.00 54.59 323 SER A C 1
ATOM 2579 O O . SER A 1 323 ? -3.244 -15.163 0.410 1.00 54.59 323 SER A O 1
ATOM 2581 N N . PRO A 1 324 ? -3.530 -13.868 2.232 1.00 65.88 324 PRO A N 1
ATOM 2582 C CA . PRO A 1 324 ? -2.901 -14.826 3.133 1.00 65.88 324 PRO A CA 1
ATOM 2583 C C . PRO A 1 324 ? -3.682 -16.143 3.140 1.00 65.88 324 PRO A C 1
ATOM 2585 O O . PRO A 1 324 ? -4.902 -16.160 3.006 1.00 65.88 324 PRO A O 1
ATOM 2588 N N . THR A 1 325 ? -2.984 -17.266 3.245 1.00 75.44 325 THR A N 1
ATOM 2589 C CA . THR A 1 325 ? -3.541 -18.615 3.416 1.00 75.44 325 THR A CA 1
ATOM 2590 C C . THR A 1 325 ? -4.292 -18.736 4.741 1.00 75.44 325 THR A C 1
ATOM 2592 O O . THR A 1 325 ? -4.046 -17.968 5.666 1.00 75.44 325 THR A O 1
ATOM 2595 N N . ASN A 1 326 ? -5.180 -19.726 4.883 1.00 80.06 326 ASN A N 1
ATOM 2596 C CA . ASN A 1 326 ? -5.862 -19.955 6.164 1.00 80.06 326 ASN A CA 1
ATOM 2597 C C . ASN A 1 326 ? -4.863 -20.215 7.302 1.00 80.06 326 ASN A C 1
ATOM 2599 O O . ASN A 1 326 ? -5.073 -19.729 8.403 1.00 80.06 326 ASN A O 1
ATOM 2603 N N . THR A 1 327 ? -3.741 -20.890 7.035 1.00 79.31 327 THR A N 1
ATOM 2604 C CA . THR A 1 327 ? -2.666 -21.081 8.022 1.00 79.31 327 THR A CA 1
ATOM 2605 C C . THR A 1 327 ? -2.006 -19.760 8.429 1.00 79.31 327 THR A C 1
ATOM 2607 O O . THR A 1 327 ? -1.792 -19.536 9.616 1.00 79.31 327 THR A O 1
ATOM 2610 N N . GLU A 1 328 ? -1.721 -18.861 7.478 1.00 81.75 328 GLU A N 1
ATOM 2611 C CA . GLU A 1 328 ? -1.200 -17.516 7.780 1.00 81.75 328 GLU A CA 1
ATOM 2612 C C . GLU A 1 328 ? -2.222 -16.692 8.580 1.00 81.75 328 GLU A C 1
ATOM 2614 O O . GLU A 1 328 ? -1.855 -16.054 9.562 1.00 81.75 328 GLU A O 1
ATOM 2619 N N . ILE A 1 329 ? -3.508 -16.749 8.218 1.00 87.81 329 ILE A N 1
ATOM 2620 C CA . ILE A 1 329 ? -4.587 -16.064 8.946 1.00 87.81 329 ILE A CA 1
ATOM 2621 C C . ILE A 1 329 ? -4.689 -16.604 10.377 1.00 87.81 329 ILE A C 1
ATOM 2623 O O . ILE A 1 329 ? -4.669 -15.822 11.322 1.00 87.81 329 ILE A O 1
ATOM 2627 N N . LEU A 1 330 ? -4.712 -17.924 10.565 1.00 88.88 330 LEU A N 1
ATOM 2628 C CA . LEU A 1 330 ? -4.726 -18.538 11.897 1.00 88.88 330 LEU A CA 1
ATOM 2629 C C . LEU A 1 330 ? -3.494 -18.156 12.715 1.00 88.88 330 LEU A C 1
ATOM 2631 O O . LEU A 1 330 ? -3.618 -17.890 13.904 1.00 88.88 330 LEU A O 1
ATOM 2635 N N . SER A 1 331 ? -2.321 -18.065 12.085 1.00 89.50 331 SER A N 1
ATOM 2636 C CA . SER A 1 331 ? -1.104 -17.598 12.751 1.00 89.50 331 SER A CA 1
ATOM 2637 C C . SER A 1 331 ? -1.186 -16.125 13.160 1.00 89.50 331 SER A C 1
ATOM 2639 O O . SER A 1 331 ? -0.686 -15.766 14.223 1.00 89.50 331 SER A O 1
ATOM 2641 N N . ILE A 1 332 ? -1.814 -15.262 12.356 1.00 91.81 332 ILE A N 1
ATOM 2642 C CA . ILE A 1 332 ? -2.025 -13.852 12.709 1.00 91.81 332 ILE A CA 1
ATOM 2643 C C . ILE A 1 332 ? -2.991 -13.753 13.890 1.00 91.81 332 ILE A C 1
ATOM 2645 O O . ILE A 1 332 ? -2.639 -13.162 14.907 1.00 91.81 332 ILE A O 1
ATOM 2649 N N . PHE A 1 333 ? -4.180 -14.342 13.773 1.00 93.81 333 PHE A N 1
ATOM 2650 C CA . PHE A 1 333 ? -5.245 -14.206 14.770 1.00 93.81 333 PHE A CA 1
ATOM 2651 C C . PHE A 1 333 ? -4.977 -15.002 16.050 1.00 93.81 333 PHE A C 1
ATOM 2653 O O . PHE A 1 333 ? -5.364 -14.554 17.124 1.00 93.81 333 PHE A O 1
ATOM 2660 N N . GLY A 1 334 ? -4.241 -16.114 15.972 1.00 91.75 334 GLY A N 1
ATOM 2661 C CA . GLY A 1 334 ? -3.815 -16.891 17.139 1.00 91.75 334 GLY A CA 1
ATOM 2662 C C . GLY A 1 334 ? -2.929 -16.103 18.108 1.00 91.75 334 GLY A C 1
ATOM 2663 O O . GLY A 1 334 ? -2.923 -16.378 19.299 1.00 91.75 334 GLY A O 1
ATOM 2664 N N . LYS A 1 335 ? -2.255 -15.040 17.653 1.00 92.69 335 LYS A N 1
ATOM 2665 C CA . LYS A 1 335 ? -1.494 -14.151 18.548 1.00 92.69 335 LYS A CA 1
ATOM 2666 C C . LYS A 1 335 ? -2.385 -13.447 19.574 1.00 92.69 335 LYS A C 1
ATOM 2668 O O . LYS A 1 335 ? -1.896 -13.057 20.627 1.00 92.69 335 LYS A O 1
ATOM 2673 N N . LEU A 1 336 ? -3.683 -13.290 19.302 1.00 92.69 336 LEU A N 1
ATOM 2674 C CA . LEU A 1 336 ? -4.618 -12.656 20.236 1.00 92.69 336 LEU A CA 1
ATOM 2675 C C . LEU A 1 336 ? -4.897 -13.504 21.490 1.00 92.69 336 LEU A C 1
ATOM 2677 O O . LEU A 1 336 ? -5.376 -12.950 22.481 1.00 92.69 336 LEU A O 1
ATOM 2681 N N . SER A 1 337 ? -4.558 -14.800 21.489 1.00 90.69 337 SER A N 1
ATOM 2682 C CA . SER A 1 337 ? -4.629 -15.633 22.697 1.00 90.69 337 SER A CA 1
ATOM 2683 C C . SER A 1 337 ? -3.374 -15.530 23.574 1.00 90.69 337 SER A C 1
ATOM 2685 O O . SER A 1 337 ? -3.392 -15.931 24.733 1.00 90.69 337 SER A O 1
ATOM 2687 N N . GLU A 1 338 ? -2.275 -14.973 23.056 1.00 87.62 338 GLU A N 1
ATOM 2688 C CA . GLU A 1 338 ? -0.978 -14.886 23.743 1.00 87.62 338 GLU A CA 1
ATOM 2689 C C . GLU A 1 338 ? -0.823 -13.556 24.500 1.00 87.62 338 GLU A C 1
ATOM 2691 O O . GLU A 1 338 ? 0.035 -12.722 24.209 1.00 87.62 338 GLU A O 1
ATOM 2696 N N . THR A 1 339 ? -1.690 -13.309 25.473 1.00 79.06 339 THR A N 1
ATOM 2697 C CA . THR A 1 339 ? -1.744 -12.024 26.188 1.00 79.06 339 THR A CA 1
ATOM 2698 C C . THR A 1 339 ? -0.627 -11.884 27.235 1.00 79.06 339 THR A C 1
ATOM 2700 O O . THR A 1 339 ? -0.343 -12.866 27.925 1.00 79.06 339 THR A O 1
ATOM 2703 N N . PRO A 1 340 ? -0.033 -10.687 27.442 1.00 69.00 340 PRO A N 1
ATOM 2704 C CA . PRO A 1 340 ? -0.330 -9.404 26.788 1.00 69.00 340 PRO A CA 1
ATOM 2705 C C . PRO A 1 340 ? 0.556 -9.084 25.564 1.00 69.00 340 PRO A C 1
ATOM 2707 O O . PRO A 1 340 ? 0.263 -8.151 24.818 1.00 69.00 340 PRO A O 1
ATOM 2710 N N . SER A 1 341 ? 1.646 -9.825 25.330 1.00 74.69 341 SER A N 1
ATOM 2711 C CA . SER A 1 341 ? 2.614 -9.536 24.253 1.00 74.69 341 SER A CA 1
ATOM 2712 C C . SER A 1 341 ? 2.069 -9.783 22.843 1.00 74.69 341 SER A C 1
ATOM 2714 O O . SER A 1 341 ? 2.476 -9.116 21.890 1.00 74.69 341 SER A O 1
ATOM 2716 N N . GLY A 1 342 ? 1.133 -10.716 22.705 1.00 83.69 342 GLY A N 1
ATOM 2717 C CA . GLY A 1 342 ? 0.557 -11.145 21.438 1.00 83.69 342 GLY A CA 1
ATOM 2718 C C . GLY A 1 342 ? -0.247 -10.062 20.719 1.00 83.69 342 GLY A C 1
ATOM 2719 O O . GLY A 1 342 ? -0.307 -10.068 19.490 1.00 83.69 342 GLY A O 1
ATOM 2720 N N . TYR A 1 343 ? -0.764 -9.055 21.435 1.00 87.31 343 TYR A N 1
ATOM 2721 C CA . TYR A 1 343 ? -1.456 -7.925 20.806 1.00 87.31 343 TYR A CA 1
ATOM 2722 C C . TYR A 1 343 ? -0.532 -7.147 19.866 1.00 87.31 343 TYR A C 1
ATOM 2724 O O . TYR A 1 343 ? -0.914 -6.858 18.735 1.00 87.31 343 TYR A O 1
ATOM 2732 N N . PHE A 1 344 ? 0.697 -6.840 20.293 1.00 85.38 344 PHE A N 1
ATOM 2733 C CA . PHE A 1 344 ? 1.658 -6.113 19.456 1.00 85.38 344 PHE A CA 1
ATOM 2734 C C . PHE A 1 344 ? 1.977 -6.907 18.189 1.00 85.38 344 PHE A C 1
ATOM 2736 O O . PHE A 1 344 ? 1.878 -6.386 17.079 1.00 85.38 344 PHE A O 1
ATOM 2743 N N . ALA A 1 345 ? 2.231 -8.207 18.350 1.00 87.12 345 ALA A N 1
ATOM 2744 C CA . ALA A 1 345 ? 2.508 -9.101 17.237 1.00 87.12 345 ALA A CA 1
ATOM 2745 C C . ALA A 1 345 ? 1.306 -9.258 16.282 1.00 87.12 345 ALA A C 1
ATOM 2747 O O . ALA A 1 345 ? 1.505 -9.475 15.082 1.00 87.12 345 ALA A O 1
ATOM 2748 N N . PHE A 1 346 ? 0.066 -9.170 16.778 1.00 94.00 346 PHE A N 1
ATOM 2749 C CA . PHE A 1 346 ? -1.138 -9.106 15.945 1.00 94.00 346 PHE A CA 1
ATOM 2750 C C . PHE A 1 346 ? -1.194 -7.781 15.172 1.00 94.00 346 PHE A C 1
ATOM 2752 O O . PHE A 1 346 ? -1.256 -7.793 13.942 1.00 94.00 346 PHE A O 1
ATOM 2759 N N . PHE A 1 347 ? -1.094 -6.641 15.862 1.00 93.00 347 PHE A N 1
ATOM 2760 C CA . PHE A 1 347 ? -1.218 -5.308 15.257 1.00 93.00 347 PHE A CA 1
ATOM 2761 C C . PHE A 1 347 ? -0.067 -4.935 14.305 1.00 93.00 347 PHE A C 1
ATOM 2763 O O . PHE A 1 347 ? -0.242 -4.066 13.445 1.00 93.00 347 PHE A O 1
ATOM 2770 N N . ASP A 1 348 ? 1.071 -5.630 14.354 1.00 89.62 348 ASP A N 1
ATOM 2771 C CA . ASP A 1 348 ? 2.116 -5.551 13.321 1.00 89.62 348 ASP A CA 1
ATOM 2772 C C . ASP A 1 348 ? 1.640 -6.051 11.945 1.00 89.62 348 ASP A C 1
ATOM 2774 O O . ASP A 1 348 ? 2.129 -5.595 10.903 1.00 89.62 348 ASP A O 1
ATOM 2778 N N . ASN A 1 349 ? 0.643 -6.943 11.934 1.00 91.75 349 ASN A N 1
ATOM 2779 C CA . ASN A 1 349 ? -0.007 -7.477 10.734 1.00 91.75 349 ASN A CA 1
ATOM 2780 C C . ASN A 1 349 ? -1.217 -6.643 10.296 1.00 91.75 349 ASN A C 1
ATOM 2782 O O . ASN A 1 349 ? -1.881 -6.994 9.325 1.00 91.75 349 ASN A O 1
ATOM 2786 N N . VAL A 1 350 ? -1.495 -5.528 10.971 1.00 92.25 350 VAL A N 1
ATOM 2787 C CA . VAL A 1 350 ? -2.535 -4.570 10.590 1.00 92.25 350 VAL A CA 1
ATOM 2788 C C . VAL A 1 350 ? -1.870 -3.373 9.909 1.00 92.25 350 VAL A C 1
ATOM 2790 O O . VAL A 1 350 ? -0.868 -2.837 10.401 1.00 92.25 350 VAL A O 1
ATOM 2793 N N . ASP A 1 351 ? -2.398 -2.983 8.750 1.00 87.81 351 ASP A N 1
ATOM 2794 C CA . ASP A 1 351 ? -1.962 -1.805 8.006 1.00 87.81 351 ASP A CA 1
ATOM 2795 C C . ASP A 1 351 ? -2.142 -0.549 8.869 1.00 87.81 351 ASP A C 1
ATOM 2797 O O . ASP A 1 351 ? -3.044 -0.450 9.698 1.00 87.81 351 ASP A O 1
ATOM 2801 N N . ASP A 1 352 ? -1.241 0.406 8.710 1.00 80.94 352 ASP A N 1
ATOM 2802 C CA . ASP A 1 352 ? -1.286 1.646 9.467 1.00 80.94 352 ASP A CA 1
ATOM 2803 C C . ASP A 1 352 ? -2.482 2.522 9.071 1.00 80.94 352 ASP A C 1
ATOM 2805 O O . ASP A 1 352 ? -3.031 3.207 9.940 1.00 80.94 352 ASP A O 1
ATOM 2809 N N . ASP A 1 353 ? -2.902 2.441 7.807 1.00 84.00 353 ASP A N 1
ATOM 2810 C CA . ASP A 1 353 ? -4.028 3.165 7.212 1.00 84.00 353 ASP A CA 1
ATOM 2811 C C . ASP A 1 353 ? -5.281 2.263 7.121 1.00 84.00 353 ASP A C 1
ATOM 2813 O O . ASP A 1 353 ? -6.098 2.389 6.211 1.00 84.00 353 ASP A O 1
ATOM 2817 N N . VAL A 1 354 ? -5.409 1.296 8.042 1.00 90.50 354 VAL A N 1
ATOM 2818 C CA . VAL A 1 354 ? -6.567 0.392 8.108 1.00 90.50 354 VAL A CA 1
ATOM 2819 C C . VAL A 1 354 ? -7.870 1.172 8.304 1.00 90.50 354 VAL A C 1
ATOM 2821 O O . VAL A 1 354 ? -7.967 2.028 9.185 1.00 90.50 354 VAL A O 1
ATOM 2824 N N . GLU A 1 355 ? -8.897 0.823 7.530 1.00 91.81 355 GLU A N 1
ATOM 2825 C CA . GLU A 1 355 ? -10.273 1.225 7.829 1.00 91.81 355 GLU A CA 1
ATOM 2826 C C . GLU A 1 355 ? -10.903 0.181 8.751 1.00 91.81 355 GLU A C 1
ATOM 2828 O O . GLU A 1 355 ? -11.134 -0.960 8.346 1.00 91.81 355 GLU A O 1
ATOM 2833 N N . TRP A 1 356 ? -11.158 0.552 10.000 1.00 97.12 356 TRP A N 1
ATOM 2834 C CA . TRP A 1 356 ? -11.759 -0.322 10.997 1.00 97.12 356 TRP A CA 1
ATOM 2835 C C . TRP A 1 356 ? -13.167 0.155 11.315 1.00 97.12 356 TRP A C 1
ATOM 2837 O O . TRP A 1 356 ? -13.356 1.262 11.807 1.00 97.12 356 TRP A O 1
ATOM 2847 N N . GLU A 1 357 ? -14.157 -0.682 11.056 1.00 95.81 357 GLU A N 1
ATOM 2848 C CA . GLU A 1 357 ? -15.558 -0.422 11.350 1.00 95.81 357 GLU A CA 1
ATOM 2849 C C . GLU A 1 357 ? -16.019 -1.374 12.456 1.00 95.81 357 GLU A C 1
ATOM 2851 O O . GLU A 1 357 ? -15.895 -2.590 12.313 1.00 95.81 357 GLU A O 1
ATOM 2856 N N . ILE A 1 358 ? -16.560 -0.845 13.551 1.00 93.50 358 ILE A N 1
ATOM 2857 C CA . ILE A 1 358 ? -17.418 -1.626 14.450 1.00 93.50 358 ILE A CA 1
ATOM 2858 C C . ILE A 1 358 ? -18.847 -1.323 14.030 1.00 93.50 358 ILE A C 1
ATOM 2860 O O . ILE A 1 358 ? -19.316 -0.188 14.148 1.00 93.50 358 ILE A O 1
ATOM 2864 N N . THR A 1 359 ? -19.520 -2.335 13.497 1.00 89.31 359 THR A N 1
ATOM 2865 C CA . THR A 1 359 ? -20.839 -2.168 12.886 1.00 89.31 359 THR A CA 1
ATOM 2866 C C . THR A 1 359 ? -21.927 -2.073 13.953 1.00 89.31 359 THR A C 1
ATOM 2868 O O . THR A 1 359 ? -21.882 -2.802 14.946 1.00 89.31 359 THR A O 1
ATOM 2871 N N . GLY A 1 360 ? -22.948 -1.252 13.710 1.00 79.25 360 GLY A N 1
ATOM 2872 C CA . GLY A 1 360 ? -24.124 -1.145 14.572 1.00 79.25 360 GLY A CA 1
ATOM 2873 C C . GLY A 1 360 ? -24.538 0.300 14.838 1.00 79.25 360 GLY A C 1
ATOM 2874 O O . GLY A 1 360 ? -24.039 1.237 14.219 1.00 79.25 360 GLY A O 1
ATOM 2875 N N . GLN A 1 361 ? -25.484 0.466 15.760 1.00 76.69 361 GLN A N 1
ATOM 2876 C CA . GLN A 1 361 ? -25.947 1.763 16.267 1.00 76.69 361 GLN A CA 1
ATOM 2877 C C . GLN A 1 361 ? -25.832 1.806 17.798 1.00 76.69 361 GLN A C 1
ATOM 2879 O O . GLN A 1 361 ? -26.763 2.197 18.495 1.00 76.69 361 GLN A O 1
ATOM 2884 N N . ASN A 1 362 ? -24.704 1.331 18.322 1.00 71.75 362 ASN A N 1
ATOM 2885 C CA . ASN A 1 362 ? -24.429 1.236 19.757 1.00 71.75 362 ASN A CA 1
ATOM 2886 C C . ASN A 1 362 ? -23.261 2.157 20.149 1.00 71.75 362 ASN A C 1
ATOM 2888 O O . ASN A 1 362 ? -22.577 2.708 19.282 1.00 71.75 362 ASN A O 1
ATOM 2892 N N . ALA A 1 363 ? -23.009 2.320 21.446 1.00 69.12 363 ALA A N 1
ATOM 2893 C CA . ALA A 1 363 ? -21.978 3.233 21.952 1.00 69.12 363 ALA A CA 1
ATOM 2894 C C . ALA A 1 363 ? -20.539 2.858 21.534 1.00 69.12 363 ALA A C 1
ATOM 2896 O O . ALA A 1 363 ? -19.633 3.683 21.648 1.00 69.12 363 ALA A O 1
ATOM 2897 N N . LEU A 1 364 ? -20.325 1.624 21.070 1.00 76.12 364 LEU A N 1
ATOM 2898 C CA . LEU A 1 364 ? -19.044 1.104 20.588 1.00 76.12 364 LEU A CA 1
ATOM 2899 C C . LEU A 1 364 ? -18.942 1.117 19.054 1.00 76.12 364 LEU A C 1
ATOM 2901 O O . LEU A 1 364 ? -17.891 0.775 18.518 1.00 76.12 364 LEU A O 1
ATOM 2905 N N . SER A 1 365 ? -20.015 1.483 18.345 1.00 85.50 365 SER A N 1
ATOM 2906 C CA . SER A 1 365 ? -20.049 1.520 16.881 1.00 85.50 365 SER A CA 1
ATOM 2907 C C . SER A 1 365 ? -19.314 2.744 16.348 1.00 85.50 365 SER A C 1
ATOM 2909 O O . SER A 1 365 ? -19.392 3.831 16.919 1.00 85.50 365 SER A O 1
ATOM 2911 N N . GLY A 1 366 ? -18.620 2.586 15.226 1.00 89.38 366 GLY A N 1
ATOM 2912 C CA . GLY A 1 366 ? -17.841 3.667 14.636 1.00 89.38 366 GLY A CA 1
ATOM 2913 C C . GLY A 1 366 ? -16.984 3.211 13.466 1.00 89.38 366 GLY A C 1
ATOM 2914 O O . GLY A 1 366 ? -16.851 2.015 13.205 1.00 89.38 366 GLY A O 1
ATOM 2915 N N . LEU A 1 367 ? -16.409 4.188 12.767 1.00 91.75 367 LEU A N 1
ATOM 2916 C CA . LEU A 1 367 ? -15.458 3.983 11.682 1.00 91.75 367 LEU A CA 1
ATOM 2917 C C . LEU A 1 367 ? -14.185 4.770 11.987 1.00 91.75 367 LEU A C 1
ATOM 2919 O O . LEU A 1 367 ? -14.223 5.995 12.095 1.00 91.75 367 LEU A O 1
ATOM 2923 N N . TRP A 1 368 ? -13.069 4.061 12.064 1.00 95.50 368 TRP A N 1
ATOM 2924 C CA . TRP A 1 368 ? -11.733 4.605 12.277 1.00 95.50 368 TRP A CA 1
ATOM 2925 C C . TRP A 1 368 ? -10.902 4.385 11.022 1.00 95.50 368 TRP A C 1
ATOM 2927 O O . TRP A 1 368 ? -10.981 3.324 10.405 1.00 95.50 368 TRP A O 1
ATOM 2937 N N . ARG A 1 369 ? -10.113 5.381 10.620 1.00 89.44 369 ARG A N 1
ATOM 2938 C CA . ARG A 1 369 ? -9.403 5.368 9.324 1.00 89.44 369 ARG A CA 1
ATOM 2939 C C . ARG A 1 369 ? -7.901 5.140 9.460 1.00 89.44 369 ARG A C 1
ATOM 2941 O O . ARG A 1 369 ? -7.158 5.295 8.497 1.00 89.44 369 ARG A O 1
ATOM 2948 N N . SER A 1 370 ? -7.439 4.817 10.665 1.00 87.19 370 SER A N 1
ATOM 2949 C CA . SER A 1 370 ? -6.064 4.390 10.895 1.00 87.19 370 SER A CA 1
ATOM 2950 C C . SER A 1 370 ? -5.953 3.468 12.102 1.00 87.19 370 SER A C 1
ATOM 2952 O O . SER A 1 370 ? -6.742 3.538 13.051 1.00 87.19 370 SER A O 1
ATOM 2954 N N . LYS A 1 371 ? -4.889 2.661 12.121 1.00 91.38 371 LYS A N 1
ATOM 2955 C CA . LYS A 1 371 ? -4.582 1.767 13.243 1.00 91.38 371 LYS A CA 1
ATOM 2956 C C . LYS A 1 371 ? -4.358 2.546 14.532 1.00 91.38 371 LYS A C 1
ATOM 2958 O O . LYS A 1 371 ? -4.836 2.144 15.583 1.00 91.38 371 LYS A O 1
ATOM 2963 N N . ALA A 1 372 ? -3.644 3.669 14.458 1.00 87.81 372 ALA A N 1
ATOM 2964 C CA . ALA A 1 372 ? -3.358 4.493 15.630 1.00 87.81 372 ALA A CA 1
ATOM 2965 C C . ALA A 1 372 ? -4.641 5.081 16.238 1.00 87.81 372 ALA A C 1
ATOM 2967 O O . ALA A 1 372 ? -4.804 5.082 17.456 1.00 87.81 372 ALA A O 1
ATOM 2968 N N . GLU A 1 373 ? -5.556 5.551 15.391 1.00 90.62 373 GLU A N 1
ATOM 2969 C CA . GLU A 1 373 ? -6.847 6.081 15.824 1.00 90.62 373 GLU A CA 1
ATOM 2970 C C . GLU A 1 373 ? -7.683 5.000 16.519 1.00 90.62 373 GLU A C 1
ATOM 2972 O O . GLU A 1 373 ? -8.102 5.202 17.659 1.00 90.62 373 GLU A O 1
ATOM 2977 N N . PHE A 1 374 ? -7.840 3.828 15.895 1.00 94.12 374 PHE A N 1
ATOM 2978 C CA . PHE A 1 374 ? -8.554 2.693 16.485 1.00 94.12 374 PHE A CA 1
ATOM 2979 C C . PHE A 1 374 ? -7.932 2.245 17.818 1.00 94.12 374 PHE A C 1
ATOM 2981 O O . PHE A 1 374 ? -8.631 2.067 18.818 1.00 94.12 374 PHE A O 1
ATOM 2988 N N . MET A 1 375 ? -6.602 2.122 17.867 1.00 91.44 375 MET A N 1
ATOM 2989 C CA . MET A 1 375 ? -5.890 1.698 19.074 1.00 91.44 375 MET A CA 1
ATOM 2990 C C . MET A 1 375 ? -6.131 2.649 20.248 1.00 91.44 375 MET A C 1
ATOM 2992 O O . MET A 1 375 ? -6.415 2.202 21.358 1.00 91.44 375 MET A O 1
ATOM 2996 N N . ASN A 1 376 ? -6.053 3.956 20.004 1.00 87.44 376 ASN A N 1
ATOM 2997 C CA . ASN A 1 376 ? -6.182 4.968 21.050 1.00 87.44 376 ASN A CA 1
ATOM 2998 C C . ASN A 1 376 ? -7.627 5.187 21.509 1.00 87.44 376 ASN A C 1
ATOM 3000 O O . ASN A 1 376 ? -7.852 5.510 22.673 1.00 87.44 376 ASN A O 1
ATOM 3004 N N . THR A 1 377 ? -8.598 5.043 20.607 1.00 85.94 377 THR A N 1
ATOM 3005 C CA . THR A 1 377 ? -10.005 5.384 20.885 1.00 85.94 377 THR A CA 1
ATOM 3006 C C . THR A 1 377 ? -10.859 4.186 21.286 1.00 85.94 377 THR A C 1
ATOM 3008 O O . THR A 1 377 ? -11.861 4.375 21.973 1.00 85.94 377 THR A O 1
ATOM 3011 N N . VAL A 1 378 ? -10.454 2.968 20.917 1.00 88.56 378 VAL A N 1
ATOM 3012 C CA . VAL A 1 378 ? -11.218 1.740 21.179 1.00 88.56 378 VAL A CA 1
ATOM 3013 C C . VAL A 1 378 ? -10.399 0.737 21.981 1.00 88.56 378 VAL A C 1
ATOM 3015 O O . VAL A 1 378 ? -10.759 0.413 23.112 1.00 88.56 378 VAL A O 1
ATOM 3018 N N . TRP A 1 379 ? -9.281 0.261 21.428 1.00 89.81 379 TRP A N 1
ATOM 3019 C CA . TRP A 1 379 ? -8.562 -0.891 21.984 1.00 89.81 379 TRP A CA 1
ATOM 3020 C C . TRP A 1 379 ? -7.971 -0.624 23.376 1.00 89.81 379 TRP A C 1
ATOM 3022 O O . TRP A 1 379 ? -8.245 -1.361 24.323 1.00 89.81 379 TRP A O 1
ATOM 3032 N N . LEU A 1 380 ? -7.194 0.454 23.528 1.00 87.44 380 LEU A N 1
ATOM 3033 C CA . LEU A 1 380 ? -6.578 0.822 24.806 1.00 87.44 380 LEU A CA 1
ATOM 3034 C C . LEU A 1 380 ? -7.621 1.166 25.888 1.00 87.44 380 LEU A C 1
ATOM 3036 O O . LEU A 1 380 ? -7.471 0.693 27.016 1.00 87.44 380 LEU A O 1
ATOM 3040 N N . PRO A 1 381 ? -8.703 1.918 25.589 1.00 87.00 381 PRO A N 1
ATOM 3041 C CA . PRO A 1 381 ? -9.805 2.093 26.531 1.00 87.00 381 PRO A CA 1
ATOM 3042 C C . PRO A 1 381 ? -10.425 0.783 27.018 1.00 87.00 381 PRO A C 1
ATOM 3044 O O . PRO A 1 381 ? -10.665 0.663 28.215 1.00 87.00 381 PRO A O 1
ATOM 3047 N N . ILE A 1 382 ? -10.641 -0.207 26.143 1.00 87.31 382 ILE A N 1
ATOM 3048 C CA . ILE A 1 382 ? -11.166 -1.520 26.553 1.00 87.31 382 ILE A CA 1
ATOM 3049 C C . ILE A 1 382 ? -10.175 -2.237 27.474 1.00 87.31 382 ILE A C 1
ATOM 3051 O O . ILE A 1 382 ? -10.584 -2.734 28.521 1.00 87.31 382 ILE A O 1
ATOM 3055 N N . ILE A 1 383 ? -8.876 -2.238 27.149 1.00 87.75 383 ILE A N 1
ATOM 3056 C CA . ILE A 1 383 ? -7.840 -2.841 28.009 1.00 87.75 383 ILE A CA 1
ATOM 3057 C C . ILE A 1 383 ? -7.882 -2.261 29.430 1.00 87.75 383 ILE A C 1
ATOM 3059 O O . ILE A 1 383 ? -7.754 -3.009 30.394 1.00 87.75 383 ILE A O 1
ATOM 3063 N N . ASN A 1 384 ? -8.132 -0.959 29.588 1.00 86.12 384 ASN A N 1
ATOM 3064 C CA . ASN A 1 384 ? -8.210 -0.327 30.911 1.00 86.12 384 ASN A CA 1
ATOM 3065 C C . ASN A 1 384 ? -9.407 -0.800 31.761 1.00 86.12 384 ASN A C 1
ATOM 3067 O O . ASN A 1 384 ? -9.356 -0.715 32.992 1.00 86.12 384 ASN A O 1
ATOM 3071 N N . LEU A 1 385 ? -10.466 -1.311 31.127 1.00 86.19 385 LEU A N 1
ATOM 3072 C CA . LEU A 1 385 ? -11.665 -1.832 31.795 1.00 86.19 385 LEU A CA 1
ATOM 3073 C C . LEU A 1 385 ? -11.524 -3.303 32.212 1.00 86.19 385 LEU A C 1
ATOM 3075 O O . LEU A 1 385 ? -12.241 -3.778 33.095 1.00 86.19 385 LEU A O 1
ATOM 3079 N N . ILE A 1 386 ? -10.597 -4.026 31.592 1.00 90.50 386 ILE A N 1
ATOM 3080 C CA . ILE A 1 386 ? -10.390 -5.461 31.782 1.00 90.50 386 ILE A CA 1
ATOM 3081 C C . ILE A 1 386 ? -9.275 -5.708 32.815 1.00 90.50 386 ILE A C 1
ATOM 3083 O O . ILE A 1 386 ? -8.352 -4.907 32.978 1.00 90.50 386 ILE A O 1
ATOM 3087 N N . SER A 1 387 ? -9.386 -6.796 33.579 1.00 88.94 387 SER A N 1
ATOM 3088 C CA . SER A 1 387 ? -8.351 -7.235 34.521 1.00 88.94 387 SER A CA 1
ATOM 3089 C C . SER A 1 387 ? -7.114 -7.773 33.790 1.00 88.94 387 SER A C 1
ATOM 3091 O O . SER A 1 387 ? -7.215 -8.258 32.667 1.00 88.94 387 SER A O 1
ATOM 3093 N N . GLU A 1 388 ? -5.949 -7.763 34.441 1.00 85.00 388 GLU A N 1
ATOM 3094 C CA . GLU A 1 388 ? -4.733 -8.404 33.908 1.00 85.00 388 GLU A CA 1
ATOM 3095 C C . GLU A 1 388 ? -4.986 -9.884 33.543 1.00 85.00 388 GLU A C 1
ATOM 3097 O O . GLU A 1 388 ? -5.695 -10.564 34.295 1.00 85.00 388 GLU A O 1
ATOM 3102 N N . PRO A 1 389 ? -4.424 -10.411 32.433 1.00 81.62 389 PRO A N 1
ATOM 3103 C CA . PRO A 1 389 ? -3.496 -9.786 31.468 1.00 81.62 389 PRO A CA 1
ATOM 3104 C C . PRO A 1 389 ? -4.172 -9.021 30.300 1.00 81.62 389 PRO A C 1
ATOM 3106 O O . PRO A 1 389 ? -3.539 -8.744 29.276 1.00 81.62 389 PRO A O 1
ATOM 3109 N N . GLY A 1 390 ? -5.462 -8.695 30.407 1.00 86.44 390 GLY A N 1
ATOM 3110 C CA . GLY A 1 390 ? -6.275 -8.135 29.323 1.00 86.44 390 GLY A CA 1
ATOM 3111 C C . GLY A 1 390 ? -7.165 -9.184 28.633 1.00 86.44 390 GLY A C 1
ATOM 3112 O O . GLY A 1 390 ? -7.264 -10.317 29.107 1.00 86.44 390 GLY A O 1
ATOM 3113 N N . PRO A 1 391 ? -7.860 -8.812 27.542 1.00 89.69 391 PRO A N 1
ATOM 3114 C CA . PRO A 1 391 ? -8.780 -9.709 26.848 1.00 89.69 391 PRO A CA 1
ATOM 3115 C C . PRO A 1 391 ? -8.052 -10.800 26.051 1.00 89.69 391 PRO A C 1
ATOM 3117 O O . PRO A 1 391 ? -7.357 -10.513 25.082 1.00 89.69 391 PRO A O 1
ATOM 3120 N N . VAL A 1 392 ? -8.279 -12.063 26.408 1.00 91.62 392 VAL A N 1
ATOM 3121 C CA . VAL A 1 392 ? -7.772 -13.225 25.659 1.00 91.62 392 VAL A CA 1
ATOM 3122 C C . VAL A 1 392 ? -8.780 -13.568 24.570 1.00 91.62 392 VAL A C 1
ATOM 3124 O O . VAL A 1 392 ? -9.899 -13.959 24.908 1.00 91.62 392 VAL A O 1
ATOM 3127 N N . LEU A 1 393 ? -8.415 -13.437 23.288 1.00 93.62 393 LEU A N 1
ATOM 3128 C CA . LEU A 1 393 ? -9.287 -13.836 22.175 1.00 93.62 393 LEU A CA 1
ATOM 3129 C C . LEU A 1 393 ? -8.767 -15.094 21.483 1.00 93.62 393 LEU A C 1
ATOM 3131 O O . LEU A 1 393 ? -7.620 -15.147 21.047 1.00 93.62 393 LEU A O 1
ATOM 3135 N N . GLU A 1 394 ? -9.644 -16.077 21.321 1.00 93.50 394 GLU A N 1
ATOM 3136 C CA . GLU A 1 394 ? -9.365 -17.321 20.607 1.00 93.50 394 GLU A CA 1
ATOM 3137 C C . GLU A 1 394 ? -10.187 -17.408 19.323 1.00 93.50 394 GLU A C 1
ATOM 3139 O O . GLU A 1 394 ? -11.355 -17.015 19.293 1.00 93.50 394 GLU A O 1
ATOM 3144 N N . VAL A 1 395 ? -9.594 -17.980 18.273 1.00 92.12 395 VAL A N 1
ATOM 3145 C CA . VAL A 1 395 ? -10.328 -18.363 17.060 1.00 92.12 395 VAL A CA 1
ATOM 3146 C C . VAL A 1 395 ? -11.247 -19.534 17.397 1.00 92.12 395 VAL A C 1
ATOM 3148 O O . VAL A 1 395 ? -10.783 -20.561 17.889 1.00 92.12 395 VAL A O 1
ATOM 3151 N N . VAL A 1 396 ? -12.547 -19.385 17.131 1.00 88.88 396 VAL A N 1
ATOM 3152 C CA . VAL A 1 396 ? -13.569 -20.370 17.531 1.00 88.88 396 VAL A CA 1
ATOM 3153 C C . VAL A 1 396 ? -13.344 -21.723 16.853 1.00 88.88 396 VAL A C 1
ATOM 3155 O O . VAL A 1 396 ? -13.422 -22.760 17.508 1.00 88.88 396 VAL A O 1
ATOM 3158 N N . SER A 1 397 ? -13.048 -21.717 15.553 1.00 78.81 397 SER A N 1
ATOM 3159 C CA . SER A 1 397 ? -12.668 -22.910 14.799 1.00 78.81 397 SER A CA 1
ATOM 3160 C C . SER A 1 397 ? -11.805 -22.526 13.593 1.00 78.81 397 SER A C 1
ATOM 3162 O O . SER A 1 397 ? -12.116 -21.552 12.913 1.00 78.81 397 SER A O 1
ATOM 3164 N N . PRO A 1 398 ? -10.762 -23.299 13.243 1.00 73.94 398 PRO A N 1
ATOM 3165 C CA . PRO A 1 398 ? -10.062 -23.147 11.966 1.00 73.94 398 PRO A CA 1
ATOM 3166 C C . PRO A 1 398 ? -10.982 -23.202 10.737 1.00 73.94 398 PRO A C 1
ATOM 3168 O O . PRO A 1 398 ? -10.672 -22.618 9.699 1.00 73.94 398 PRO A O 1
ATOM 3171 N N . GLU A 1 399 ? -12.110 -23.901 10.863 1.00 72.06 399 GLU A N 1
ATOM 3172 C CA . GLU A 1 399 ? -13.116 -24.088 9.815 1.00 72.06 399 GLU A CA 1
ATOM 3173 C C . GLU A 1 399 ? -14.060 -22.884 9.684 1.00 72.06 399 GLU A C 1
ATOM 3175 O O . GLU A 1 399 ? -14.744 -22.769 8.671 1.00 72.06 399 GLU A O 1
ATOM 3180 N N . SER A 1 400 ? -14.080 -21.964 10.660 1.00 68.25 400 SER A N 1
ATOM 3181 C CA . SER A 1 400 ? -14.921 -20.759 10.603 1.00 68.25 400 SER A CA 1
ATOM 3182 C C . SER A 1 400 ? -14.350 -19.660 9.701 1.00 68.25 400 SER A C 1
ATOM 3184 O O . SER A 1 400 ? -15.010 -18.648 9.471 1.00 68.25 400 SER A O 1
ATOM 3186 N N . ILE A 1 401 ? -13.145 -19.858 9.145 1.00 80.38 401 ILE A N 1
ATOM 3187 C CA . ILE A 1 401 ? -12.561 -18.940 8.164 1.00 80.38 401 ILE A CA 1
ATOM 3188 C C . ILE A 1 401 ? -13.299 -19.088 6.835 1.00 80.38 401 ILE A C 1
ATOM 3190 O O . ILE A 1 401 ? -13.041 -20.007 6.055 1.00 80.38 401 ILE A O 1
ATOM 3194 N N . MET A 1 402 ? -14.177 -18.132 6.551 1.00 75.50 402 MET A N 1
ATOM 3195 C CA . MET A 1 402 ? -14.936 -18.068 5.305 1.00 75.50 402 MET A CA 1
ATOM 3196 C C . MET A 1 402 ? -14.455 -16.904 4.451 1.00 75.50 402 MET A C 1
ATOM 3198 O O . MET A 1 402 ? -14.172 -15.822 4.958 1.00 75.50 402 MET A O 1
ATOM 3202 N N . ARG A 1 403 ? -14.381 -17.103 3.136 1.00 76.25 403 ARG A N 1
ATOM 3203 C CA . ARG A 1 403 ? -14.039 -16.042 2.183 1.00 76.25 403 ARG A CA 1
ATOM 3204 C C . ARG A 1 403 ? -15.203 -15.787 1.258 1.00 76.25 403 ARG A C 1
ATOM 3206 O O . ARG A 1 403 ? -15.846 -16.729 0.803 1.00 76.25 403 ARG A O 1
ATOM 3213 N N . ASN A 1 404 ? -15.460 -14.516 0.982 1.00 70.31 404 ASN A N 1
ATOM 3214 C CA . ASN A 1 404 ? -16.448 -14.133 -0.012 1.00 70.31 404 ASN A CA 1
ATOM 3215 C C . ASN A 1 404 ? -15.789 -13.705 -1.329 1.00 70.31 404 ASN A C 1
ATOM 3217 O O . ASN A 1 404 ? -14.584 -13.460 -1.417 1.00 70.31 404 ASN A O 1
ATOM 3221 N N . GLU A 1 405 ? -16.614 -13.579 -2.364 1.00 48.00 405 GLU A N 1
ATOM 3222 C CA . GLU A 1 405 ? -16.173 -13.260 -3.723 1.00 48.00 405 GLU A CA 1
ATOM 3223 C C . GLU A 1 405 ? -15.539 -11.867 -3.868 1.00 48.00 405 GLU A C 1
ATOM 3225 O O . GLU A 1 405 ? -14.841 -11.609 -4.855 1.00 48.00 405 GLU A O 1
ATOM 3230 N N . ASP A 1 406 ? -15.769 -10.988 -2.889 1.00 57.56 406 ASP A N 1
ATOM 3231 C CA . ASP A 1 406 ? -15.266 -9.614 -2.813 1.00 57.56 406 ASP A CA 1
ATOM 3232 C C . ASP A 1 406 ? -13.920 -9.505 -2.075 1.00 57.56 406 ASP A C 1
ATOM 3234 O O . ASP A 1 406 ? -13.413 -8.393 -1.869 1.00 57.56 406 ASP A O 1
ATOM 3238 N N . GLY A 1 407 ? -13.344 -10.639 -1.661 1.00 66.69 407 GLY A N 1
ATOM 3239 C CA . GLY A 1 407 ? -12.050 -10.725 -0.982 1.00 66.69 407 GLY A CA 1
ATOM 3240 C C . GLY A 1 407 ? -12.099 -10.452 0.523 1.00 66.69 407 GLY A C 1
ATOM 3241 O O . GLY A 1 407 ? -11.049 -10.237 1.130 1.00 66.69 407 GLY A O 1
ATOM 3242 N N . TRP A 1 408 ? -13.285 -10.433 1.139 1.00 81.31 408 TRP A N 1
ATOM 3243 C CA . TRP A 1 408 ? -13.408 -10.414 2.597 1.00 81.31 408 TRP A CA 1
ATOM 3244 C C . TRP A 1 408 ? -13.189 -11.810 3.164 1.00 81.31 408 TRP A C 1
ATOM 3246 O O . TRP A 1 408 ? -13.723 -12.789 2.647 1.00 81.31 408 TRP A O 1
ATOM 3256 N N . THR A 1 409 ? -12.450 -11.879 4.265 1.00 88.88 409 THR A N 1
ATOM 3257 C CA . THR A 1 409 ? -12.290 -13.081 5.082 1.00 88.88 409 THR A CA 1
AT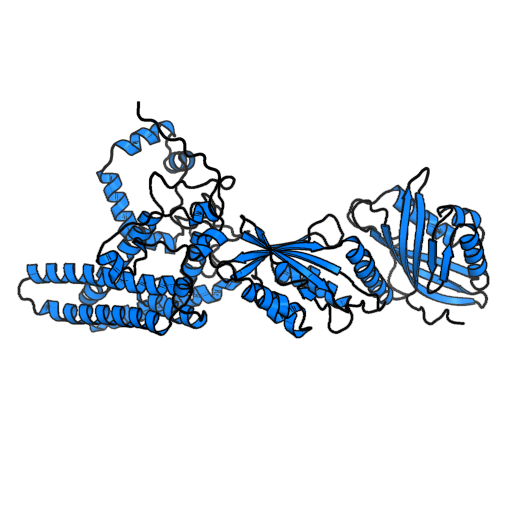OM 3258 C C . THR A 1 409 ? -13.013 -12.881 6.408 1.00 88.88 409 THR A C 1
ATOM 3260 O O . THR A 1 409 ? -12.619 -12.010 7.177 1.00 88.88 409 THR A O 1
ATOM 3263 N N . ALA A 1 410 ? -14.064 -13.652 6.662 1.00 89.56 410 ALA A N 1
ATOM 3264 C CA . ALA A 1 410 ? -14.763 -13.704 7.938 1.00 89.56 410 ALA A CA 1
ATOM 3265 C C . ALA A 1 410 ? -14.054 -14.677 8.885 1.00 89.56 410 ALA A C 1
ATOM 3267 O O . ALA A 1 410 ? -13.653 -15.764 8.468 1.00 89.56 410 ALA A O 1
ATOM 3268 N N . ILE A 1 411 ? -13.867 -14.262 10.135 1.00 93.00 411 ILE A N 1
ATOM 3269 C CA . ILE A 1 411 ? -13.175 -15.020 11.178 1.00 93.00 411 ILE A CA 1
ATOM 3270 C C . ILE A 1 411 ? -13.965 -14.854 12.471 1.00 93.00 411 ILE A C 1
ATOM 3272 O O . ILE A 1 411 ? -14.226 -13.730 12.907 1.00 93.00 411 ILE A O 1
ATOM 3276 N N . GLU A 1 412 ? -14.325 -15.974 13.089 1.00 94.06 412 GLU A N 1
ATOM 3277 C CA . GLU A 1 412 ? -15.012 -15.976 14.378 1.00 94.06 412 GLU A CA 1
ATOM 3278 C C . GLU A 1 412 ? -14.008 -16.033 15.526 1.00 94.06 412 GLU A C 1
ATOM 3280 O O . GLU A 1 412 ? -13.130 -16.903 15.567 1.00 94.06 412 GLU A O 1
ATOM 3285 N N . LEU A 1 413 ? -14.163 -15.117 16.477 1.00 94.06 413 LEU A N 1
ATOM 3286 C CA . LEU A 1 413 ? -13.349 -15.030 17.681 1.00 94.06 413 LEU A CA 1
ATOM 3287 C C . LEU A 1 413 ? -14.257 -15.061 18.906 1.00 94.06 413 LEU A C 1
ATOM 3289 O O . LEU A 1 413 ? -15.385 -14.571 18.866 1.00 94.06 413 LEU A O 1
ATOM 3293 N N . LYS A 1 414 ? -13.747 -15.571 20.019 1.00 94.38 414 LYS A N 1
ATOM 3294 C CA . LYS A 1 414 ? -14.410 -15.469 21.319 1.00 94.38 414 LYS A CA 1
ATOM 3295 C C . LYS A 1 414 ? -13.427 -15.042 22.391 1.00 94.38 414 LYS A C 1
ATOM 3297 O O . LYS A 1 414 ? -12.247 -15.384 22.320 1.00 94.38 414 LYS A O 1
ATOM 3302 N N . THR A 1 415 ? -13.904 -14.329 23.397 1.00 94.06 415 THR A N 1
ATOM 3303 C CA . THR A 1 415 ? -13.106 -14.071 24.599 1.00 94.06 415 THR A CA 1
ATOM 3304 C C . THR A 1 415 ? -13.101 -15.286 25.513 1.00 94.06 415 THR A C 1
ATOM 3306 O O . THR A 1 415 ? -14.141 -15.905 25.723 1.00 94.06 415 THR A O 1
ATOM 3309 N N . VAL A 1 416 ? -11.961 -15.593 26.127 1.00 91.88 416 VAL A N 1
ATOM 3310 C CA . VAL A 1 416 ? -11.835 -16.708 27.074 1.00 91.88 416 VAL A CA 1
ATOM 3311 C C . VAL A 1 416 ? -11.341 -16.199 28.418 1.00 91.88 416 VAL A C 1
ATOM 3313 O O . VAL A 1 416 ? -10.353 -15.477 28.502 1.00 91.88 416 VAL A O 1
ATOM 3316 N N . GLY A 1 417 ? -12.072 -16.525 29.489 1.00 88.69 417 GLY A N 1
ATOM 3317 C CA . GLY A 1 417 ? -11.683 -16.184 30.865 1.00 88.69 417 GLY A CA 1
ATOM 3318 C C . GLY A 1 417 ? -11.524 -14.684 31.152 1.00 88.69 417 GLY A C 1
ATOM 3319 O O . GLY A 1 417 ? -10.991 -14.323 32.198 1.00 88.69 417 GLY A O 1
ATOM 3320 N N . THR A 1 418 ? -11.981 -13.814 30.249 1.00 90.56 418 THR A N 1
ATOM 3321 C CA . THR A 1 418 ? -11.776 -12.365 30.325 1.00 90.56 418 THR A CA 1
ATOM 3322 C C . THR A 1 418 ? -12.741 -11.747 31.334 1.00 90.56 418 THR A C 1
ATOM 3324 O O . THR A 1 418 ? -13.937 -12.043 31.318 1.00 90.56 418 THR A O 1
ATOM 3327 N N . ARG A 1 419 ? -12.241 -10.899 32.241 1.00 89.75 419 ARG A N 1
ATOM 3328 C CA . ARG A 1 419 ? -13.039 -10.318 33.334 1.00 89.75 419 ARG A CA 1
ATOM 3329 C C . ARG A 1 419 ? -12.831 -8.819 33.487 1.00 89.75 419 ARG A C 1
ATOM 3331 O O . ARG A 1 419 ? -11.777 -8.295 33.145 1.00 89.75 419 ARG A O 1
ATOM 3338 N N . THR A 1 420 ? -13.835 -8.123 34.014 1.00 87.19 420 THR A N 1
ATOM 3339 C CA . THR A 1 420 ? -13.720 -6.689 34.319 1.00 87.19 420 THR A CA 1
ATOM 3340 C C . THR A 1 420 ? -12.904 -6.429 35.584 1.00 87.19 420 THR A C 1
ATOM 3342 O O . THR A 1 420 ? -12.818 -7.281 36.470 1.00 87.19 420 THR A O 1
ATOM 3345 N N . LYS A 1 421 ? -12.307 -5.240 35.687 1.00 85.12 421 LYS A N 1
ATOM 3346 C CA . LYS A 1 421 ? -11.316 -4.909 36.721 1.00 85.12 421 LYS A CA 1
ATOM 3347 C C . LYS A 1 421 ? -11.894 -4.756 38.133 1.00 85.12 421 LYS A C 1
ATOM 3349 O O . LYS A 1 421 ? -11.342 -5.322 39.072 1.00 85.12 421 LYS A O 1
ATOM 3354 N N . LEU A 1 422 ? -12.980 -4.001 38.297 1.00 69.44 422 LEU A N 1
ATOM 3355 C CA . LEU A 1 422 ? -13.597 -3.699 39.595 1.00 69.44 422 LEU A CA 1
ATOM 3356 C C . LEU A 1 422 ? -14.728 -4.665 39.952 1.00 69.44 422 LEU A C 1
ATOM 3358 O O . LEU A 1 422 ? -14.940 -4.961 41.126 1.00 69.44 422 LEU A O 1
ATOM 3362 N N . GLY A 1 423 ? -15.475 -5.140 38.954 1.00 62.75 423 GLY A N 1
ATOM 3363 C CA . GLY A 1 423 ? -16.612 -6.042 39.159 1.00 62.75 423 GLY A CA 1
ATOM 3364 C C . GLY A 1 423 ? -16.276 -7.531 39.093 1.00 62.75 423 GLY A C 1
ATOM 3365 O O . GLY A 1 423 ? -17.114 -8.351 39.470 1.00 62.75 423 GLY A O 1
ATOM 3366 N N . ASN A 1 424 ? -15.095 -7.892 38.577 1.00 76.00 424 ASN A N 1
ATOM 3367 C CA . ASN A 1 424 ? -14.706 -9.267 38.247 1.00 76.00 424 ASN A CA 1
ATOM 3368 C C . ASN A 1 424 ? -15.760 -10.015 37.401 1.00 76.00 424 ASN A C 1
ATOM 3370 O O . ASN A 1 424 ? -15.866 -11.250 37.440 1.00 76.00 424 ASN A O 1
ATOM 3374 N N . ARG A 1 425 ? -16.579 -9.263 36.654 1.00 82.56 425 ARG A N 1
ATOM 3375 C CA . ARG A 1 425 ? -17.677 -9.804 35.855 1.00 82.56 425 ARG A CA 1
ATOM 3376 C C . ARG A 1 425 ? -17.084 -10.460 34.622 1.00 82.56 425 ARG A C 1
ATOM 3378 O O . ARG A 1 425 ? -16.157 -9.917 34.030 1.00 82.56 425 ARG A O 1
ATOM 3385 N N . LEU A 1 426 ? -17.604 -11.628 34.258 1.00 86.62 426 LEU A N 1
ATOM 3386 C CA . LEU A 1 426 ? -17.181 -12.299 33.036 1.00 86.62 426 LEU A CA 1
ATOM 3387 C C . LEU A 1 426 ? -17.585 -11.440 31.832 1.00 86.62 426 LEU A C 1
ATOM 3389 O O . LEU A 1 426 ? -18.751 -11.062 31.704 1.00 86.62 426 LEU A O 1
ATOM 3393 N N . TYR A 1 427 ? -16.610 -11.124 30.990 1.00 89.81 427 TYR A N 1
ATOM 3394 C CA . TYR A 1 427 ? -16.809 -10.527 29.682 1.00 89.81 427 TYR A CA 1
ATOM 3395 C C . TYR A 1 427 ? -16.737 -11.660 28.664 1.00 89.81 427 TYR A C 1
ATOM 3397 O O . TYR A 1 427 ? -15.655 -12.016 28.204 1.00 89.81 427 TYR A O 1
ATOM 3405 N N . ASP A 1 428 ? -17.889 -12.283 28.427 1.00 89.88 428 ASP A N 1
ATOM 3406 C CA . ASP A 1 428 ? -18.044 -13.374 27.471 1.00 89.88 428 ASP A CA 1
ATOM 3407 C C . ASP A 1 428 ? -18.618 -12.813 26.174 1.00 89.88 428 ASP A C 1
ATOM 3409 O O . ASP A 1 428 ? -19.774 -12.399 26.117 1.00 89.88 428 ASP A O 1
ATOM 3413 N N . GLN A 1 429 ? -17.768 -12.701 25.165 1.00 90.69 429 GLN A N 1
ATOM 3414 C CA . GLN A 1 429 ? -18.070 -12.074 23.900 1.00 90.69 429 GLN A CA 1
ATOM 3415 C C . GLN A 1 429 ? -17.693 -12.943 22.726 1.00 90.69 429 GLN A C 1
ATOM 3417 O O . GLN A 1 429 ? -16.618 -13.542 22.684 1.00 90.69 429 GLN A O 1
ATOM 3422 N N . HIS A 1 430 ? -18.574 -12.915 21.736 1.00 91.50 430 HIS A N 1
ATOM 3423 C CA . HIS A 1 430 ? -18.377 -13.532 20.443 1.00 91.50 430 HIS A CA 1
ATOM 3424 C C . HIS A 1 430 ? -18.300 -12.437 19.386 1.00 91.50 430 HIS A C 1
ATOM 3426 O O . HIS A 1 430 ? -19.155 -11.554 19.291 1.00 91.50 430 HIS A O 1
ATOM 3432 N N . TYR A 1 431 ? -17.252 -12.515 18.583 1.00 92.06 431 TYR A N 1
ATOM 3433 C CA . TYR A 1 431 ? -16.958 -11.584 17.516 1.00 92.06 431 TYR A CA 1
ATOM 3434 C C . TYR A 1 431 ? -16.992 -12.327 16.188 1.00 92.06 431 TYR A C 1
ATOM 3436 O O . TYR A 1 431 ? -16.489 -13.445 16.079 1.00 92.06 431 TYR A O 1
ATOM 3444 N N . CYS A 1 432 ? -17.488 -11.662 15.153 1.00 92.75 432 CYS A N 1
ATOM 3445 C CA . CYS A 1 432 ? -17.197 -12.043 13.778 1.00 92.75 432 CYS A CA 1
ATOM 3446 C C . CYS A 1 432 ? -16.501 -10.863 13.113 1.00 92.75 432 CYS A C 1
ATOM 3448 O O . CYS A 1 432 ? -17.063 -9.771 13.027 1.00 92.75 432 CYS A O 1
ATOM 3450 N N . TRP A 1 433 ? -15.247 -11.035 12.711 1.00 94.81 433 TRP A N 1
ATOM 3451 C CA . TRP A 1 433 ? -14.490 -9.992 12.028 1.00 94.81 433 TRP A CA 1
ATOM 3452 C C . TRP A 1 433 ? -14.367 -10.348 10.562 1.00 94.81 433 TRP A C 1
ATOM 3454 O O . TRP A 1 433 ? -13.847 -11.401 10.207 1.00 94.81 433 TRP A O 1
ATOM 3464 N N . HIS A 1 434 ? -14.835 -9.454 9.701 1.00 94.31 434 HIS A N 1
ATOM 3465 C CA . HIS A 1 434 ? -14.573 -9.529 8.277 1.00 94.31 434 HIS A CA 1
ATOM 3466 C C . HIS A 1 434 ? -13.347 -8.673 7.987 1.00 94.31 434 HIS A C 1
ATOM 3468 O O . HIS A 1 434 ? -13.348 -7.480 8.274 1.00 94.31 434 HIS A O 1
ATOM 3474 N N . CYS A 1 435 ? -12.313 -9.255 7.395 1.00 94.00 435 CYS A N 1
ATOM 3475 C CA . CYS A 1 435 ? -11.056 -8.577 7.109 1.00 94.00 435 CYS A CA 1
ATOM 3476 C C . CYS A 1 435 ? -10.721 -8.616 5.617 1.00 94.00 435 CYS A C 1
ATOM 3478 O O . CYS A 1 435 ? -10.910 -9.640 4.960 1.00 94.00 435 CYS A O 1
ATOM 3480 N N . LYS A 1 436 ? -10.164 -7.523 5.089 1.00 88.31 436 LYS A N 1
ATOM 3481 C CA . LYS A 1 436 ? -9.466 -7.515 3.795 1.00 88.31 436 LYS A CA 1
ATOM 3482 C C . LYS A 1 436 ? -7.977 -7.367 3.993 1.00 88.31 436 LYS A C 1
ATOM 3484 O O . LYS A 1 436 ? -7.531 -6.528 4.775 1.00 88.31 436 LYS A O 1
ATOM 3489 N N . PHE A 1 437 ? -7.211 -8.114 3.213 1.00 84.12 437 PHE A N 1
ATOM 3490 C CA . PHE A 1 437 ? -5.757 -8.055 3.230 1.00 84.12 437 PHE A CA 1
ATOM 3491 C C . PHE A 1 437 ? -5.236 -7.296 2.010 1.00 84.12 437 PHE A C 1
ATOM 3493 O O . PHE A 1 437 ? -5.756 -7.456 0.907 1.00 84.12 437 PHE A O 1
ATOM 3500 N N . ASN A 1 438 ? -4.228 -6.451 2.215 1.00 73.94 438 ASN A N 1
ATOM 3501 C CA . ASN A 1 438 ? -3.536 -5.761 1.131 1.00 73.94 438 ASN A CA 1
ATOM 3502 C C . ASN A 1 438 ? -2.493 -6.682 0.463 1.00 73.94 438 ASN A C 1
ATOM 3504 O O . ASN A 1 438 ? -2.260 -7.809 0.896 1.00 73.94 438 ASN A O 1
ATOM 3508 N N . SER A 1 439 ? -1.808 -6.171 -0.562 1.00 61.28 439 SER A N 1
ATOM 3509 C CA . SER A 1 439 ? -0.729 -6.884 -1.262 1.00 61.28 439 SER A CA 1
ATOM 3510 C C . SER A 1 439 ? 0.477 -7.233 -0.378 1.00 61.28 439 SER A C 1
ATOM 3512 O O . SER A 1 439 ? 1.218 -8.155 -0.692 1.00 61.28 439 SER A O 1
ATOM 3514 N N . ALA A 1 440 ? 0.662 -6.547 0.754 1.00 62.84 440 ALA A N 1
ATOM 3515 C CA . ALA A 1 440 ? 1.671 -6.877 1.761 1.00 62.84 440 ALA A CA 1
ATOM 3516 C C . ALA A 1 440 ? 1.169 -7.905 2.799 1.00 62.84 440 ALA A C 1
ATOM 3518 O O . ALA A 1 440 ? 1.803 -8.074 3.842 1.00 62.84 440 ALA A O 1
ATOM 3519 N N . LYS A 1 441 ? 0.022 -8.559 2.547 1.00 77.38 441 LYS A N 1
ATOM 3520 C CA . LYS A 1 441 ? -0.675 -9.496 3.447 1.00 77.38 441 LYS A CA 1
ATOM 3521 C C . LYS A 1 441 ? -1.051 -8.908 4.813 1.00 77.38 441 LYS A C 1
ATOM 3523 O O . LYS A 1 441 ? -1.317 -9.655 5.753 1.00 77.38 441 LYS A O 1
ATOM 3528 N N . LYS A 1 442 ? -1.117 -7.580 4.934 1.00 84.50 442 LYS A N 1
ATOM 3529 C CA . LYS A 1 442 ? -1.592 -6.901 6.146 1.00 84.50 442 LYS A CA 1
ATOM 3530 C C . LYS A 1 442 ? -3.089 -6.639 6.085 1.00 84.50 442 LYS A C 1
ATOM 3532 O O . LYS A 1 442 ? -3.631 -6.375 5.013 1.00 84.50 442 LYS A O 1
ATOM 3537 N N . ILE A 1 443 ? -3.746 -6.665 7.239 1.00 93.50 443 ILE A N 1
ATOM 3538 C CA . ILE A 1 443 ? -5.163 -6.328 7.391 1.00 93.50 443 ILE A CA 1
ATOM 3539 C C . ILE A 1 443 ? -5.344 -4.838 7.083 1.00 93.50 443 ILE A C 1
ATOM 3541 O O . ILE A 1 443 ? -4.814 -3.988 7.788 1.00 93.50 443 ILE A O 1
ATOM 3545 N N . SER A 1 444 ? -6.077 -4.535 6.020 1.00 89.81 444 SER A N 1
ATOM 3546 C CA . SER A 1 444 ? -6.273 -3.185 5.473 1.00 89.81 444 SER A CA 1
ATOM 3547 C C . SER A 1 444 ? -7.694 -2.657 5.636 1.00 89.81 444 SER A C 1
ATOM 3549 O O . SER A 1 444 ? -7.893 -1.447 5.652 1.00 89.81 444 SER A O 1
ATOM 3551 N N . GLN A 1 445 ? -8.675 -3.544 5.811 1.00 93.50 445 GLN A N 1
ATOM 3552 C CA . GLN A 1 445 ? -10.023 -3.173 6.235 1.00 93.50 445 GLN A CA 1
ATOM 3553 C C . GLN A 1 445 ? -10.554 -4.212 7.215 1.00 93.50 445 GLN A C 1
ATOM 3555 O O . GLN A 1 445 ? -10.280 -5.405 7.045 1.00 93.50 445 GLN A O 1
ATOM 3560 N N . VAL A 1 446 ? -11.326 -3.771 8.205 1.00 96.88 446 VAL A N 1
ATOM 3561 C CA . VAL A 1 446 ? -12.008 -4.624 9.181 1.00 96.88 446 VAL A CA 1
ATOM 3562 C C . VAL A 1 446 ? -13.452 -4.166 9.337 1.00 96.88 446 VAL A C 1
ATOM 3564 O O . VAL A 1 446 ? -13.703 -2.981 9.520 1.00 96.88 446 VAL A O 1
ATOM 3567 N N . ARG A 1 447 ? -14.393 -5.110 9.319 1.00 95.88 447 ARG A N 1
ATOM 3568 C CA . ARG A 1 447 ? -15.753 -4.934 9.838 1.00 95.88 447 ARG A CA 1
ATOM 3569 C C . ARG A 1 447 ? -15.952 -5.899 10.990 1.00 95.88 447 ARG A C 1
ATOM 3571 O O . ARG A 1 447 ? -15.978 -7.111 10.784 1.00 95.88 447 ARG A O 1
ATOM 3578 N N . ALA A 1 448 ? -16.033 -5.358 12.191 1.00 94.56 448 ALA A N 1
ATOM 3579 C CA . ALA A 1 448 ? -16.197 -6.104 13.420 1.00 94.56 448 ALA A CA 1
ATOM 3580 C C . ALA A 1 448 ? -17.673 -6.119 13.828 1.00 94.56 448 ALA A C 1
ATOM 3582 O O . ALA A 1 448 ? -18.257 -5.080 14.147 1.00 94.56 448 ALA A O 1
ATOM 3583 N N . PHE A 1 449 ? -18.246 -7.317 13.844 1.00 92.81 449 PHE A N 1
ATOM 3584 C CA . PHE A 1 449 ? -19.554 -7.612 14.410 1.00 92.81 449 PHE A CA 1
ATOM 3585 C C . PHE A 1 449 ? -19.367 -8.118 15.839 1.00 92.81 449 PHE A C 1
ATOM 3587 O O . PHE A 1 449 ? -18.502 -8.963 16.089 1.00 92.81 449 PHE A O 1
ATOM 3594 N N . ILE A 1 450 ? -20.162 -7.586 16.765 1.00 88.69 450 ILE A N 1
ATOM 3595 C CA . ILE A 1 450 ? -20.099 -7.887 18.199 1.00 88.69 450 ILE A CA 1
ATOM 3596 C C . ILE A 1 450 ? -21.510 -8.086 18.746 1.00 88.69 450 ILE A C 1
ATOM 3598 O O . ILE A 1 450 ? -22.455 -7.487 18.225 1.00 88.69 450 ILE A O 1
ATOM 3602 N N . ASP A 1 451 ? -21.656 -8.841 19.835 1.00 87.88 451 ASP A N 1
ATOM 3603 C CA . ASP A 1 451 ? -22.876 -8.765 20.640 1.00 87.88 451 ASP A CA 1
ATOM 3604 C C . ASP A 1 451 ? -22.879 -7.435 21.405 1.00 87.88 451 ASP A C 1
ATOM 3606 O O . ASP A 1 451 ? -22.298 -7.290 22.482 1.00 87.88 451 ASP A O 1
ATOM 3610 N N . SER A 1 452 ? -23.533 -6.429 20.833 1.00 78.69 452 SER A N 1
ATOM 3611 C CA . SER A 1 452 ? -23.586 -5.097 21.428 1.00 78.69 452 SER A CA 1
ATOM 3612 C C . SER A 1 452 ? -24.242 -5.090 22.806 1.00 78.69 452 SER A C 1
ATOM 3614 O O . SER A 1 452 ? -23.838 -4.297 23.650 1.00 78.69 452 SER A O 1
ATOM 3616 N N . SER A 1 453 ? -25.198 -5.989 23.062 1.00 75.88 453 SER A N 1
ATOM 3617 C CA . SER A 1 453 ? -25.916 -6.038 24.337 1.00 75.88 453 SER A CA 1
ATOM 3618 C C . SER A 1 453 ? -24.990 -6.458 25.476 1.00 75.88 453 SER A C 1
ATOM 3620 O O . SER A 1 453 ? -24.891 -5.766 26.491 1.00 75.88 453 SER A O 1
ATOM 3622 N N . THR A 1 454 ? -24.224 -7.531 25.272 1.00 80.56 454 THR A N 1
ATOM 3623 C CA . THR A 1 454 ? -23.248 -8.009 26.253 1.00 80.56 454 THR A CA 1
ATOM 3624 C C . THR A 1 454 ? -22.095 -7.016 26.410 1.00 80.56 454 THR A C 1
ATOM 3626 O O . THR A 1 454 ? -21.640 -6.764 27.528 1.00 80.56 454 THR A O 1
ATOM 3629 N N . ALA A 1 455 ? -21.642 -6.392 25.316 1.00 81.38 455 ALA A N 1
ATOM 3630 C CA . ALA A 1 455 ? -20.529 -5.449 25.354 1.00 81.38 455 ALA A CA 1
ATOM 3631 C C . ALA A 1 455 ? -20.888 -4.186 26.136 1.00 81.38 455 ALA A C 1
ATOM 3633 O O . ALA A 1 455 ? -20.143 -3.779 27.026 1.00 81.38 455 ALA A O 1
ATOM 3634 N N . GLU A 1 456 ? -22.053 -3.606 25.865 1.00 73.81 456 GLU A N 1
ATOM 3635 C CA . GLU A 1 456 ? -22.533 -2.438 26.591 1.00 73.81 456 GLU A CA 1
ATOM 3636 C C . GLU A 1 456 ? -22.850 -2.763 28.054 1.00 73.81 456 GLU A C 1
ATOM 3638 O O . GLU A 1 456 ? -22.433 -2.027 28.948 1.00 73.81 456 GLU A O 1
ATOM 3643 N N . ALA A 1 457 ? -23.515 -3.887 28.334 1.00 73.94 457 ALA A N 1
ATOM 3644 C CA . ALA A 1 457 ? -23.890 -4.255 29.698 1.00 73.94 457 ALA A CA 1
ATOM 3645 C C . ALA A 1 457 ? -22.689 -4.514 30.621 1.00 73.94 457 ALA A C 1
ATOM 3647 O O . ALA A 1 457 ? -22.832 -4.420 31.843 1.00 73.94 457 ALA A O 1
ATOM 3648 N N . VAL A 1 458 ? -21.535 -4.894 30.066 1.00 81.31 458 VAL A N 1
ATOM 3649 C CA . VAL A 1 458 ? -20.333 -5.229 30.839 1.00 81.31 458 VAL A CA 1
ATOM 3650 C C . VAL A 1 458 ? -19.298 -4.104 30.794 1.00 81.31 458 VAL A C 1
ATOM 3652 O O . VAL A 1 458 ? -18.846 -3.665 31.851 1.00 81.31 458 VAL A O 1
ATOM 3655 N N . LEU A 1 459 ? -18.932 -3.606 29.607 1.00 82.81 459 LEU A N 1
ATOM 3656 C CA . LEU A 1 459 ? -17.875 -2.598 29.461 1.00 82.81 459 LEU A CA 1
ATOM 3657 C C . LEU A 1 459 ? -18.354 -1.196 29.835 1.00 82.81 459 LEU A C 1
ATOM 3659 O O . LEU A 1 459 ? -17.625 -0.478 30.519 1.00 82.81 459 LEU A O 1
ATOM 3663 N N . SER A 1 460 ? -19.562 -0.791 29.426 1.00 73.75 460 SER A N 1
ATOM 3664 C CA . SER A 1 460 ? -20.077 0.535 29.793 1.00 73.75 460 SER A CA 1
ATOM 3665 C C . SER A 1 460 ? -20.316 0.617 31.299 1.00 73.75 460 SER A C 1
ATOM 3667 O O . SER A 1 460 ? -19.872 1.572 31.932 1.00 73.75 460 SER A O 1
ATOM 3669 N N . ASP A 1 461 ? -20.918 -0.417 31.893 1.00 71.94 461 ASP A N 1
ATOM 3670 C CA . ASP A 1 461 ? -21.099 -0.533 33.346 1.00 71.94 461 ASP A CA 1
ATOM 3671 C C . ASP A 1 461 ? -19.762 -0.412 34.098 1.00 71.94 461 ASP A C 1
ATOM 3673 O O . ASP A 1 461 ? -19.609 0.441 34.972 1.00 71.94 461 ASP A O 1
ATOM 3677 N N . GLU A 1 462 ? -18.746 -1.185 33.706 1.00 81.25 462 GLU A N 1
ATOM 3678 C CA . GLU A 1 462 ? -17.410 -1.107 34.307 1.00 81.25 462 GLU A CA 1
ATOM 3679 C C . GLU A 1 462 ? -16.779 0.287 34.150 1.00 81.25 462 GLU A C 1
ATOM 3681 O O . GLU A 1 462 ? -16.236 0.829 35.115 1.00 81.25 462 GLU A O 1
ATOM 3686 N N . LYS A 1 463 ? -16.894 0.908 32.969 1.00 79.06 463 LYS A N 1
ATOM 3687 C CA . LYS A 1 463 ? -16.401 2.270 32.713 1.00 79.06 463 LYS A CA 1
ATOM 3688 C C . LYS A 1 463 ? -17.026 3.273 33.673 1.00 79.06 463 LYS A C 1
ATOM 3690 O O . LYS A 1 463 ? -16.311 4.087 34.258 1.00 79.06 463 LYS A O 1
ATOM 3695 N N . PHE A 1 464 ? -18.340 3.214 33.856 1.00 70.56 464 PHE A N 1
ATOM 3696 C CA . PHE A 1 464 ? -19.048 4.119 34.754 1.00 70.56 464 PHE A CA 1
ATOM 3697 C C . PHE A 1 464 ? -18.705 3.859 36.223 1.00 70.56 464 PHE A C 1
ATOM 3699 O O . PHE A 1 464 ? -18.528 4.816 36.976 1.00 70.56 464 PHE A O 1
ATOM 3706 N N . ARG A 1 465 ? -18.513 2.599 36.632 1.00 69.94 465 ARG A N 1
ATOM 3707 C CA . ARG A 1 465 ? -18.036 2.262 37.985 1.00 69.94 465 ARG A CA 1
ATOM 3708 C C . ARG A 1 465 ? -16.634 2.804 38.255 1.00 69.94 465 ARG A C 1
ATOM 3710 O O . ARG A 1 465 ? -16.409 3.404 39.305 1.00 69.94 465 ARG A O 1
ATOM 3717 N N . GLN A 1 466 ? -15.710 2.651 37.306 1.00 73.81 466 GLN A N 1
ATOM 3718 C CA . GLN A 1 466 ? -14.363 3.219 37.418 1.00 73.81 466 GLN A CA 1
ATOM 3719 C C . GLN A 1 466 ? -14.410 4.750 37.483 1.00 73.81 466 GLN A C 1
ATOM 3721 O O . GLN A 1 466 ? -13.772 5.348 38.347 1.00 73.81 466 GLN A O 1
ATOM 3726 N N . GLN A 1 467 ? -15.222 5.399 36.642 1.00 68.81 467 GLN A N 1
ATOM 3727 C CA . GLN A 1 467 ? -15.421 6.852 36.700 1.00 68.81 467 GLN A CA 1
ATOM 3728 C C . GLN A 1 467 ? -16.004 7.302 38.045 1.00 68.81 467 GLN A C 1
ATOM 3730 O O . GLN A 1 467 ? -15.541 8.298 38.602 1.00 68.81 467 GLN A O 1
ATOM 3735 N N . ALA A 1 468 ? -16.954 6.555 38.611 1.00 63.72 468 ALA A N 1
ATOM 3736 C CA . ALA A 1 468 ? -17.522 6.858 39.921 1.00 63.72 468 ALA A CA 1
ATOM 3737 C C . ALA A 1 468 ? -16.472 6.817 41.045 1.00 63.72 468 ALA A C 1
ATOM 3739 O O . ALA A 1 468 ? -16.511 7.668 41.929 1.00 63.72 468 ALA A O 1
ATOM 3740 N N . GLN A 1 469 ? -15.495 5.905 40.989 1.00 64.19 469 GLN A N 1
ATOM 3741 C CA . GLN A 1 469 ? -14.390 5.866 41.961 1.00 64.19 469 GLN A CA 1
ATOM 3742 C C . GLN A 1 469 ? -13.445 7.073 41.863 1.00 64.19 469 GLN A C 1
ATOM 3744 O O . GLN A 1 469 ? -12.780 7.412 42.839 1.00 64.19 469 GLN A O 1
ATOM 3749 N N . THR A 1 470 ? -13.381 7.737 40.705 1.00 64.19 470 THR A N 1
ATOM 3750 C CA . THR A 1 470 ? -12.547 8.938 40.522 1.00 64.19 470 THR A CA 1
ATOM 3751 C C . THR A 1 470 ? -13.215 10.234 40.985 1.00 64.19 470 THR A C 1
ATOM 3753 O O . THR A 1 470 ? -12.534 11.254 41.099 1.00 64.19 470 THR A O 1
ATOM 3756 N N . LEU A 1 471 ? -14.525 10.213 41.272 1.00 58.03 471 LEU A N 1
ATOM 3757 C CA . LEU A 1 471 ? -15.258 11.383 41.757 1.00 58.03 471 LEU A CA 1
ATOM 3758 C C . LEU A 1 471 ? -14.827 11.722 43.184 1.00 58.03 471 LEU A C 1
ATOM 3760 O O . LEU A 1 471 ? -14.994 10.923 44.107 1.00 58.03 471 LEU A O 1
ATOM 3764 N N . ARG A 1 472 ? -14.303 12.935 43.379 1.00 54.03 472 ARG A N 1
ATOM 3765 C CA . ARG A 1 472 ? -13.946 13.427 44.714 1.00 54.03 472 ARG A CA 1
ATOM 3766 C C . ARG A 1 472 ? -15.151 14.120 45.361 1.00 54.03 472 ARG A C 1
ATOM 3768 O O . ARG A 1 472 ? -15.897 14.800 44.659 1.00 54.03 472 ARG A O 1
ATOM 3775 N N . PRO A 1 473 ? -15.312 14.048 46.698 1.00 50.25 473 PRO A N 1
ATOM 3776 C CA . PRO A 1 473 ? -16.400 14.727 47.416 1.00 50.25 473 PRO A CA 1
ATOM 3777 C C . PRO A 1 473 ? -16.520 16.240 47.144 1.00 50.25 473 PRO A C 1
ATOM 3779 O O . PRO A 1 473 ? -17.600 16.804 47.299 1.00 50.25 473 PRO A O 1
ATOM 3782 N N . ASN A 1 474 ? -15.419 16.879 46.724 1.00 51.03 474 ASN A N 1
ATOM 3783 C CA . ASN A 1 474 ? -15.298 18.324 46.510 1.00 51.03 474 ASN A CA 1
ATOM 3784 C C . ASN A 1 474 ? -15.209 18.744 45.027 1.00 51.03 474 ASN A C 1
ATOM 3786 O O . ASN A 1 474 ? -14.876 19.898 44.767 1.00 51.03 474 ASN A O 1
ATOM 3790 N N . ASP A 1 475 ? -15.443 17.855 44.054 1.00 53.84 475 ASP A N 1
ATOM 3791 C CA . ASP A 1 475 ? -15.460 18.273 42.641 1.00 53.84 475 ASP A CA 1
ATOM 3792 C C . ASP A 1 475 ? -16.574 19.324 42.423 1.00 53.84 475 ASP A C 1
ATOM 3794 O O . ASP A 1 475 ? -17.727 19.077 42.782 1.00 53.84 475 ASP A O 1
ATOM 3798 N N . GLU A 1 476 ? -16.245 20.493 41.849 1.00 46.41 476 GLU A N 1
ATOM 3799 C CA . GLU A 1 476 ? -17.208 21.575 41.583 1.00 46.41 476 GLU A CA 1
ATOM 3800 C C . GLU A 1 476 ? -18.394 21.056 40.754 1.00 46.41 476 GLU A C 1
ATOM 3802 O O . GLU A 1 476 ? -18.233 20.504 39.662 1.00 46.41 476 GLU A O 1
ATOM 3807 N N . MET A 1 477 ? -19.603 21.201 41.301 1.00 48.47 477 MET A N 1
ATOM 3808 C CA . MET A 1 477 ? -20.834 20.686 40.706 1.00 48.47 477 MET A CA 1
ATOM 3809 C C . MET A 1 477 ? -21.593 21.811 40.011 1.00 48.47 477 MET A C 1
ATOM 3811 O O . MET A 1 477 ? -21.798 22.882 40.580 1.00 48.47 477 MET A O 1
ATOM 3815 N N . THR A 1 478 ? -22.030 21.560 38.779 1.00 41.84 478 THR A N 1
ATOM 3816 C CA . THR A 1 478 ? -22.776 22.519 37.965 1.00 41.84 478 THR A CA 1
ATOM 3817 C C . THR A 1 478 ? -24.100 22.896 38.630 1.00 41.84 478 THR A C 1
ATOM 3819 O O . THR A 1 478 ? -24.970 22.054 38.856 1.00 41.84 478 THR A O 1
ATOM 3822 N N . ILE A 1 479 ? -24.269 24.188 38.918 1.00 40.28 479 ILE A N 1
ATOM 3823 C CA . ILE A 1 479 ? -25.545 24.788 39.320 1.00 40.28 479 ILE A CA 1
ATOM 3824 C C . ILE A 1 479 ? -26.492 24.666 38.111 1.00 40.28 479 ILE A C 1
ATOM 3826 O O . ILE A 1 479 ? -26.369 25.435 37.162 1.00 40.28 479 ILE A O 1
ATOM 3830 N N . GLY A 1 480 ? -27.383 23.665 38.093 1.00 50.75 480 GLY A N 1
ATOM 3831 C CA . GLY A 1 480 ? -28.315 23.457 36.967 1.00 50.75 480 GLY A CA 1
ATOM 3832 C C . GLY A 1 480 ? -28.804 22.027 36.683 1.00 50.75 480 GLY A C 1
ATOM 3833 O O . GLY A 1 480 ? -29.558 21.843 35.731 1.00 50.75 480 GLY A O 1
ATOM 3834 N N . GLY A 1 481 ? -28.419 21.023 37.481 1.00 64.81 481 GLY A N 1
ATOM 3835 C CA . GLY A 1 481 ? -28.754 19.608 37.238 1.00 64.81 481 GLY A CA 1
ATOM 3836 C C . GLY A 1 481 ? -27.629 18.850 36.516 1.00 64.81 481 GLY A C 1
ATOM 3837 O O . GLY A 1 481 ? -26.560 19.427 36.292 1.00 64.81 481 GLY A O 1
ATOM 3838 N N . PRO A 1 482 ? -27.821 17.558 36.180 1.00 79.12 482 PRO A N 1
ATOM 3839 C CA . PRO A 1 482 ? -26.781 16.784 35.514 1.00 79.12 482 PRO A CA 1
ATOM 3840 C C . PRO A 1 482 ? -26.534 17.297 34.093 1.00 79.12 482 PRO A C 1
ATOM 3842 O O . PRO A 1 482 ? -27.459 17.750 33.413 1.00 79.12 482 PRO A O 1
ATOM 3845 N N . SER A 1 483 ? -25.297 17.174 33.615 1.00 83.19 483 SER A N 1
ATOM 3846 C CA . SER A 1 483 ? -24.999 17.363 32.198 1.00 83.19 483 SER A CA 1
ATOM 3847 C C . SER A 1 483 ? -25.576 16.209 31.368 1.00 83.19 483 SER A C 1
ATOM 3849 O O . SER A 1 483 ? -25.593 15.049 31.789 1.00 83.19 483 SER A O 1
ATOM 3851 N N . TYR A 1 484 ? -26.073 16.549 30.179 1.00 82.62 484 TYR A N 1
ATOM 3852 C CA . TYR A 1 484 ? -26.621 15.614 29.196 1.00 82.62 484 TYR A CA 1
ATOM 3853 C C . TYR A 1 484 ? -25.687 15.565 27.980 1.00 82.62 484 TYR A C 1
ATOM 3855 O O . TYR A 1 484 ? -24.993 16.551 27.728 1.00 82.62 484 TYR A O 1
ATOM 3863 N N . PRO A 1 485 ? -25.634 14.447 27.241 1.00 77.25 485 PRO A N 1
ATOM 3864 C CA . PRO A 1 485 ? -24.755 14.322 26.082 1.00 77.25 485 PRO A CA 1
ATOM 3865 C C . PRO A 1 485 ? -25.279 15.120 24.878 1.00 77.25 485 PRO A C 1
ATOM 3867 O O . PRO A 1 485 ? -26.481 15.350 24.755 1.00 77.25 485 PRO A O 1
ATOM 3870 N N . ASP A 1 486 ? -24.390 15.433 23.934 1.00 76.38 486 ASP A N 1
ATOM 3871 C CA . ASP A 1 486 ? -24.712 16.095 22.657 1.00 76.38 486 ASP A CA 1
ATOM 3872 C C . ASP A 1 486 ? -25.313 15.124 21.615 1.00 76.38 486 ASP A C 1
ATOM 3874 O O . ASP A 1 486 ? -24.989 15.161 20.429 1.00 76.38 486 ASP A O 1
ATOM 3878 N N . ILE A 1 487 ? -26.182 14.213 22.058 1.00 76.31 487 ILE A N 1
ATOM 3879 C CA . ILE A 1 487 ? -26.957 13.305 21.199 1.00 76.31 487 ILE A CA 1
ATOM 3880 C C . ILE A 1 487 ? -28.450 13.448 21.521 1.00 76.31 487 ILE A C 1
ATOM 3882 O O . ILE A 1 487 ? -28.785 13.875 22.629 1.00 76.31 487 ILE A O 1
ATOM 3886 N N . PRO A 1 488 ? -29.369 13.091 20.599 1.00 83.94 488 PRO A N 1
ATOM 3887 C CA . PRO A 1 488 ? -30.800 13.115 20.888 1.00 83.94 488 PRO A CA 1
ATOM 3888 C C . PRO A 1 488 ? -31.121 12.358 22.182 1.00 83.94 488 PRO A C 1
ATOM 3890 O O . PRO A 1 488 ? -30.747 11.193 22.337 1.00 83.94 488 PRO A O 1
ATOM 3893 N N . PHE A 1 489 ? -31.791 13.036 23.111 1.00 84.56 489 PHE A N 1
ATOM 3894 C CA . PHE A 1 489 ? -32.172 12.497 24.410 1.00 84.56 489 PHE A CA 1
ATOM 3895 C C . PHE A 1 489 ? -33.644 12.793 24.675 1.00 84.56 489 PHE A C 1
ATOM 3897 O O . PHE A 1 489 ? -34.105 13.916 24.458 1.00 84.56 489 PHE A O 1
ATOM 3904 N N . ASP A 1 490 ? -34.367 11.794 25.173 1.00 87.06 490 ASP A N 1
ATOM 3905 C CA . ASP A 1 490 ? -35.811 11.871 25.356 1.00 87.06 490 ASP A CA 1
ATOM 3906 C C . ASP A 1 490 ? -36.180 12.944 26.408 1.00 87.06 490 ASP A C 1
ATOM 3908 O O . ASP A 1 490 ? -35.789 12.828 27.580 1.00 87.06 490 ASP A O 1
ATOM 3912 N N . PRO A 1 491 ? -36.945 13.991 26.036 1.00 86.81 491 PRO A N 1
ATOM 3913 C CA . PRO A 1 491 ? -37.344 15.047 26.963 1.00 86.81 491 PRO A CA 1
ATOM 3914 C C . PRO A 1 491 ? -38.160 14.541 28.159 1.00 86.81 491 PRO A C 1
ATOM 3916 O O . PRO A 1 491 ? -38.070 15.121 29.244 1.00 86.81 491 PRO A O 1
ATOM 3919 N N . MET A 1 492 ? -38.937 13.464 27.993 1.00 86.25 492 MET A N 1
ATOM 3920 C CA . MET A 1 492 ? -39.732 12.885 29.078 1.00 86.25 492 MET A CA 1
ATOM 3921 C C . MET A 1 492 ? -38.842 12.191 30.107 1.00 86.25 492 MET A C 1
ATOM 3923 O O . MET A 1 492 ? -39.056 12.355 31.306 1.00 86.25 492 MET A O 1
ATOM 3927 N N . VAL A 1 493 ? -37.802 11.483 29.656 1.00 89.44 493 VAL A N 1
ATOM 3928 C CA . VAL A 1 493 ? -36.803 10.869 30.546 1.00 89.44 493 VAL A CA 1
ATOM 3929 C C . VAL A 1 493 ? -35.996 11.950 31.266 1.00 89.44 493 VAL A C 1
ATOM 3931 O O . VAL A 1 493 ? -35.769 11.855 32.470 1.00 89.44 493 VAL A O 1
ATOM 3934 N N . LYS A 1 494 ? -35.621 13.027 30.565 1.00 87.88 494 LYS A N 1
ATOM 3935 C CA . LYS A 1 494 ? -34.916 14.174 31.162 1.00 87.88 494 LYS A CA 1
ATOM 3936 C C . LYS A 1 494 ? -35.720 14.797 32.303 1.00 87.88 494 LYS A C 1
ATOM 3938 O O . LYS A 1 494 ? -35.175 15.042 33.377 1.00 87.88 494 LYS A O 1
ATOM 3943 N N . ARG A 1 495 ? -37.019 15.012 32.082 1.00 85.31 495 ARG A N 1
ATOM 3944 C CA . ARG A 1 495 ? -37.938 15.517 33.106 1.00 85.31 495 ARG A CA 1
ATOM 3945 C C . ARG A 1 495 ? -38.087 14.536 34.270 1.00 85.31 495 ARG A C 1
ATOM 3947 O O . ARG A 1 495 ? -37.957 14.955 35.417 1.00 85.31 495 ARG A O 1
ATOM 3954 N N . PHE A 1 496 ? -38.290 13.251 33.974 1.00 92.00 496 PHE A N 1
ATOM 3955 C CA . PHE A 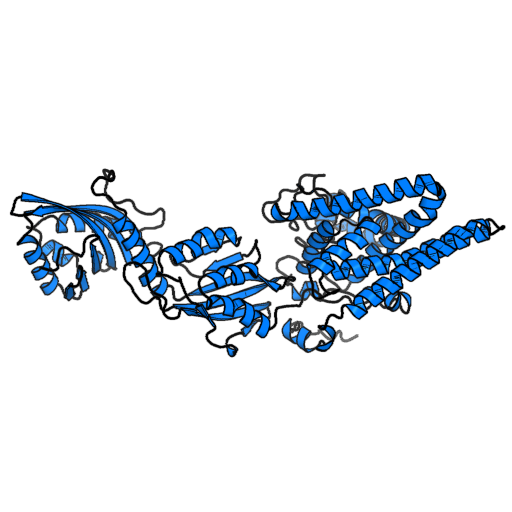1 496 ? -38.389 12.200 34.986 1.00 92.00 496 PHE A CA 1
ATOM 3956 C C . PHE A 1 496 ? -37.170 12.201 35.913 1.00 92.00 496 PHE A C 1
ATOM 3958 O O . PHE A 1 496 ? -37.332 12.191 37.126 1.00 92.00 496 PHE A O 1
ATOM 3965 N N . LEU A 1 497 ? -35.951 12.278 35.371 1.00 89.88 497 LEU A N 1
ATOM 3966 C CA . LEU A 1 497 ? -34.726 12.279 36.176 1.00 89.88 497 LEU A CA 1
ATOM 3967 C C . LEU A 1 497 ? -34.620 13.487 37.109 1.00 89.88 497 LEU A C 1
ATOM 3969 O O . LEU A 1 497 ? -34.176 13.341 38.247 1.00 89.88 497 LEU A O 1
ATOM 3973 N N . SER A 1 498 ? -35.042 14.669 36.657 1.00 81.25 498 SER A N 1
ATOM 3974 C CA . SER A 1 498 ? -35.076 15.865 37.503 1.00 81.25 498 SER A CA 1
ATOM 3975 C C . SER A 1 498 ? -36.073 15.742 38.659 1.00 81.25 498 SER A C 1
ATOM 3977 O O . SER A 1 498 ? -35.784 16.215 39.753 1.00 81.25 498 SER A O 1
ATOM 3979 N N . GLU A 1 499 ? -37.219 15.097 38.441 1.00 84.38 499 GLU A N 1
ATOM 3980 C CA . GLU A 1 499 ? -38.262 14.915 39.460 1.00 84.38 499 GLU A CA 1
ATOM 3981 C C . GLU A 1 499 ? -37.941 13.741 40.407 1.00 84.38 499 GLU A C 1
ATOM 3983 O O . GLU A 1 499 ? -38.070 13.859 41.626 1.00 84.38 499 GLU A O 1
ATOM 3988 N N . PHE A 1 500 ? -37.439 12.627 39.872 1.00 92.56 500 PHE A N 1
ATOM 3989 C CA . PHE A 1 500 ? -37.160 11.393 40.608 1.00 92.56 500 PHE A CA 1
ATOM 3990 C C . PHE A 1 500 ? -36.173 11.595 41.763 1.00 92.56 500 PHE A C 1
ATOM 3992 O O . PHE A 1 500 ? -36.395 11.089 42.865 1.00 92.56 500 PHE A O 1
ATOM 3999 N N . TYR A 1 501 ? -35.099 12.363 41.549 1.00 89.25 501 TYR A N 1
ATOM 4000 C CA . TYR A 1 501 ? -34.127 12.618 42.615 1.00 89.25 501 TYR A CA 1
ATOM 4001 C C . TYR A 1 501 ? -34.633 13.619 43.671 1.00 89.25 501 TYR A C 1
ATOM 4003 O O . TYR A 1 501 ? -34.206 13.560 44.818 1.00 89.25 501 TYR A O 1
ATOM 4011 N N . LEU A 1 502 ? -35.617 14.464 43.357 1.00 83.75 502 LEU A N 1
ATOM 4012 C CA . LEU A 1 502 ? -36.287 15.267 44.388 1.00 83.75 502 LEU A CA 1
ATOM 4013 C C . LEU A 1 502 ? -37.159 14.376 45.283 1.00 83.75 502 LEU A C 1
ATOM 4015 O O . LEU A 1 502 ? -37.105 14.475 46.509 1.00 83.75 502 LEU A O 1
ATOM 4019 N N . LEU A 1 503 ? -37.895 13.437 44.680 1.00 88.81 503 LEU A N 1
ATOM 4020 C CA . LEU A 1 503 ? -38.690 12.445 45.411 1.00 88.81 503 LEU A CA 1
ATOM 4021 C C . LEU A 1 503 ? -37.805 11.504 46.242 1.00 88.81 503 LEU A C 1
ATOM 4023 O O . LEU A 1 503 ? -38.166 11.124 47.357 1.00 88.81 503 LEU A O 1
ATOM 4027 N N . THR A 1 504 ? -36.619 11.142 45.741 1.00 89.81 504 THR A N 1
ATOM 4028 C CA . THR A 1 504 ? -35.684 10.283 46.482 1.00 89.81 504 THR A CA 1
ATOM 4029 C C . THR A 1 504 ? -35.073 10.973 47.708 1.00 89.81 504 THR A C 1
ATOM 4031 O O . THR A 1 504 ? -34.661 10.291 48.655 1.00 89.81 504 THR A O 1
ATOM 4034 N N . ASP A 1 505 ? -35.049 12.300 47.750 1.00 89.25 505 ASP A N 1
ATOM 4035 C CA . ASP A 1 505 ? -34.512 13.077 48.873 1.00 89.25 505 ASP A CA 1
ATOM 4036 C C . ASP A 1 505 ? -35.575 13.452 49.911 1.00 89.25 505 ASP A C 1
ATOM 4038 O O . ASP A 1 505 ? -35.239 13.789 51.046 1.00 89.25 505 ASP A O 1
ATOM 4042 N N . ALA A 1 506 ? -36.858 13.316 49.572 1.00 87.25 506 ALA A N 1
ATOM 4043 C CA . ALA A 1 506 ? -37.964 13.640 50.461 1.00 87.25 506 ALA A CA 1
ATOM 4044 C C . ALA A 1 506 ? -38.488 12.392 51.211 1.00 87.25 506 ALA A C 1
ATOM 4046 O O . ALA A 1 506 ? -39.029 11.476 50.585 1.00 87.25 506 ALA A O 1
ATOM 4047 N N . PRO A 1 507 ? -38.368 12.318 52.552 1.00 86.81 507 PRO A N 1
ATOM 4048 C CA . PRO A 1 507 ? -38.856 11.170 53.324 1.00 86.81 507 PRO A CA 1
ATOM 4049 C C . PRO A 1 507 ? -40.387 11.044 53.338 1.00 86.81 507 PRO A C 1
ATOM 4051 O O . PRO A 1 507 ? -40.906 9.934 53.450 1.00 86.81 507 PRO A O 1
ATOM 4054 N N . SER A 1 508 ? -41.113 12.156 53.180 1.00 87.75 508 SER A N 1
ATOM 4055 C CA . SER A 1 508 ? -42.582 12.183 53.116 1.00 87.75 508 SER A CA 1
ATOM 4056 C C . SER A 1 508 ? -43.154 11.631 51.808 1.00 87.75 508 SER A C 1
ATOM 4058 O O . SER A 1 508 ? -44.314 11.239 51.772 1.00 87.75 508 SER A O 1
ATOM 4060 N N . GLU A 1 509 ? -42.351 11.551 50.747 1.00 90.69 509 GLU A N 1
ATOM 4061 C CA . GLU A 1 509 ? -42.807 11.251 49.383 1.00 90.69 509 GLU A CA 1
ATOM 4062 C C . GLU A 1 509 ? -42.682 9.762 49.025 1.00 90.69 509 GLU A C 1
ATOM 4064 O O . GLU A 1 509 ? -42.398 9.403 47.884 1.00 90.69 509 GLU A O 1
ATOM 4069 N N . THR A 1 510 ? -42.853 8.868 50.005 1.00 90.75 510 THR A N 1
ATOM 4070 C CA . THR A 1 510 ? -42.619 7.426 49.805 1.00 90.75 510 THR A CA 1
ATOM 4071 C C . THR A 1 510 ? -43.522 6.843 48.715 1.00 90.75 510 THR A C 1
ATOM 4073 O O . THR A 1 510 ? -43.019 6.143 47.840 1.00 90.75 510 THR A O 1
ATOM 4076 N N . GLU A 1 511 ? -44.816 7.171 48.703 1.00 92.38 511 GLU A N 1
ATOM 4077 C CA . GLU A 1 511 ? -45.732 6.648 47.678 1.00 92.38 511 GLU A CA 1
ATOM 4078 C C . GLU A 1 511 ? -45.425 7.216 46.289 1.00 92.38 511 GLU A C 1
ATOM 4080 O O . GLU A 1 511 ? -45.316 6.455 45.330 1.00 92.38 511 GLU A O 1
ATOM 4085 N N . ASN A 1 512 ? -45.160 8.521 46.186 1.00 91.00 512 ASN A N 1
ATOM 4086 C CA . ASN A 1 512 ? -44.792 9.151 44.916 1.00 91.00 512 ASN A CA 1
ATOM 4087 C C . ASN A 1 512 ? -43.477 8.586 44.351 1.00 91.00 512 ASN A C 1
ATOM 4089 O O . ASN A 1 512 ? -43.359 8.392 43.144 1.00 91.00 512 ASN A O 1
ATOM 4093 N N . TYR A 1 513 ? -42.509 8.250 45.213 1.00 93.94 513 TYR A N 1
ATOM 4094 C CA . TYR A 1 513 ? -41.286 7.549 44.813 1.00 93.94 513 TYR A CA 1
ATOM 4095 C C . TYR A 1 513 ? -41.572 6.136 44.286 1.00 93.94 513 TYR A C 1
ATOM 4097 O O . TYR A 1 513 ? -41.010 5.733 43.270 1.00 93.94 513 TYR A O 1
ATOM 4105 N N . VAL A 1 514 ? -42.440 5.371 44.955 1.00 95.38 514 VAL A N 1
ATOM 4106 C CA . VAL A 1 514 ? -42.804 4.004 44.539 1.00 95.38 514 VAL A CA 1
ATOM 4107 C C . VAL A 1 514 ? -43.578 4.014 43.214 1.00 95.38 514 VAL A C 1
ATOM 4109 O O . VAL A 1 514 ? -43.387 3.129 42.378 1.00 95.38 514 VAL A O 1
ATOM 4112 N N . GLU A 1 515 ? -44.392 5.039 42.965 1.00 94.56 515 GLU A N 1
ATOM 4113 C CA . GLU A 1 515 ? -45.110 5.220 41.699 1.00 94.56 515 GLU A CA 1
ATOM 4114 C C . GLU A 1 515 ? -44.210 5.505 40.491 1.00 94.56 515 GLU A C 1
ATOM 4116 O O . GLU A 1 515 ? -44.657 5.341 39.351 1.00 94.56 515 GLU A O 1
ATOM 4121 N N . CYS A 1 516 ? -42.951 5.895 40.711 1.00 95.06 516 CYS A N 1
ATOM 4122 C CA . CYS A 1 516 ? -41.965 6.030 39.642 1.00 95.06 516 CYS A CA 1
ATOM 4123 C C . CYS A 1 516 ? -41.549 4.682 39.034 1.00 95.06 516 CYS A C 1
ATOM 4125 O O . CYS A 1 516 ? -40.918 4.676 37.982 1.00 95.06 516 CYS A O 1
ATOM 4127 N N . PHE A 1 517 ? -41.880 3.554 39.668 1.00 96.88 517 PHE A N 1
ATOM 4128 C CA . PHE A 1 517 ? -41.497 2.212 39.230 1.00 96.88 517 PHE A CA 1
ATOM 4129 C C . PHE A 1 517 ? -42.660 1.470 38.568 1.00 96.88 517 PHE A C 1
ATOM 4131 O O . PHE A 1 517 ? -43.825 1.686 38.919 1.00 96.88 517 PHE A O 1
ATOM 4138 N N . THR A 1 518 ? -42.374 0.559 37.638 1.00 96.06 518 THR A N 1
ATOM 4139 C CA . THR A 1 518 ? -43.380 -0.401 37.150 1.00 96.06 518 THR A CA 1
ATOM 4140 C C . THR A 1 518 ? -43.828 -1.333 38.294 1.00 96.06 518 THR A C 1
ATOM 4142 O O . THR A 1 518 ? -43.120 -1.465 39.297 1.00 96.06 518 THR A O 1
ATOM 4145 N N . PRO A 1 519 ? -45.019 -1.964 38.214 1.00 94.12 519 PRO A N 1
ATOM 4146 C CA . PRO A 1 519 ? -45.494 -2.876 39.260 1.00 94.12 519 PRO A CA 1
ATOM 4147 C C . PRO A 1 519 ? -44.509 -4.005 39.601 1.00 94.12 519 PRO A C 1
ATOM 4149 O O . PRO A 1 519 ? -44.376 -4.338 40.776 1.00 94.12 519 PRO A O 1
ATOM 4152 N N . GLU A 1 520 ? -43.782 -4.498 38.593 1.00 93.81 520 GLU A N 1
ATOM 4153 C CA . GLU A 1 520 ? -42.821 -5.611 38.668 1.00 93.81 520 GLU A CA 1
ATOM 4154 C C . GLU A 1 520 ? -41.352 -5.146 38.631 1.00 93.81 520 GLU A C 1
ATOM 4156 O O . GLU A 1 520 ? -40.448 -5.920 38.317 1.00 93.81 520 GLU A O 1
ATOM 4161 N N . ALA A 1 521 ? -41.089 -3.868 38.926 1.00 95.25 521 ALA A N 1
ATOM 4162 C CA . ALA A 1 521 ? -39.751 -3.315 38.776 1.00 95.25 521 ALA A CA 1
ATOM 4163 C C . ALA A 1 521 ? -38.711 -4.023 39.653 1.00 95.25 521 ALA A C 1
ATOM 4165 O O . ALA A 1 521 ? -38.971 -4.406 40.799 1.00 95.25 521 ALA A O 1
ATOM 4166 N N . SER A 1 522 ? -37.490 -4.117 39.133 1.00 94.50 522 SER A N 1
ATOM 4167 C CA . SER A 1 522 ? -36.350 -4.713 39.827 1.00 94.50 522 SER A CA 1
ATOM 4168 C C . SER A 1 522 ? -35.359 -3.647 40.294 1.00 94.50 522 SER A C 1
ATOM 4170 O O . SER A 1 522 ? -34.755 -2.942 39.480 1.00 94.50 522 SER A O 1
ATOM 4172 N N . VAL A 1 523 ? -35.137 -3.559 41.608 1.00 94.12 523 VAL A N 1
ATOM 4173 C CA . VAL A 1 523 ? -34.178 -2.627 42.221 1.00 94.12 523 VAL A CA 1
ATOM 4174 C C . VAL A 1 523 ? -32.994 -3.380 42.818 1.00 94.12 523 VAL A C 1
ATOM 4176 O O . VAL A 1 523 ? -33.166 -4.317 43.596 1.00 94.12 523 VAL A O 1
ATOM 4179 N N . PHE A 1 524 ? -31.781 -2.945 42.484 1.00 88.38 524 PHE A N 1
ATOM 4180 C CA . PHE A 1 524 ? -30.530 -3.518 42.980 1.00 88.38 524 PHE A CA 1
ATOM 4181 C C . PHE A 1 524 ? -29.695 -2.427 43.646 1.00 88.38 524 PHE A C 1
ATOM 4183 O O . PHE A 1 524 ? -29.389 -1.421 43.013 1.00 88.38 524 PHE A O 1
ATOM 4190 N N . ILE A 1 525 ? -29.317 -2.606 44.912 1.00 85.31 525 ILE A N 1
ATOM 4191 C CA . ILE A 1 525 ? -28.457 -1.658 45.640 1.00 85.31 525 ILE A CA 1
ATOM 4192 C C . ILE A 1 525 ? -27.426 -2.458 46.429 1.00 85.31 525 ILE A C 1
ATOM 4194 O O . ILE A 1 525 ? -27.778 -3.189 47.362 1.00 85.31 525 ILE A O 1
ATOM 4198 N N . GLY A 1 526 ? -26.154 -2.344 46.041 1.00 72.12 526 GLY A N 1
ATOM 4199 C CA . GLY A 1 526 ? -25.095 -3.214 46.558 1.00 72.12 526 GLY A CA 1
ATOM 4200 C C . GLY A 1 526 ? -25.442 -4.691 46.322 1.00 72.12 526 GLY A C 1
ATOM 4201 O O . GLY A 1 526 ? -25.742 -5.096 45.201 1.00 72.12 526 GLY A O 1
ATOM 4202 N N . ALA A 1 527 ? -25.458 -5.498 47.388 1.00 68.19 527 ALA A N 1
ATOM 4203 C CA . ALA A 1 527 ? -25.828 -6.918 47.326 1.00 68.19 527 ALA A CA 1
ATOM 4204 C C . ALA A 1 527 ? -27.346 -7.194 47.417 1.00 68.19 527 ALA A C 1
ATOM 4206 O O . ALA A 1 527 ? -27.765 -8.346 47.301 1.00 68.19 527 ALA A O 1
ATOM 4207 N N . ARG A 1 528 ? -28.182 -6.176 47.666 1.00 77.81 528 ARG A N 1
ATOM 4208 C CA . ARG A 1 528 ? -29.634 -6.352 47.839 1.00 77.81 528 ARG A CA 1
ATOM 4209 C C . ARG A 1 528 ? -30.336 -6.316 46.483 1.00 77.81 528 ARG A C 1
ATOM 4211 O O . ARG A 1 528 ? -30.075 -5.422 45.682 1.00 77.81 528 ARG A O 1
ATOM 4218 N N . SER A 1 529 ? -31.257 -7.252 46.263 1.00 88.31 529 SER A N 1
ATOM 4219 C CA . SER A 1 529 ? -32.155 -7.297 45.104 1.00 88.31 529 SER A CA 1
ATOM 4220 C C . SER A 1 529 ? -33.598 -7.293 45.588 1.00 88.31 529 SER A C 1
ATOM 4222 O O . SER A 1 529 ? -33.939 -8.020 46.521 1.00 88.31 529 SER A O 1
ATOM 4224 N N . ILE A 1 530 ? -34.421 -6.442 44.986 1.00 93.94 530 ILE A N 1
ATOM 4225 C CA . ILE A 1 530 ? -35.809 -6.212 45.376 1.00 93.94 530 ILE A CA 1
ATOM 4226 C C . ILE A 1 530 ? -36.688 -6.247 44.141 1.00 93.94 530 ILE A C 1
ATOM 4228 O O . ILE A 1 530 ? -36.324 -5.710 43.098 1.00 93.94 530 ILE A O 1
ATOM 4232 N N . GLN A 1 531 ? -37.841 -6.886 44.296 1.00 93.50 531 GLN A N 1
ATOM 4233 C CA . GLN A 1 531 ? -38.838 -7.095 43.259 1.00 93.50 531 GLN A CA 1
ATOM 4234 C C . GLN A 1 531 ? -40.145 -6.420 43.666 1.00 93.50 531 GLN A C 1
ATOM 4236 O O . GLN A 1 531 ? -40.617 -6.593 44.795 1.00 93.50 531 GLN A O 1
ATOM 4241 N N . GLY A 1 532 ? -40.712 -5.670 42.728 1.00 93.06 532 GLY A N 1
ATOM 4242 C CA . GLY A 1 532 ? -42.036 -5.079 42.817 1.00 93.06 532 GLY A CA 1
ATOM 4243 C C . GLY A 1 532 ? -42.175 -3.911 43.796 1.00 93.06 532 GLY A C 1
ATOM 4244 O O . GLY A 1 532 ? -41.353 -3.669 44.687 1.00 93.06 532 GLY A O 1
ATOM 4245 N N . ARG A 1 533 ? -43.270 -3.163 43.634 1.00 95.62 533 ARG A N 1
ATOM 4246 C CA . ARG A 1 533 ? -43.529 -1.912 44.373 1.00 95.62 533 ARG A CA 1
ATOM 4247 C C . ARG A 1 533 ? -43.568 -2.075 45.893 1.00 95.62 533 ARG A C 1
ATOM 4249 O O . ARG A 1 533 ? -43.028 -1.226 46.597 1.00 95.62 533 ARG A O 1
ATOM 4256 N N . GLU A 1 534 ? -44.149 -3.162 46.401 1.00 93.88 534 GLU A N 1
ATOM 4257 C CA . GLU A 1 534 ? -44.194 -3.433 47.848 1.00 93.88 534 GLU A CA 1
ATOM 4258 C C . GLU A 1 534 ? -42.789 -3.581 48.443 1.00 93.88 534 GLU A C 1
ATOM 4260 O O . GLU A 1 534 ? -42.459 -2.959 49.454 1.00 93.88 534 GLU A O 1
ATOM 4265 N N . GLY A 1 535 ? -41.916 -4.344 47.778 1.00 93.31 535 GLY A N 1
ATOM 4266 C CA . GLY A 1 535 ? -40.530 -4.501 48.210 1.00 93.31 535 GLY A CA 1
ATOM 4267 C C . GLY A 1 535 ? -39.769 -3.174 48.180 1.00 93.31 535 GLY A C 1
ATOM 4268 O O . GLY A 1 535 ? -39.031 -2.852 49.115 1.00 93.31 535 GLY A O 1
ATOM 4269 N N . ILE A 1 536 ? -39.979 -2.377 47.128 1.00 94.94 536 ILE A N 1
ATOM 4270 C CA . ILE A 1 536 ? -39.358 -1.054 46.974 1.00 94.94 536 ILE A CA 1
ATOM 4271 C C . ILE A 1 536 ? -39.829 -0.104 48.079 1.00 94.94 536 ILE A C 1
ATOM 4273 O O . ILE A 1 536 ? -39.006 0.622 48.640 1.00 94.94 536 ILE A O 1
ATOM 4277 N N . ARG A 1 537 ? -41.114 -0.145 48.453 1.00 94.81 537 ARG A N 1
ATOM 4278 C CA . ARG A 1 537 ? -41.666 0.634 49.570 1.00 94.81 537 ARG A CA 1
ATOM 4279 C C . ARG A 1 537 ? -40.975 0.289 50.884 1.00 94.81 537 ARG A C 1
ATOM 4281 O O . ARG A 1 537 ? -40.479 1.185 51.563 1.00 94.81 537 ARG A O 1
ATOM 4288 N N . HIS A 1 538 ? -40.868 -0.998 51.212 1.00 92.31 538 HIS A N 1
ATOM 4289 C CA . HIS A 1 538 ? -40.193 -1.439 52.435 1.00 92.31 538 HIS A CA 1
ATOM 4290 C C . HIS A 1 538 ? -38.720 -1.022 52.475 1.00 92.31 538 HIS A C 1
ATOM 4292 O O . HIS A 1 538 ? -38.247 -0.502 53.490 1.00 92.31 538 HIS A O 1
ATOM 4298 N N . LEU A 1 539 ? -38.000 -1.182 51.362 1.00 89.75 539 LEU A N 1
ATOM 4299 C CA . LEU A 1 539 ? -36.624 -0.706 51.245 1.00 89.75 539 LEU A CA 1
ATOM 4300 C C . LEU A 1 539 ? -36.535 0.795 51.484 1.00 89.75 539 LEU A C 1
ATOM 4302 O O . LEU A 1 539 ? -35.696 1.241 52.267 1.00 89.75 539 LEU A O 1
ATOM 4306 N N . ARG A 1 540 ? -37.401 1.562 50.822 1.00 90.25 540 ARG A N 1
ATOM 4307 C CA . ARG A 1 540 ? -37.434 3.017 50.909 1.00 90.25 540 ARG A CA 1
ATOM 4308 C C . ARG A 1 540 ? -37.645 3.483 52.344 1.00 90.25 540 ARG A C 1
ATOM 4310 O O . ARG A 1 540 ? -36.895 4.348 52.790 1.00 90.25 540 ARG A O 1
ATOM 4317 N N . SER A 1 541 ? -38.597 2.891 53.064 1.00 89.06 541 SER A N 1
ATOM 4318 C CA . SER A 1 541 ? -38.825 3.180 54.483 1.00 89.06 541 SER A CA 1
ATOM 4319 C C . SER A 1 541 ? -37.586 2.862 55.323 1.00 89.06 541 SER A C 1
ATOM 4321 O O . SER A 1 541 ? -37.128 3.728 56.063 1.00 89.06 541 SER A O 1
ATOM 4323 N N . SER A 1 542 ? -36.972 1.688 55.126 1.00 89.06 542 SER A N 1
ATOM 4324 C CA . SER A 1 542 ? -35.791 1.273 55.903 1.00 89.06 542 SER A CA 1
ATOM 4325 C C . SER A 1 542 ? -34.565 2.178 55.711 1.00 89.06 542 SER A C 1
ATOM 4327 O O . SER A 1 542 ? -33.746 2.331 56.613 1.00 89.06 542 SER A O 1
ATOM 4329 N N . MET A 1 543 ? -34.428 2.832 54.550 1.00 87.44 543 MET A N 1
ATOM 4330 C CA . MET A 1 543 ? -33.324 3.771 54.304 1.00 87.44 543 MET A CA 1
ATOM 4331 C C . MET A 1 543 ? -33.366 4.990 55.233 1.00 87.44 543 MET A C 1
ATOM 4333 O O . MET A 1 543 ? -32.322 5.576 55.514 1.00 87.44 543 MET A O 1
ATOM 4337 N N . TRP A 1 544 ? -34.551 5.384 55.701 1.00 90.38 544 TRP A N 1
ATOM 4338 C CA . TRP A 1 544 ? -34.744 6.537 56.584 1.00 90.38 544 TRP A CA 1
ATOM 4339 C C . TRP A 1 544 ? -34.615 6.192 58.074 1.00 90.38 544 TRP A C 1
ATOM 4341 O O . TRP A 1 544 ? -34.645 7.080 58.932 1.00 90.38 544 TRP A O 1
ATOM 4351 N N . ASP A 1 545 ? -34.419 4.916 58.409 1.00 88.88 545 ASP A N 1
ATOM 4352 C CA . ASP A 1 545 ? -34.195 4.495 59.792 1.00 88.88 545 ASP A CA 1
ATOM 4353 C C . ASP A 1 545 ? -32.871 5.042 60.332 1.00 88.88 545 ASP A C 1
ATOM 4355 O O . ASP A 1 545 ? -32.809 5.457 61.491 1.00 88.88 545 ASP A O 1
ATOM 4359 N N . THR A 1 546 ? -31.848 5.138 59.481 1.00 86.38 546 THR A N 1
ATOM 4360 C CA . THR A 1 546 ? -30.501 5.613 59.842 1.00 86.38 546 THR A CA 1
ATOM 4361 C C . THR A 1 546 ? -30.180 7.005 59.293 1.00 86.38 546 THR A C 1
ATOM 4363 O O . THR A 1 546 ? -29.377 7.736 59.878 1.00 86.38 546 THR A O 1
ATOM 4366 N N . VAL A 1 547 ? -30.829 7.411 58.199 1.00 90.81 547 VAL A N 1
ATOM 4367 C CA . VAL A 1 547 ? -30.587 8.687 57.514 1.00 90.81 547 VAL A CA 1
ATOM 4368 C C . VAL A 1 547 ? -31.550 9.762 58.020 1.00 90.81 547 VAL A C 1
ATOM 4370 O O . VAL A 1 547 ? -32.763 9.574 58.011 1.00 90.81 547 VAL A O 1
ATOM 4373 N N . LYS A 1 548 ? -31.013 10.913 58.435 1.00 89.75 548 LYS A N 1
ATOM 4374 C CA . LYS A 1 548 ? -31.783 12.105 58.834 1.00 89.75 548 LYS A CA 1
ATOM 4375 C C . LYS A 1 548 ? -32.126 12.975 57.628 1.00 89.75 548 LYS A C 1
ATOM 4377 O O . LYS A 1 548 ? -33.245 13.461 57.514 1.00 89.75 548 LYS A O 1
ATOM 4382 N N . GLN A 1 549 ? -31.162 13.164 56.735 1.00 90.75 549 GLN A N 1
ATOM 4383 C CA . GLN A 1 549 ? -31.317 13.907 55.492 1.00 90.75 549 GLN A CA 1
ATOM 4384 C C . GLN A 1 549 ? -30.383 13.310 54.446 1.00 90.75 549 GLN A C 1
ATOM 4386 O O . GLN A 1 549 ? -29.274 12.881 54.770 1.00 90.75 549 GLN A O 1
ATOM 4391 N N . ARG A 1 550 ? -30.809 13.315 53.185 1.00 91.00 550 ARG A N 1
ATOM 4392 C CA . ARG A 1 550 ? -29.900 13.092 52.068 1.00 91.00 550 ARG A CA 1
ATOM 4393 C C . ARG A 1 550 ? -30.200 14.038 50.920 1.00 91.00 550 ARG A C 1
ATOM 4395 O O . ARG A 1 550 ? -31.345 14.456 50.774 1.00 91.00 550 ARG A O 1
ATOM 4402 N N . THR A 1 551 ? -29.173 14.340 50.141 1.00 89.00 551 THR A N 1
ATOM 4403 C CA . THR A 1 551 ? -29.280 15.185 48.954 1.00 89.00 551 THR A CA 1
ATOM 4404 C C . THR A 1 551 ? -28.527 14.522 47.812 1.00 89.00 551 THR A C 1
ATOM 4406 O O . THR A 1 551 ? -27.294 14.443 47.840 1.00 89.00 551 THR A O 1
ATOM 4409 N N . HIS A 1 552 ? -29.247 14.024 46.813 1.00 89.94 552 HIS A N 1
ATOM 4410 C CA . HIS A 1 552 ? -28.652 13.505 45.593 1.00 89.94 552 HIS A CA 1
ATOM 4411 C C . HIS A 1 552 ? -28.217 14.656 44.698 1.00 89.94 552 HIS A C 1
ATOM 4413 O O . HIS A 1 552 ? -28.939 15.621 44.453 1.00 89.94 552 HIS A O 1
ATOM 4419 N N . ARG A 1 553 ? -27.015 14.516 44.152 1.00 83.88 553 ARG A N 1
ATOM 4420 C CA . ARG A 1 553 ? -26.425 15.446 43.203 1.00 83.88 553 ARG A CA 1
ATOM 4421 C C . ARG A 1 553 ? -26.022 14.668 41.942 1.00 83.88 553 ARG A C 1
ATOM 4423 O O . ARG A 1 553 ? -24.860 14.270 41.812 1.00 83.88 553 ARG A O 1
ATOM 4430 N N . PRO A 1 554 ? -26.971 14.376 41.028 1.00 87.19 554 PRO A N 1
ATOM 4431 C CA . PRO A 1 554 ? -26.646 13.806 39.724 1.00 87.19 554 PRO A CA 1
ATOM 4432 C C . PRO A 1 554 ? -25.710 14.751 38.963 1.00 87.19 554 PRO A C 1
ATOM 4434 O O . PRO A 1 554 ? -25.994 15.941 38.836 1.00 87.19 554 PRO A O 1
ATOM 4437 N N . LYS A 1 555 ? -24.589 14.229 38.470 1.00 83.75 555 LYS A N 1
ATOM 4438 C CA . LYS A 1 555 ? -23.542 14.986 37.773 1.00 83.75 555 LYS A CA 1
ATOM 4439 C C . LYS A 1 555 ? -23.665 14.861 36.261 1.00 83.75 555 LYS A C 1
ATOM 4441 O O . LYS A 1 555 ? -23.584 15.868 35.567 1.00 83.75 555 LYS A O 1
ATOM 4446 N N . GLN A 1 556 ? -23.853 13.646 35.753 1.00 86.06 556 GLN A N 1
ATOM 4447 C CA . GLN A 1 556 ? -23.855 13.387 34.315 1.00 86.06 556 GLN A CA 1
ATOM 4448 C C . GLN A 1 556 ? -24.725 12.181 33.961 1.00 86.06 556 GLN A C 1
ATOM 4450 O O . GLN A 1 556 ? -24.744 11.194 34.699 1.00 86.06 556 GLN A O 1
ATOM 4455 N N . VAL A 1 557 ? -25.426 12.263 32.829 1.00 87.25 557 VAL A N 1
ATOM 4456 C CA . VAL A 1 557 ? -26.255 11.183 32.272 1.00 87.25 557 VAL A CA 1
ATOM 4457 C C . VAL A 1 557 ? -25.620 10.642 30.992 1.00 87.25 557 VAL A C 1
ATOM 4459 O O . VAL A 1 557 ? -25.192 11.407 30.129 1.00 87.25 557 VAL A O 1
ATOM 4462 N N . PHE A 1 558 ? -25.599 9.319 30.853 1.00 84.50 558 PHE A N 1
ATOM 4463 C CA . PHE A 1 558 ? -25.056 8.592 29.710 1.00 84.50 558 PHE A CA 1
ATOM 4464 C C . PHE A 1 558 ? -26.106 7.618 29.155 1.00 84.50 558 PHE A C 1
ATOM 4466 O O . PHE A 1 558 ? -26.328 6.560 29.743 1.00 84.50 558 PHE A O 1
ATOM 4473 N N . PRO A 1 559 ? -26.785 7.947 28.048 1.00 83.75 559 PRO A N 1
ATOM 4474 C CA . PRO A 1 559 ? -27.687 7.027 27.373 1.00 83.75 559 PRO A CA 1
ATOM 4475 C C . PRO A 1 559 ? -26.913 5.981 26.564 1.00 83.75 559 PRO A C 1
ATOM 4477 O O . PRO A 1 559 ? -25.850 6.263 26.006 1.00 83.75 559 PRO A O 1
ATOM 4480 N N . TYR A 1 560 ? -27.492 4.791 26.438 1.00 78.81 560 TYR A N 1
ATOM 4481 C CA . TYR A 1 560 ? -26.974 3.698 25.614 1.00 78.81 560 TYR A CA 1
ATOM 4482 C C . TYR A 1 560 ? -27.465 3.873 24.165 1.00 78.81 560 TYR A C 1
ATOM 4484 O O . TYR A 1 560 ? -28.234 3.065 23.651 1.00 78.81 560 TYR A O 1
ATOM 4492 N N . GLY A 1 561 ? -27.113 5.010 23.553 1.00 72.19 561 GLY A N 1
ATOM 4493 C CA . GLY A 1 561 ? -27.529 5.416 22.202 1.00 72.19 561 GLY A CA 1
ATOM 4494 C C . GLY A 1 561 ? -28.588 6.538 22.150 1.00 72.19 561 GLY A C 1
ATOM 4495 O O . GLY A 1 561 ? -29.142 6.924 23.185 1.00 72.19 561 GLY A O 1
ATOM 4496 N N . PRO A 1 562 ? -28.875 7.104 20.957 1.00 74.44 562 PRO A N 1
ATOM 4497 C CA . PRO A 1 562 ? -29.856 8.181 20.789 1.00 74.44 562 PRO A CA 1
ATOM 4498 C C . PRO A 1 562 ? -31.257 7.772 21.265 1.00 74.44 562 PRO A C 1
ATOM 4500 O O . PRO A 1 562 ? -31.792 6.760 20.821 1.00 74.44 562 PRO A O 1
ATOM 4503 N N . ASN A 1 563 ? -31.865 8.571 22.147 1.00 80.94 563 ASN A N 1
ATOM 4504 C CA . ASN A 1 563 ? -33.180 8.318 22.759 1.00 80.94 563 ASN A CA 1
ATOM 4505 C C . ASN A 1 563 ? -33.332 6.933 23.427 1.00 80.94 563 ASN A C 1
ATOM 4507 O O . ASN A 1 563 ? -34.450 6.422 23.533 1.00 80.94 563 ASN A O 1
ATOM 4511 N N . SER A 1 564 ? -32.226 6.328 23.875 1.00 84.25 564 SER A N 1
ATOM 4512 C CA . SER A 1 564 ? -32.241 5.019 24.527 1.00 84.25 564 SER A CA 1
ATOM 4513 C C . SER A 1 564 ? -33.062 5.030 25.818 1.00 84.25 564 SER A C 1
ATOM 4515 O O . SER A 1 564 ? -33.010 5.978 26.603 1.00 84.25 564 SER A O 1
ATOM 4517 N N . ASN A 1 565 ? -33.799 3.942 26.049 1.00 88.81 565 ASN A N 1
ATOM 4518 C CA . ASN A 1 565 ? -34.518 3.705 27.300 1.00 88.81 565 ASN A CA 1
ATOM 4519 C C . ASN A 1 565 ? -33.587 3.229 28.424 1.00 88.81 565 ASN A C 1
ATOM 4521 O O . ASN A 1 565 ? -34.010 3.177 29.574 1.00 88.81 565 ASN A O 1
ATOM 4525 N N . LEU A 1 566 ? -32.338 2.886 28.107 1.00 89.31 566 LEU A N 1
ATOM 4526 C CA . LEU A 1 566 ? -31.324 2.499 29.074 1.00 89.31 566 LEU A CA 1
ATOM 4527 C C . LEU A 1 566 ? -30.332 3.651 29.242 1.00 89.31 566 LEU A C 1
ATOM 4529 O O . LEU A 1 566 ? -29.734 4.123 28.269 1.00 89.31 566 LEU A O 1
ATOM 4533 N N . VAL A 1 567 ? -30.149 4.116 30.477 1.00 89.19 567 VAL A N 1
ATOM 4534 C CA . VAL A 1 567 ? -29.193 5.184 30.800 1.00 89.19 567 VAL A CA 1
ATOM 4535 C C . VAL A 1 567 ? -28.397 4.841 32.054 1.00 89.19 567 VAL A C 1
ATOM 4537 O O . VAL A 1 567 ? -28.917 4.227 32.983 1.00 89.19 567 VAL A O 1
ATOM 4540 N N . THR A 1 568 ? -27.149 5.296 32.120 1.00 89.31 568 THR A N 1
ATOM 4541 C CA . THR A 1 568 ? -26.371 5.328 33.361 1.00 89.31 568 THR A CA 1
ATOM 4542 C C . THR A 1 568 ? -26.212 6.765 33.837 1.00 89.31 568 THR A C 1
ATOM 4544 O O . THR A 1 568 ? -25.965 7.678 33.054 1.00 89.31 568 THR A O 1
ATOM 4547 N N . ILE A 1 569 ? -26.354 6.971 35.139 1.00 89.75 569 ILE A N 1
ATOM 4548 C CA . ILE A 1 569 ? -26.253 8.270 35.796 1.00 89.75 569 ILE A CA 1
ATOM 4549 C C . ILE A 1 569 ? -25.089 8.206 36.767 1.00 89.75 569 ILE A C 1
ATOM 4551 O O . ILE A 1 569 ? -25.012 7.284 37.576 1.00 89.75 569 ILE A O 1
ATOM 4555 N N . LEU A 1 570 ? -24.200 9.188 36.695 1.00 83.69 570 LEU A N 1
ATOM 4556 C CA . LEU A 1 570 ? -23.135 9.387 37.670 1.00 83.69 570 LEU A CA 1
ATOM 4557 C C . LEU A 1 570 ? -23.500 10.545 38.582 1.00 83.69 570 LEU A C 1
ATOM 4559 O O . LEU A 1 570 ? -23.972 11.582 38.110 1.00 83.69 570 LEU A O 1
ATOM 4563 N N . GLY A 1 571 ? -23.237 10.405 39.875 1.00 87.12 571 GLY A N 1
ATOM 4564 C CA . GLY A 1 571 ? -23.497 11.461 40.840 1.00 87.12 571 GLY A CA 1
ATOM 4565 C C . GLY A 1 571 ? -22.808 11.238 42.175 1.00 87.12 571 GLY A C 1
ATOM 4566 O O . GLY A 1 571 ? -22.040 10.298 42.373 1.00 87.12 571 GLY A O 1
ATOM 4567 N N . ALA A 1 572 ? -23.105 12.138 43.100 1.00 86.06 572 ALA A N 1
ATOM 4568 C CA . ALA A 1 572 ? -22.794 11.976 44.510 1.00 86.06 572 ALA A CA 1
ATOM 4569 C C . ALA A 1 572 ? -24.080 12.114 45.326 1.00 86.06 572 ALA A C 1
ATOM 4571 O O . ALA A 1 572 ? -25.076 12.663 44.854 1.00 86.06 572 ALA A O 1
ATOM 4572 N N . VAL A 1 573 ? -24.094 11.573 46.533 1.00 88.06 573 VAL A N 1
ATOM 4573 C CA . VAL A 1 573 ? -25.163 11.799 47.505 1.00 88.06 573 VAL A CA 1
ATOM 4574 C C . VAL A 1 573 ? -24.530 12.231 48.814 1.00 88.06 573 VAL A C 1
ATOM 4576 O O . VAL A 1 573 ? -23.582 11.603 49.288 1.00 88.06 573 VAL A O 1
ATOM 4579 N N . ASP A 1 574 ? -25.044 13.314 49.382 1.00 88.19 574 ASP A N 1
ATOM 4580 C CA . ASP A 1 574 ? -24.669 13.749 50.721 1.00 88.19 574 ASP A CA 1
ATOM 4581 C C . ASP A 1 574 ? -25.637 13.167 51.722 1.00 88.19 574 ASP A C 1
ATOM 4583 O O . ASP A 1 574 ? -26.840 13.383 51.610 1.00 88.19 574 ASP A O 1
ATOM 4587 N N . TYR A 1 575 ? -25.109 12.471 52.715 1.00 89.31 575 TYR A N 1
ATOM 4588 C CA . TYR A 1 575 ? -25.859 11.977 53.851 1.00 89.31 575 TYR A CA 1
ATOM 4589 C C . TYR A 1 575 ? -25.594 12.838 55.076 1.00 89.31 575 TYR A C 1
ATOM 4591 O O . TYR A 1 575 ? -24.450 13.185 55.377 1.00 89.31 575 TYR A O 1
ATOM 4599 N N . VAL A 1 576 ? -26.667 13.108 55.811 1.00 89.69 576 VAL A N 1
ATOM 4600 C CA . VAL A 1 576 ? -26.651 13.462 57.226 1.00 89.69 576 VAL A CA 1
ATOM 4601 C C . VAL A 1 576 ? -27.363 12.329 57.952 1.00 89.69 576 VAL A C 1
ATOM 4603 O O . VAL A 1 576 ? -28.541 12.062 57.696 1.00 89.69 576 VAL A O 1
ATOM 4606 N N . PHE A 1 577 ? -26.657 11.630 58.828 1.00 90.75 577 PHE A N 1
ATOM 4607 C CA . PHE A 1 577 ? -27.221 10.533 59.609 1.00 90.75 577 PHE A CA 1
ATOM 4608 C C . PHE A 1 577 ? -27.894 11.057 60.882 1.00 90.75 577 PHE A C 1
ATOM 4610 O O . PHE A 1 577 ? -27.773 12.232 61.239 1.00 90.75 577 PHE A O 1
ATOM 4617 N N . LYS A 1 578 ? -28.665 10.203 61.562 1.00 90.50 578 LYS A N 1
ATOM 4618 C CA . LYS A 1 578 ? -29.369 10.591 62.800 1.00 90.50 578 LYS A CA 1
ATOM 4619 C C . LYS A 1 578 ? -28.436 10.908 63.973 1.00 90.50 578 LYS A C 1
ATOM 4621 O O . LYS A 1 578 ? -28.866 11.591 64.894 1.00 90.50 578 LYS A O 1
ATOM 4626 N N . ASP A 1 579 ? -27.183 10.466 63.915 1.00 91.88 579 ASP A N 1
ATOM 4627 C CA . ASP A 1 579 ? -26.108 10.831 64.848 1.00 91.88 579 ASP A CA 1
ATOM 4628 C C . ASP A 1 579 ? -25.367 12.128 64.448 1.00 91.88 579 ASP A C 1
ATOM 4630 O O . ASP A 1 579 ? -24.311 12.435 64.995 1.00 91.88 579 ASP A O 1
ATOM 4634 N N . ASP A 1 580 ? -25.911 12.877 63.479 1.00 89.31 580 ASP A N 1
ATOM 4635 C CA . ASP A 1 580 ? -25.357 14.100 62.883 1.00 89.31 580 ASP A CA 1
ATOM 4636 C C . ASP A 1 580 ? -24.015 13.927 62.145 1.00 89.31 580 ASP A C 1
ATOM 4638 O O . ASP A 1 580 ? -23.429 14.912 61.675 1.00 89.31 580 ASP A O 1
ATOM 4642 N N . THR A 1 581 ? -23.551 12.689 61.938 1.00 90.00 581 THR A N 1
ATOM 4643 C CA . THR A 1 581 ? -22.409 12.430 61.057 1.00 90.00 581 THR A CA 1
ATOM 4644 C C . THR A 1 581 ? -22.770 12.739 59.603 1.00 90.00 581 THR A C 1
ATOM 4646 O O . THR A 1 581 ? -23.908 12.558 59.156 1.00 90.00 581 THR A O 1
ATOM 4649 N N . LYS A 1 582 ? -21.790 13.246 58.846 1.00 89.25 582 LYS A N 1
ATOM 4650 C CA . LYS A 1 582 ? -21.951 13.613 57.435 1.00 89.25 582 LYS A CA 1
ATOM 4651 C C . LYS A 1 582 ? -21.030 12.781 56.563 1.00 89.25 582 LYS A C 1
ATOM 4653 O O . LYS A 1 582 ? -19.846 12.651 56.868 1.00 89.25 582 LYS A O 1
ATOM 4658 N N . LYS A 1 583 ? -21.558 12.257 55.459 1.00 86.56 583 LYS A N 1
ATOM 4659 C CA . LYS A 1 583 ? -20.779 11.479 54.490 1.00 86.56 583 LYS A CA 1
ATOM 4660 C C . LYS A 1 583 ? -21.251 11.769 53.075 1.00 86.56 583 LYS A C 1
ATOM 4662 O O . LYS A 1 583 ? -22.439 11.668 52.797 1.00 86.56 583 LYS A O 1
ATOM 4667 N N . THR A 1 584 ? -20.319 12.057 52.178 1.00 83.94 584 THR A N 1
ATOM 4668 C CA . THR A 1 584 ? -20.594 12.127 50.740 1.00 83.94 584 THR A CA 1
ATOM 4669 C C . THR A 1 584 ? -20.165 10.817 50.100 1.00 83.94 584 THR A C 1
ATOM 4671 O O . THR A 1 584 ? -19.035 10.372 50.302 1.00 83.94 584 THR A O 1
ATOM 4674 N N . ILE A 1 585 ? -21.061 10.188 49.345 1.00 83.69 585 ILE A N 1
ATOM 4675 C CA . ILE A 1 585 ? -20.801 8.922 48.655 1.00 83.69 585 ILE A CA 1
ATOM 4676 C C . ILE A 1 585 ? -20.993 9.137 47.156 1.00 83.69 585 ILE A C 1
ATOM 4678 O O . ILE A 1 585 ? -22.063 9.565 46.723 1.00 83.69 585 ILE A O 1
ATOM 4682 N N . ALA A 1 586 ? -19.964 8.837 46.363 1.00 83.06 586 ALA A N 1
ATOM 4683 C CA . ALA A 1 586 ? -20.082 8.784 44.910 1.00 83.06 586 ALA A CA 1
ATOM 4684 C C . ALA A 1 586 ? -20.840 7.520 44.484 1.00 83.06 586 ALA A C 1
ATOM 4686 O O . ALA A 1 586 ? -20.663 6.448 45.074 1.00 83.06 586 ALA A O 1
ATOM 4687 N N . TRP A 1 587 ? -21.685 7.642 43.464 1.00 85.50 587 TRP A N 1
ATOM 4688 C CA . TRP A 1 587 ? -22.508 6.543 42.977 1.00 85.50 587 TRP A CA 1
ATOM 4689 C C . TRP A 1 587 ? -22.679 6.571 41.457 1.00 85.50 587 TRP A C 1
ATOM 4691 O O . TRP A 1 587 ? -22.590 7.618 40.811 1.00 85.50 587 TRP A O 1
ATOM 4701 N N . ALA A 1 588 ? -22.953 5.393 40.903 1.00 85.94 588 ALA A N 1
ATOM 4702 C CA . ALA A 1 588 ? -23.433 5.204 39.542 1.00 85.94 588 ALA A CA 1
ATOM 4703 C C . ALA A 1 588 ? -24.768 4.454 39.592 1.00 85.94 588 ALA A C 1
ATOM 4705 O O . ALA A 1 588 ? -24.904 3.523 40.382 1.00 85.94 588 ALA A O 1
ATOM 4706 N N . ALA A 1 589 ? -25.753 4.836 38.783 1.00 90.25 589 ALA A N 1
ATOM 4707 C CA . ALA A 1 589 ? -27.014 4.106 38.688 1.00 90.25 589 ALA A CA 1
ATOM 4708 C C . ALA A 1 589 ? -27.389 3.819 37.237 1.00 90.25 589 ALA A C 1
ATOM 4710 O O . ALA A 1 589 ? -27.464 4.740 36.426 1.00 90.25 589 ALA A O 1
ATOM 4711 N N . THR A 1 590 ? -27.659 2.557 36.920 1.00 90.19 590 THR A N 1
ATOM 4712 C CA . THR A 1 590 ? -28.210 2.135 35.630 1.00 90.19 590 THR A CA 1
ATOM 4713 C C . THR A 1 590 ? -29.729 2.056 35.735 1.00 90.19 590 THR A C 1
ATOM 4715 O O . THR A 1 590 ? -30.263 1.401 36.632 1.00 90.19 590 THR A O 1
ATOM 4718 N N . CYS A 1 591 ? -30.410 2.751 34.831 1.00 93.25 591 CYS A N 1
ATOM 4719 C CA . CYS A 1 591 ? -31.854 2.934 34.800 1.00 93.25 591 CYS A CA 1
ATOM 4720 C C . CYS A 1 591 ? -32.406 2.436 33.464 1.00 93.25 591 CYS A C 1
ATOM 4722 O O . CYS A 1 591 ? -31.972 2.909 32.413 1.00 93.25 591 CYS A O 1
ATOM 4724 N N . GLU A 1 592 ? -33.375 1.530 33.511 1.00 93.94 592 GLU A N 1
ATOM 4725 C CA . GLU A 1 592 ? -34.144 1.083 32.351 1.00 93.94 592 GLU A CA 1
ATOM 4726 C C . GLU A 1 592 ? -35.564 1.639 32.444 1.00 93.94 592 GLU A C 1
ATOM 4728 O O . GLU A 1 592 ? -36.275 1.392 33.424 1.00 93.94 592 GLU A O 1
ATOM 4733 N N . PHE A 1 593 ? -35.958 2.421 31.441 1.00 94.38 593 PHE A N 1
ATOM 4734 C CA . PHE A 1 593 ? -37.235 3.116 31.408 1.00 94.38 593 PHE A CA 1
ATOM 4735 C C . PHE A 1 593 ? -38.264 2.414 30.530 1.00 94.38 593 PHE A C 1
ATOM 4737 O O . PHE A 1 593 ? -37.991 2.041 29.389 1.00 94.38 593 PHE A O 1
ATOM 4744 N N . VAL A 1 594 ? -39.500 2.366 31.015 1.00 93.56 594 VAL A N 1
ATOM 4745 C CA . VAL A 1 594 ? -40.675 1.986 30.230 1.00 93.56 594 VAL A CA 1
ATOM 4746 C C . VAL A 1 594 ? -41.558 3.215 30.055 1.00 93.56 594 VAL A C 1
ATOM 4748 O O . VAL A 1 594 ? -41.902 3.903 31.017 1.00 93.56 594 VAL A O 1
ATOM 4751 N N . LYS A 1 595 ? -41.911 3.507 28.801 1.00 90.94 595 LYS A N 1
ATOM 4752 C CA . LYS A 1 595 ? -42.794 4.615 28.424 1.00 90.94 595 LYS A CA 1
ATOM 4753 C C . LYS A 1 595 ? -44.185 4.064 28.140 1.00 90.94 595 LYS A C 1
ATOM 4755 O O . LYS A 1 595 ? -44.352 3.293 27.199 1.00 90.94 595 LYS A O 1
ATOM 4760 N N . SER A 1 596 ? -45.157 4.458 28.956 1.00 82.81 596 SER A N 1
ATOM 4761 C CA . SER A 1 596 ? -46.575 4.143 28.764 1.00 82.81 596 SER A CA 1
ATOM 4762 C C . SER A 1 596 ? -47.380 5.451 28.787 1.00 82.81 596 SER A C 1
ATOM 4764 O O . SER A 1 596 ? -47.161 6.308 27.934 1.00 82.81 596 SER A O 1
ATOM 4766 N N . ASP A 1 597 ? -48.250 5.655 29.776 1.00 83.56 597 ASP A N 1
ATOM 4767 C CA . ASP A 1 597 ? -48.938 6.918 30.071 1.00 83.56 597 ASP A CA 1
ATOM 4768 C C . ASP A 1 597 ? -48.001 7.981 30.677 1.00 83.56 597 ASP A C 1
ATOM 4770 O O . ASP A 1 597 ? -48.132 9.175 30.406 1.00 83.56 597 ASP A O 1
ATOM 4774 N N . LYS A 1 598 ? -47.013 7.535 31.458 1.00 88.75 598 LYS A N 1
ATOM 4775 C CA . LYS A 1 598 ? -45.856 8.307 31.931 1.00 88.75 598 LYS A CA 1
ATOM 4776 C C . LYS A 1 598 ? -44.575 7.470 31.803 1.00 88.75 598 LYS A C 1
ATOM 4778 O O . LYS A 1 598 ? -44.601 6.344 31.299 1.00 88.75 598 LYS A O 1
ATOM 4783 N N . VAL A 1 599 ? -43.438 8.043 32.196 1.00 93.56 599 VAL A N 1
ATOM 4784 C CA . VAL A 1 599 ? -42.154 7.324 32.261 1.00 93.56 599 VAL A CA 1
ATOM 4785 C C . VAL A 1 599 ? -42.069 6.585 33.592 1.00 93.56 599 VAL A C 1
ATOM 4787 O O . VAL A 1 599 ? -42.292 7.194 34.639 1.00 93.56 599 VAL A O 1
ATOM 4790 N N . TYR A 1 600 ? -41.718 5.303 33.545 1.00 95.25 600 TYR A N 1
ATOM 4791 C CA . TYR A 1 600 ? -41.473 4.465 34.718 1.00 95.25 600 TYR A CA 1
ATOM 4792 C C . TYR A 1 600 ? -40.071 3.864 34.674 1.00 95.25 600 TYR A C 1
ATOM 4794 O O . TYR A 1 600 ? -39.538 3.622 33.593 1.00 95.25 600 TYR A O 1
ATOM 4802 N N . LEU A 1 601 ? -39.506 3.567 35.841 1.00 96.38 601 LEU A N 1
ATOM 4803 C CA . LEU A 1 601 ? -38.341 2.701 36.008 1.00 96.38 601 LEU A CA 1
ATOM 4804 C C . LEU A 1 601 ? -38.789 1.243 36.093 1.00 96.38 601 LEU A C 1
ATOM 4806 O O . LEU A 1 601 ? -39.518 0.871 37.011 1.00 96.38 601 LEU A O 1
ATOM 4810 N N . ASP A 1 602 ? -38.321 0.420 35.165 1.00 95.25 602 ASP A N 1
ATOM 4811 C CA . ASP A 1 602 ? -38.524 -1.032 35.199 1.00 95.25 602 ASP A CA 1
ATOM 4812 C C . ASP A 1 602 ? -37.338 -1.745 35.859 1.00 95.25 602 ASP A C 1
ATOM 4814 O O . ASP A 1 602 ? -37.497 -2.682 36.641 1.00 95.25 602 ASP A O 1
ATOM 4818 N N . ARG A 1 603 ? -36.129 -1.212 35.656 1.00 93.81 603 ARG A N 1
ATOM 4819 C CA . ARG A 1 603 ? -34.917 -1.663 36.343 1.00 93.81 603 ARG A CA 1
ATOM 4820 C C . ARG A 1 603 ? -34.121 -0.476 36.872 1.00 93.81 603 ARG A C 1
ATOM 4822 O O . ARG A 1 603 ? -33.840 0.466 36.134 1.00 93.81 603 ARG A O 1
ATOM 4829 N N . TYR A 1 604 ? -33.716 -0.536 38.140 1.00 94.56 604 TYR A N 1
ATOM 4830 C CA . TYR A 1 604 ? -32.876 0.487 38.771 1.00 94.56 604 TYR A CA 1
ATOM 4831 C C . TYR A 1 604 ? -31.756 -0.156 39.586 1.00 94.56 604 TYR A C 1
ATOM 4833 O O . TYR A 1 604 ? -31.994 -0.775 40.622 1.00 94.56 604 TYR A O 1
ATOM 4841 N N . GLN A 1 605 ? -30.521 -0.031 39.113 1.00 90.75 605 GLN A N 1
ATOM 4842 C CA . GLN A 1 605 ? -29.355 -0.671 39.714 1.00 90.75 605 GLN A CA 1
ATOM 4843 C C . GLN A 1 605 ? -28.329 0.373 40.143 1.00 90.75 605 GLN A C 1
ATOM 4845 O O . GLN A 1 605 ? -27.780 1.067 39.297 1.00 90.75 605 GLN A O 1
ATOM 4850 N N . VAL A 1 606 ? -28.059 0.464 41.446 1.00 89.19 606 VAL A N 1
ATOM 4851 C CA . VAL A 1 606 ? -27.182 1.464 42.066 1.00 89.19 606 VAL A CA 1
ATOM 4852 C C . VAL A 1 606 ? -25.890 0.821 42.562 1.00 89.19 606 VAL A C 1
ATOM 4854 O O . VAL A 1 606 ? -25.910 -0.160 43.308 1.00 89.19 606 VAL A O 1
ATOM 4857 N N . PHE A 1 607 ? -24.771 1.441 42.203 1.00 82.69 607 PHE A N 1
ATOM 4858 C CA . PHE A 1 607 ? -23.420 1.118 42.642 1.00 82.69 607 PHE A CA 1
ATOM 4859 C C . PHE A 1 607 ? -22.879 2.257 43.498 1.00 82.69 607 PHE A C 1
ATOM 4861 O O . PHE A 1 607 ? -22.870 3.409 43.061 1.00 82.69 607 PHE A O 1
ATOM 4868 N N . LEU A 1 608 ? -22.411 1.942 44.703 1.00 82.06 608 LEU A N 1
ATOM 4869 C CA . LEU A 1 608 ? -21.778 2.906 45.598 1.00 82.06 608 LEU A CA 1
ATOM 4870 C C . LEU A 1 608 ? -20.261 2.708 45.540 1.00 82.06 608 LEU A C 1
ATOM 4872 O O . LEU A 1 608 ? -19.777 1.583 45.619 1.00 82.06 608 LEU A O 1
ATOM 4876 N N . ALA A 1 609 ? -19.496 3.795 45.434 1.00 68.25 609 ALA A N 1
ATOM 4877 C CA . ALA A 1 609 ? -18.033 3.724 45.340 1.00 68.25 609 ALA A CA 1
ATOM 4878 C C . ALA A 1 609 ? -17.354 3.160 46.609 1.00 68.25 609 ALA A C 1
ATOM 4880 O O . ALA A 1 609 ? -16.176 2.822 46.571 1.00 68.25 609 ALA A O 1
ATOM 4881 N N . ASP A 1 610 ? -18.095 3.043 47.716 1.00 62.62 610 ASP A N 1
ATOM 4882 C CA . ASP A 1 610 ? -17.585 2.760 49.061 1.00 62.62 610 ASP A CA 1
ATOM 4883 C C . ASP A 1 610 ? -18.261 1.518 49.691 1.00 62.62 610 ASP A C 1
ATOM 4885 O O . ASP A 1 610 ? -18.549 1.476 50.890 1.00 62.62 610 ASP A O 1
ATOM 4889 N N . ASP A 1 611 ? -18.555 0.501 48.869 1.00 48.34 611 ASP A N 1
ATOM 4890 C CA . ASP A 1 611 ? -19.314 -0.728 49.201 1.00 48.34 611 ASP A CA 1
ATOM 4891 C C . ASP A 1 611 ? -18.750 -1.569 50.375 1.00 48.34 611 ASP A C 1
ATOM 4893 O O . ASP A 1 611 ? -19.354 -2.559 50.795 1.00 48.34 611 ASP A O 1
ATOM 4897 N N . ALA A 1 612 ? -17.626 -1.170 50.978 1.00 37.75 612 ALA A N 1
ATOM 4898 C CA . ALA A 1 612 ? -17.134 -1.737 52.232 1.00 37.75 612 ALA A CA 1
ATOM 4899 C C . ALA A 1 612 ? -18.003 -1.367 53.458 1.00 37.75 612 ALA A C 1
ATOM 4901 O O . ALA A 1 612 ? -17.957 -2.073 54.464 1.00 37.75 612 ALA A O 1
ATOM 4902 N N . ALA A 1 613 ? -18.806 -0.296 53.395 1.00 36.66 613 ALA A N 1
ATOM 4903 C CA . ALA A 1 613 ? -19.462 0.284 54.574 1.00 36.66 613 ALA A CA 1
ATOM 4904 C C . ALA A 1 613 ? -20.842 -0.302 54.953 1.00 36.66 613 ALA A C 1
ATOM 4906 O O . ALA A 1 613 ? -21.331 -0.002 56.035 1.00 36.66 613 ALA A O 1
ATOM 4907 N N . TRP A 1 614 ? -21.474 -1.136 54.116 1.00 37.19 614 TRP A N 1
ATOM 4908 C CA . TRP A 1 614 ? -22.828 -1.679 54.373 1.00 37.19 614 TRP A CA 1
ATOM 4909 C C . TRP A 1 614 ? -22.853 -3.167 54.769 1.00 37.19 614 TRP A C 1
ATOM 4911 O O . TRP A 1 614 ? -23.890 -3.822 54.685 1.00 37.19 614 TRP A O 1
ATOM 4921 N N . LYS A 1 615 ? -21.709 -3.712 55.207 1.00 30.02 615 LYS A N 1
ATOM 4922 C CA . LYS A 1 615 ? -21.571 -5.093 55.708 1.00 30.02 615 LYS A CA 1
ATOM 4923 C C . LYS A 1 615 ? -21.862 -5.270 57.212 1.00 30.02 615 LYS A C 1
ATOM 4925 O O . LYS A 1 615 ? -21.540 -6.330 57.742 1.00 30.02 615 LYS A O 1
ATOM 4930 N N . SER A 1 616 ? -22.447 -4.283 57.893 1.00 28.30 616 SER A N 1
ATOM 4931 C CA . SER A 1 616 ? -22.885 -4.411 59.296 1.00 28.30 616 SER A CA 1
ATOM 4932 C C . SER A 1 616 ? -24.377 -4.677 59.411 1.00 28.30 616 SER A C 1
ATOM 4934 O O . SER A 1 616 ? -25.137 -3.814 58.906 1.00 28.30 616 SER A O 1
#

Secondary structure (DSSP, 8-state):
-----------PPPHHHHHHHS-GGGG---HHHHHHHHHHHHHHHHHHHHHHHTGGG---HHHHHHHHHHHHHHHHHHHHHHHHHHHHHHHT-S-S-HHHHHHHHHHHHHHTT--HHHHHHHHHHHHHHTTBTTT--SSPPPPHHHHHHHHT--GGGHHHHTTS-HHHHHHHHHHHHHHHHHHHHHH-TTS-TT-SPTT--PPTT---TT-TTSTTS-TTTHHHHHHHHHHHHHHHHHHHHHHHHH-HHHHIIIIIHHHHHHHHHHHHHHHHHH--TTS--B-TTT--HHHHHT-------HHIIIIISTTTTT----GGG-PPPHHHHHHHHHGGGSTTTHHHHHHTTEEEEEEEEE-SSSTT-EEESSHHHHIIIIIHHHHHHBPTT---EEES-GGG-EE-TTS-EEEEEEE-S-BBTTT--B---EEEEEEEE-TTS-EEEEEEEE-HHHHIIIIIHHHHHHHHHH--TTSPPPTTS-B--SS---HHHHHHHHHHHHHHH-TT-HHHHHTTEEEEEEEEETTEEEEHHHHHHHHHHHHTTTEEEEEEEEEEEEESSTT-SEEEEEEEEEEEETTS-EEEEEEEEEEEEEESSSEEEEEEEEEETTTTTT--

Sequence (616 aa):
MSQKKKIACTDTPTVDELRRAIPKHCFEKSVIISFGYLFRDILYVSTLIFGALHIHCIHSVTLRILAWAVYGFLQGLVGTGVWILAHECGHGAFTSNTTLNDTFGWILHSILLVPYFSWKITHARHHRYTGHMEKDTAFVPLTEDAFAKKNGMQIEDIGGLMQDTPLKTLAHLIAHQLFGWQLYLFTYETGGANSLPDGAIATKGTVSHFDPHGPIFTRKQRTAILLSDLGILAMIGILVYAGRMIGFFNMIGLYLVPYLWVHHWLVAITYLHHTHPEIPHYAASAWSFKKGALGTVDRSFGFIGRHFFHDIIDHHVITTMESPTNTEILSIFGKLSETPSGYFAFFDNVDDDVEWEITGQNALSGLWRSKAEFMNTVWLPIINLISEPGPVLEVVSPESIMRNEDGWTAIELKTVGTRTKLGNRLYDQHYCWHCKFNSAKKISQVRAFIDSSTAEAVLSDEKFRQQAQTLRPNDEMTIGGPSYPDIPFDPMVKRFLSEFYLLTDAPSETENYVECFTPEASVFIGARSIQGREGIRHLRSSMWDTVKQRTHRPKQVFPYGPNSNLVTILGAVDYVFKDDTKKTIAWAATCEFVKSDKVYLDRYQVFLADDAAWKS

Radius of gyration: 34.99 Å; chains: 1; bounding box: 88×49×106 Å